Protein AF-A0A0G4HUQ1-F1 (afdb_monomer_lite)

Organism: NCBI:txid1169474

Secondary structure (DSSP, 8-state):
--GGGSSSS--------------------------------------PPP--S----HHHHHHHHHHHGGG--TT--HHHHHHHHHHHHHHHHHHHHHHHHHHHHHHHHHHHHHTT----TTGGG---TTTTTS--PPPP-HHHHHHHHHHS-TTSHHHHHHHHHHHHHTT---STTSS-GGG-------HHHHHHHHT--GGGS----HHHHHHHHHHHHHHHHHHHHHHIIIII-HHHHHHHHHHHHHHHHHHHHHHHH-HHHHHHHHHHHHHHH-HHHHHHHHHHHHHHHHHHHHTTPPEEEEEEETTEEEEEE-SS--EE-TTS-EE----S-B-HHHHHHHHHHHHHHHHHHHHHHSS----HHHHHHHHHHHHHSBSSPPPHHHHHHHHHHHHHHHHHHHTT-HHHHHHHHHHHHTT--HHHHHHHHHTHHHHHHHHHHHH-

pLDDT: mean 70.14, std 20.18, range [24.44, 93.88]

InterPro domains:
  IPR037219 Peptidase M41-like [G3DSA:1.20.58.760] (274-446)
  IPR037219 Peptidase M41-like [SSF140990] (280-425)

Sequence (448 aa):
MTFFRVLAVTGLAVPVSAFVLHPSGSHSLRPLLSPRHRSQSLRPSPFFDVETAEDFDDSLFTRLLSERTKEVEPEKTAAELLEEVRKLREEVGEYDAQKAKEIAEKEAEKALQEQIISPPKYASDVLTPQQMKDSDEPAAGPQEMKELLQRTNFKNQTDCVLALVELKRRRAAKLWGSIGSKNIGWELTTQQAFEQKLNVNLKDIQFGNDEEVYKWAVFWSLMFATVAAPSALNFVGGNTGAFLGYLICFVPLTTLFLGAADANLLNRLWINLQDKLDKDFSERRVYHEAAHFVVGYLFGFIPASASASEETSQIEFWPKRPKISQDGSVQTKIRMIFDEEEAEAFALLSMAGVAGEVLKFKRSTGGANDLLSLSYVLSNSVEPKLMDTKKVNLPVWASLEAWKIASRFPKELDAVADVLRKKGGVKEAILALEFAELYSEEKQRKEA

Structure (mmCIF, N/CA/C/O backbone):
data_AF-A0A0G4HUQ1-F1
#
_entry.id   AF-A0A0G4HUQ1-F1
#
loop_
_atom_site.group_PDB
_atom_site.id
_atom_site.type_symbol
_atom_site.label_atom_id
_atom_site.label_alt_id
_atom_site.label_comp_id
_atom_site.label_asym_id
_atom_site.label_entity_id
_atom_site.label_seq_id
_atom_site.pdbx_PDB_ins_code
_atom_site.Cartn_x
_atom_site.Cartn_y
_atom_site.Cartn_z
_atom_site.occupancy
_atom_site.B_iso_or_equiv
_atom_site.auth_seq_id
_atom_site.auth_comp_id
_atom_site.auth_asym_id
_atom_site.auth_atom_id
_atom_site.pdbx_PDB_model_num
ATOM 1 N N . MET A 1 1 ? 14.372 -18.351 -10.177 1.00 38.28 1 MET A N 1
ATOM 2 C CA . MET A 1 1 ? 15.713 -18.962 -10.406 1.00 38.28 1 MET A CA 1
ATOM 3 C C . MET A 1 1 ? 15.858 -19.702 -11.751 1.00 38.28 1 MET A C 1
ATOM 5 O O . MET A 1 1 ? 16.888 -20.319 -11.994 1.00 38.28 1 MET A O 1
ATOM 9 N N . THR A 1 2 ? 14.894 -19.594 -12.672 1.00 31.47 2 THR A N 1
ATOM 10 C CA . THR A 1 2 ? 14.874 -20.368 -13.933 1.00 31.47 2 THR A CA 1
ATOM 11 C C . THR A 1 2 ? 15.428 -19.594 -15.143 1.00 31.47 2 THR A C 1
ATOM 13 O O . THR A 1 2 ? 15.703 -20.189 -16.177 1.00 31.47 2 THR A O 1
ATOM 16 N N . PHE A 1 3 ? 15.693 -18.289 -14.999 1.00 25.53 3 PHE A N 1
ATOM 17 C CA . PHE A 1 3 ? 16.280 -17.440 -16.049 1.00 25.53 3 PHE A CA 1
ATOM 18 C C . PHE A 1 3 ? 17.817 -17.533 -16.164 1.00 25.53 3 PHE A C 1
ATOM 20 O O . PHE A 1 3 ? 18.393 -17.088 -17.150 1.00 25.53 3 PHE A O 1
ATOM 27 N N . PHE A 1 4 ? 18.498 -18.163 -15.200 1.00 34.84 4 PHE A N 1
ATOM 28 C CA . PHE A 1 4 ? 19.968 -18.212 -15.144 1.00 34.84 4 PHE A CA 1
ATOM 29 C C . PHE A 1 4 ? 20.624 -19.296 -16.018 1.00 34.84 4 PHE A C 1
ATOM 31 O O . PHE A 1 4 ? 21.847 -19.348 -16.101 1.00 34.84 4 PHE A O 1
ATOM 38 N N . ARG A 1 5 ? 19.855 -20.165 -16.689 1.00 28.09 5 ARG A N 1
ATOM 39 C CA . ARG A 1 5 ? 20.420 -21.295 -17.458 1.00 28.09 5 ARG A CA 1
ATOM 40 C C . ARG A 1 5 ? 20.608 -21.056 -18.958 1.00 28.09 5 ARG A C 1
ATOM 42 O O . ARG A 1 5 ? 21.194 -21.911 -19.611 1.00 28.09 5 ARG A O 1
ATOM 49 N N . VAL A 1 6 ? 20.179 -19.920 -19.510 1.00 30.97 6 VAL A N 1
ATOM 50 C CA . VAL A 1 6 ? 20.201 -19.705 -20.975 1.00 30.97 6 VAL A CA 1
ATOM 51 C C . VAL A 1 6 ? 21.457 -18.964 -21.474 1.00 30.97 6 VAL A C 1
ATOM 53 O O . VAL A 1 6 ? 21.752 -18.998 -22.661 1.00 30.97 6 VAL A O 1
ATOM 56 N N . LEU A 1 7 ? 22.279 -18.383 -20.593 1.00 29.45 7 LEU A N 1
ATOM 57 C CA . LEU A 1 7 ? 23.449 -17.571 -20.985 1.00 29.45 7 LEU A CA 1
ATOM 58 C C . LEU A 1 7 ? 24.817 -18.278 -20.877 1.00 29.45 7 LEU A C 1
ATOM 60 O O . LEU A 1 7 ? 25.853 -17.629 -20.963 1.00 29.45 7 LEU A O 1
ATOM 64 N N . ALA A 1 8 ? 24.849 -19.605 -20.729 1.00 28.98 8 ALA A N 1
ATOM 65 C CA . ALA A 1 8 ? 26.093 -20.362 -20.530 1.00 28.98 8 ALA A CA 1
ATOM 66 C C . ALA A 1 8 ? 26.735 -20.942 -21.815 1.00 28.98 8 ALA A C 1
ATOM 68 O O . ALA A 1 8 ? 27.579 -21.827 -21.705 1.00 28.98 8 ALA A O 1
ATOM 69 N N . VAL A 1 9 ? 26.362 -20.495 -23.026 1.00 34.22 9 VAL A N 1
ATOM 70 C CA . VAL A 1 9 ? 26.846 -21.124 -24.285 1.00 34.22 9 VAL A CA 1
ATOM 71 C C . VAL A 1 9 ? 27.727 -20.230 -25.171 1.00 34.22 9 VAL A C 1
ATOM 73 O O . VAL A 1 9 ? 28.349 -20.728 -26.102 1.00 34.22 9 VAL A O 1
ATOM 76 N N . THR A 1 10 ? 27.924 -18.947 -24.874 1.00 33.00 10 THR A N 1
ATOM 77 C CA . THR A 1 10 ? 28.857 -18.121 -25.666 1.00 33.00 10 THR A CA 1
ATOM 78 C C . THR A 1 10 ? 30.140 -17.862 -24.890 1.00 33.00 10 THR A C 1
ATOM 80 O O . THR A 1 10 ? 30.259 -16.887 -24.151 1.00 33.00 10 THR A O 1
ATOM 83 N N . GLY A 1 11 ? 31.096 -18.779 -25.048 1.00 33.97 11 GLY A N 1
ATOM 84 C CA . GLY A 1 11 ? 32.454 -18.650 -24.536 1.00 33.97 11 GLY A CA 1
ATOM 85 C C . GLY A 1 11 ? 33.180 -17.468 -25.171 1.00 33.97 11 GLY A C 1
ATOM 86 O O . GLY A 1 11 ? 33.622 -17.543 -26.312 1.00 33.97 11 GLY A O 1
ATOM 87 N N . LEU A 1 12 ? 33.332 -16.394 -24.403 1.00 30.08 12 LEU A N 1
ATOM 88 C CA . LEU A 1 12 ? 34.286 -15.319 -24.650 1.00 30.08 12 LEU A CA 1
ATOM 89 C C . LEU A 1 12 ? 34.926 -14.975 -23.304 1.00 30.08 12 LEU A C 1
ATOM 91 O O . LEU A 1 12 ? 34.339 -14.309 -22.456 1.00 30.08 12 LEU A O 1
ATOM 95 N N . ALA A 1 13 ? 36.118 -15.527 -23.092 1.00 27.17 13 ALA A N 1
ATOM 96 C CA . ALA A 1 13 ? 36.954 -15.246 -21.939 1.00 27.17 13 ALA A CA 1
ATOM 97 C C . ALA A 1 13 ? 37.562 -13.844 -22.083 1.00 27.17 13 ALA A C 1
ATOM 99 O O . ALA A 1 13 ? 38.249 -13.564 -23.064 1.00 27.17 13 ALA A O 1
ATOM 100 N N . VAL A 1 14 ? 37.344 -12.984 -21.089 1.00 32.31 14 VAL A N 1
ATOM 101 C CA . VAL A 1 14 ? 38.079 -11.724 -20.914 1.00 32.31 14 VAL A CA 1
ATOM 102 C C . VAL A 1 14 ? 38.797 -11.807 -19.562 1.00 32.31 14 VAL A C 1
ATOM 104 O O . VAL A 1 14 ? 38.142 -12.097 -18.559 1.00 32.31 14 VAL A O 1
ATOM 107 N N . PRO A 1 15 ? 40.127 -11.610 -19.493 1.00 30.34 15 PRO A N 1
ATOM 108 C CA . PRO A 1 15 ? 40.859 -11.702 -18.238 1.00 30.34 15 PRO A CA 1
ATOM 109 C C . PRO A 1 15 ? 40.667 -10.417 -17.424 1.00 30.34 15 PRO A C 1
ATOM 111 O O . PRO A 1 15 ? 41.048 -9.333 -17.860 1.00 30.34 15 PRO A O 1
ATOM 114 N N . VAL A 1 16 ? 40.104 -10.537 -16.221 1.00 28.73 16 VAL A N 1
ATOM 115 C CA . VAL A 1 16 ? 40.089 -9.453 -15.229 1.00 28.73 16 VAL A CA 1
ATOM 116 C C . VAL A 1 16 ? 41.314 -9.624 -14.338 1.00 28.73 16 VAL A C 1
ATOM 118 O O . VAL A 1 16 ? 41.375 -10.525 -13.502 1.00 28.73 16 VAL A O 1
ATOM 121 N N . SER A 1 17 ? 42.319 -8.777 -14.549 1.00 27.42 17 SER A N 1
ATOM 122 C CA . SER A 1 17 ? 43.460 -8.649 -13.646 1.00 27.42 17 SER A CA 1
ATOM 123 C C . SER A 1 17 ? 43.064 -7.874 -12.387 1.00 27.42 17 SER A C 1
ATOM 125 O O . SER A 1 17 ? 42.293 -6.918 -12.426 1.00 27.42 17 SER A O 1
ATOM 127 N N . ALA A 1 18 ? 43.600 -8.349 -11.268 1.00 26.02 18 ALA A N 1
ATOM 128 C CA . ALA A 1 18 ? 43.274 -7.992 -9.901 1.00 26.02 18 ALA A CA 1
ATOM 129 C C . ALA A 1 18 ? 43.560 -6.528 -9.524 1.00 26.02 18 ALA A C 1
ATOM 131 O O . ALA A 1 18 ? 44.610 -5.985 -9.860 1.00 26.02 18 ALA A O 1
ATOM 132 N N . PHE A 1 19 ? 42.689 -5.959 -8.687 1.00 24.83 19 PHE A N 1
ATOM 133 C CA . PHE A 1 19 ? 43.062 -4.920 -7.729 1.00 24.83 19 PHE A CA 1
ATOM 134 C C . PHE A 1 19 ? 42.575 -5.340 -6.340 1.00 24.83 19 PHE A C 1
ATOM 136 O O . PHE A 1 19 ? 41.380 -5.400 -6.060 1.00 24.83 19 PHE A O 1
ATOM 143 N N . VAL A 1 20 ? 43.542 -5.694 -5.498 1.00 24.44 20 VAL A N 1
ATOM 144 C CA . VAL A 1 20 ? 43.395 -5.994 -4.074 1.00 24.44 20 VAL A CA 1
ATOM 145 C C . VAL A 1 20 ? 43.739 -4.719 -3.314 1.00 24.44 20 VAL A C 1
ATOM 147 O O . VAL A 1 20 ? 44.838 -4.196 -3.480 1.00 24.44 20 VAL A O 1
ATOM 150 N N . LEU A 1 21 ? 42.846 -4.251 -2.443 1.00 25.14 21 LEU A N 1
ATOM 151 C CA . LEU A 1 21 ? 43.204 -3.336 -1.360 1.00 25.14 21 LEU A CA 1
ATOM 152 C C . LEU A 1 21 ? 42.636 -3.881 -0.047 1.00 25.14 21 LEU A C 1
ATOM 154 O O . LEU A 1 21 ? 41.428 -4.031 0.122 1.00 25.14 21 LEU A O 1
ATOM 158 N N . HIS A 1 22 ? 43.559 -4.232 0.847 1.00 27.06 22 HIS A N 1
ATOM 159 C CA . HIS A 1 22 ? 43.311 -4.678 2.216 1.00 27.06 22 HIS A CA 1
ATOM 160 C C . HIS A 1 22 ? 42.977 -3.487 3.142 1.00 27.06 22 HIS A C 1
ATOM 162 O O . HIS A 1 22 ? 43.362 -2.355 2.843 1.00 27.06 22 HIS A O 1
ATOM 168 N N . PRO A 1 23 ? 42.318 -3.735 4.292 1.00 30.45 23 PRO A N 1
ATOM 169 C CA . PRO A 1 23 ? 41.887 -2.721 5.243 1.00 30.45 23 PRO A CA 1
ATOM 170 C C . PRO A 1 23 ? 42.939 -2.474 6.336 1.00 30.45 23 PRO A C 1
ATOM 172 O O . PRO A 1 23 ? 43.650 -3.383 6.759 1.00 30.45 23 PRO A O 1
ATOM 175 N N . SER A 1 24 ? 42.992 -1.246 6.843 1.00 27.92 24 SER A N 1
ATOM 176 C CA . SER A 1 24 ? 43.716 -0.848 8.057 1.00 27.92 24 SER A CA 1
ATOM 177 C C . SER A 1 24 ? 43.043 0.435 8.559 1.00 27.92 24 SER A C 1
ATOM 179 O O . SER A 1 24 ? 42.674 1.267 7.742 1.00 27.92 24 SER A O 1
ATOM 181 N N . GLY A 1 25 ? 42.775 0.701 9.830 1.00 27.75 25 GLY A N 1
ATOM 182 C CA . GLY A 1 25 ? 43.067 0.028 11.078 1.00 27.75 25 GLY A CA 1
ATOM 183 C C . GLY A 1 25 ? 42.409 0.853 12.195 1.00 27.75 25 GLY A C 1
ATOM 184 O O . GLY A 1 25 ? 42.182 2.053 12.067 1.00 27.75 25 GLY A O 1
ATOM 185 N N . SER A 1 26 ? 42.051 0.159 13.263 1.00 29.03 26 SER A N 1
ATOM 186 C CA . SER A 1 26 ? 41.501 0.629 14.536 1.00 29.03 26 SER A CA 1
ATOM 187 C C . SER A 1 26 ? 42.310 1.728 15.233 1.00 29.03 26 SER A C 1
ATOM 189 O O . SER A 1 26 ? 43.526 1.603 15.271 1.00 29.03 26 SER A O 1
ATOM 191 N N . HIS A 1 27 ? 41.649 2.629 15.974 1.00 30.08 27 HIS A N 1
ATOM 192 C CA . HIS A 1 27 ? 42.104 3.032 17.315 1.00 30.08 27 HIS A CA 1
ATOM 193 C C . HIS A 1 27 ? 40.931 3.449 18.217 1.00 30.08 27 HIS A C 1
ATOM 195 O O . HIS A 1 27 ? 40.196 4.392 17.943 1.00 30.08 27 HIS A O 1
ATOM 201 N N . SER A 1 28 ? 40.782 2.716 19.320 1.00 30.38 28 SER A N 1
ATOM 202 C CA . SER A 1 28 ? 39.992 3.060 20.501 1.00 30.38 28 SER A CA 1
ATOM 203 C C . SER A 1 28 ? 40.865 3.786 21.521 1.00 30.38 28 SER A C 1
ATOM 205 O O . SER A 1 28 ? 41.972 3.304 21.737 1.00 30.38 28 SER A O 1
ATOM 207 N N . LEU A 1 29 ? 40.339 4.772 22.256 1.00 29.70 29 LEU A N 1
ATOM 208 C CA . LEU A 1 29 ? 40.618 4.962 23.691 1.00 29.70 29 LEU A CA 1
ATOM 209 C C . LEU A 1 29 ? 39.430 5.685 24.372 1.00 29.70 29 LEU A C 1
ATOM 211 O O . LEU A 1 29 ? 38.997 6.747 23.937 1.00 29.70 29 LEU A O 1
ATOM 215 N N . ARG A 1 30 ? 38.900 5.068 25.438 1.00 29.36 30 ARG A N 1
ATOM 216 C CA . ARG A 1 30 ? 38.052 5.658 26.504 1.00 29.36 30 ARG A CA 1
ATOM 217 C C . ARG A 1 30 ? 38.972 6.256 27.609 1.00 29.36 30 ARG A C 1
ATOM 219 O O . ARG A 1 30 ? 40.184 6.109 27.487 1.00 29.36 30 ARG A O 1
ATOM 226 N N . PRO A 1 31 ? 38.462 6.586 28.817 1.00 51.50 31 PRO A N 1
ATOM 227 C CA . PRO A 1 31 ? 37.546 7.657 29.248 1.00 51.50 31 PRO A CA 1
ATOM 228 C C . PRO A 1 31 ? 38.250 8.549 30.309 1.00 51.50 31 PRO A C 1
ATOM 230 O O . PRO A 1 31 ? 39.420 8.316 30.577 1.00 51.50 31 PRO A O 1
ATOM 233 N N . LEU A 1 32 ? 37.560 9.504 30.961 1.00 30.23 32 LEU A N 1
ATOM 234 C CA . LEU A 1 32 ? 37.641 9.747 32.424 1.00 30.23 32 LEU A CA 1
ATOM 235 C C . LEU A 1 32 ? 36.785 10.957 32.886 1.00 30.23 32 LEU A C 1
ATOM 237 O O . LEU A 1 32 ? 36.922 12.065 32.385 1.00 30.23 32 LEU A O 1
ATOM 241 N N . LEU A 1 33 ? 36.006 10.677 33.939 1.00 30.73 33 LEU A N 1
ATOM 242 C CA . LEU A 1 33 ? 35.618 11.514 35.090 1.00 30.73 33 LEU A CA 1
ATOM 243 C C . LEU A 1 33 ? 34.415 12.481 35.034 1.00 30.73 33 LEU A C 1
ATOM 245 O O . LEU A 1 33 ? 34.286 13.386 34.220 1.00 30.73 33 LEU A O 1
ATOM 249 N N . SER A 1 34 ? 33.563 12.244 36.034 1.00 29.56 34 SER A N 1
ATOM 250 C CA . SER A 1 34 ? 32.416 12.976 36.581 1.00 29.56 34 SER A CA 1
ATOM 251 C C . SER A 1 34 ? 32.868 13.907 37.741 1.00 29.56 34 SER A C 1
ATOM 253 O O . SER A 1 34 ? 34.071 14.057 37.947 1.00 29.56 34 SER A O 1
ATOM 255 N N . PRO A 1 35 ? 31.992 14.385 38.656 1.00 49.41 35 PRO A N 1
ATOM 256 C CA . PRO A 1 35 ? 30.781 15.210 38.510 1.00 49.41 35 PRO A CA 1
ATOM 257 C C . PRO A 1 35 ? 30.824 16.462 39.432 1.00 49.41 35 PRO A C 1
ATOM 259 O O . PRO A 1 35 ? 31.601 16.509 40.386 1.00 49.41 35 PRO A O 1
ATOM 262 N N . ARG A 1 36 ? 29.898 17.428 39.285 1.00 29.36 36 ARG A N 1
ATOM 263 C CA . ARG A 1 36 ? 29.432 18.223 40.446 1.00 29.36 36 ARG A CA 1
ATOM 264 C C . ARG A 1 36 ? 28.065 18.894 40.251 1.00 29.36 36 ARG A C 1
ATOM 266 O O . ARG A 1 36 ? 27.799 19.539 39.247 1.00 29.36 36 ARG A O 1
ATOM 273 N N . HIS A 1 37 ? 27.243 18.711 41.284 1.00 31.98 37 HIS A N 1
ATOM 274 C CA . HIS A 1 37 ? 25.963 19.340 41.619 1.00 31.98 37 HIS A CA 1
ATOM 275 C C . HIS A 1 37 ? 25.898 20.864 41.406 1.00 31.98 37 HIS A C 1
ATOM 277 O O . HIS A 1 37 ? 26.852 21.542 41.775 1.00 31.98 37 HIS A O 1
ATOM 283 N N . ARG A 1 38 ? 24.713 21.411 41.074 1.00 29.23 38 ARG A N 1
ATOM 284 C CA . ARG A 1 38 ? 23.846 22.127 42.042 1.00 29.23 38 ARG A CA 1
ATOM 285 C C . ARG A 1 38 ? 22.449 22.450 41.482 1.00 29.23 38 ARG A C 1
ATOM 287 O O . ARG A 1 38 ? 22.241 22.596 40.291 1.00 29.23 38 ARG A O 1
ATOM 294 N N . SER A 1 39 ? 21.533 22.493 42.436 1.00 30.30 39 SER A N 1
ATOM 295 C CA . SER A 1 39 ? 20.075 22.635 42.482 1.00 30.30 39 SER A CA 1
ATOM 296 C C . SER A 1 39 ? 19.490 24.029 42.204 1.00 30.30 39 SER A C 1
ATOM 298 O O . SER A 1 39 ? 20.171 25.002 42.509 1.00 30.30 39 SER A O 1
ATOM 300 N N . GLN A 1 40 ? 18.186 24.064 41.857 1.00 31.41 40 GLN A N 1
ATOM 301 C CA . GLN A 1 40 ? 17.059 24.906 42.376 1.00 31.41 40 GLN A CA 1
ATOM 302 C C . GLN A 1 40 ? 16.126 25.367 41.229 1.00 31.41 40 GLN A C 1
ATOM 304 O O . GLN A 1 40 ? 16.583 25.988 40.282 1.00 31.41 40 GLN A O 1
ATOM 309 N N . SER A 1 41 ? 14.892 24.844 41.116 1.00 29.62 41 SER A N 1
ATOM 310 C CA . SER A 1 41 ? 13.605 25.370 41.654 1.00 29.62 41 SER A CA 1
ATOM 311 C C . SER A 1 41 ? 13.316 26.823 41.224 1.00 29.62 41 SER A C 1
ATOM 313 O O . SER A 1 41 ? 14.069 27.705 41.607 1.00 29.62 41 SER A O 1
ATOM 315 N N . LEU A 1 42 ? 12.272 27.152 40.451 1.00 31.14 42 LEU A N 1
ATOM 316 C CA . LEU A 1 42 ? 10.860 27.270 40.864 1.00 31.14 42 LEU A CA 1
ATOM 317 C C . LEU A 1 42 ? 9.958 27.573 39.634 1.00 31.14 42 LEU A C 1
ATOM 319 O O . LEU A 1 42 ? 10.399 28.180 38.665 1.00 31.14 42 LEU A O 1
ATOM 323 N N . ARG A 1 43 ? 8.690 27.144 39.711 1.00 27.30 43 ARG A N 1
ATOM 324 C CA . ARG A 1 43 ? 7.512 27.487 38.864 1.00 27.30 43 ARG A CA 1
ATOM 325 C C . ARG A 1 43 ? 6.939 28.892 39.240 1.00 27.30 43 ARG A C 1
ATOM 327 O O . ARG A 1 43 ? 7.453 29.436 40.214 1.00 27.30 43 ARG A O 1
ATOM 334 N N . PRO A 1 44 ? 5.759 29.375 38.755 1.00 40.97 44 PRO A N 1
ATOM 335 C CA . PRO A 1 44 ? 5.073 29.328 37.433 1.00 40.97 44 PRO A CA 1
ATOM 336 C C . PRO A 1 44 ? 4.445 30.687 36.954 1.00 40.97 44 PRO A C 1
ATOM 338 O O . PRO A 1 44 ? 4.086 31.512 37.783 1.00 40.97 44 PRO A O 1
ATOM 341 N N . SER A 1 45 ? 4.095 30.779 35.648 1.00 29.11 45 SER A N 1
ATOM 342 C CA . SER A 1 45 ? 2.928 31.501 35.025 1.00 29.11 45 SER A CA 1
ATOM 343 C C . SER A 1 45 ? 2.801 33.046 35.177 1.00 29.11 45 SER A C 1
ATOM 345 O O . SER A 1 45 ? 3.559 33.600 35.962 1.00 29.11 45 SER A O 1
ATOM 347 N N . PRO A 1 46 ? 1.826 33.769 34.556 1.00 45.22 46 PRO A N 1
ATOM 348 C CA . PRO A 1 46 ? 0.899 33.487 33.434 1.00 45.22 46 PRO A CA 1
ATOM 349 C C . PRO A 1 46 ? 0.779 34.625 32.362 1.00 45.22 46 PRO A C 1
ATOM 351 O O . PRO A 1 46 ? 1.303 35.713 32.540 1.00 45.22 46 PRO A O 1
ATOM 354 N N . PHE A 1 47 ? 0.011 34.327 31.299 1.00 28.83 47 PHE A N 1
ATOM 355 C CA . PHE A 1 47 ? -0.904 35.180 30.501 1.00 28.83 47 PHE A CA 1
ATOM 356 C C . PHE A 1 47 ? -0.445 36.517 29.874 1.00 28.83 47 PHE A C 1
ATOM 358 O O . PHE A 1 47 ? -0.147 37.496 30.546 1.00 28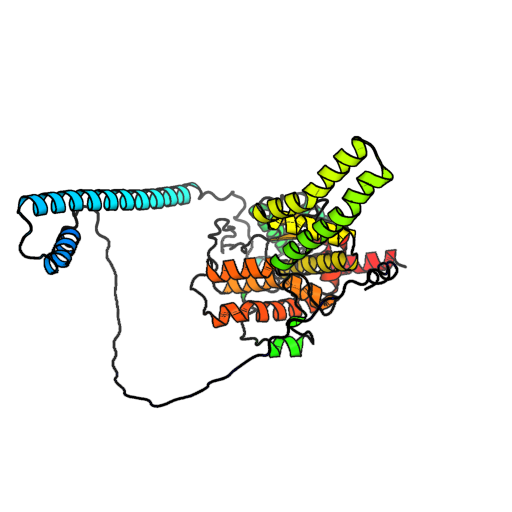.83 47 PHE A O 1
ATOM 365 N N . PHE A 1 48 ? -0.533 36.536 28.539 1.00 29.08 48 PHE A N 1
ATOM 366 C CA . PHE A 1 48 ? -0.584 37.708 27.666 1.00 29.08 48 PHE A CA 1
ATOM 367 C C . PHE A 1 48 ? -2.016 38.257 27.604 1.00 29.08 48 PHE A C 1
ATOM 369 O O . PHE A 1 48 ? -2.939 37.487 27.330 1.00 29.08 48 PHE A O 1
ATOM 376 N N . ASP A 1 49 ? -2.159 39.572 27.767 1.00 30.31 49 ASP A N 1
ATOM 377 C CA . ASP A 1 49 ? -3.281 40.345 27.234 1.00 30.31 49 ASP A CA 1
ATOM 378 C C . ASP A 1 49 ? -2.875 40.978 25.896 1.00 30.31 49 ASP A C 1
ATOM 380 O O . ASP 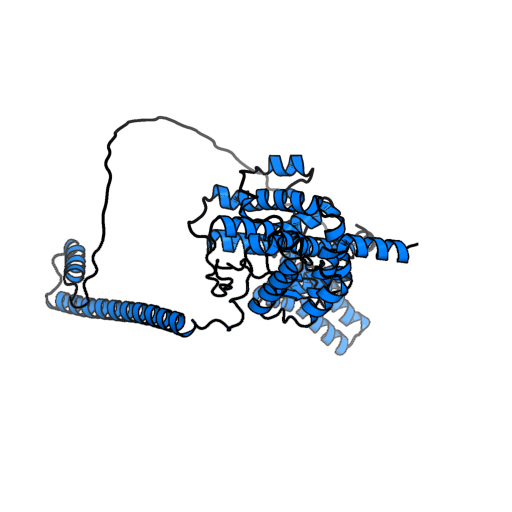A 1 49 ? -1.714 41.323 25.662 1.00 30.31 49 ASP A O 1
ATOM 384 N N . VAL A 1 50 ? -3.854 41.053 25.000 1.00 36.62 50 VAL A N 1
ATOM 385 C CA . VAL A 1 50 ? -3.772 41.591 23.642 1.00 36.62 50 VAL A CA 1
ATOM 386 C C . VAL A 1 50 ? -4.089 43.082 23.695 1.00 36.62 50 VAL A C 1
ATOM 388 O O . VAL A 1 50 ? -5.195 43.442 24.085 1.00 36.62 50 VAL A O 1
ATOM 391 N N . GLU A 1 51 ? -3.173 43.927 23.224 1.00 32.25 51 GLU A N 1
ATOM 392 C CA . GLU A 1 51 ? -3.482 45.302 22.826 1.00 32.25 51 GLU A CA 1
ATOM 393 C C . GLU A 1 51 ? -2.973 45.594 21.412 1.00 32.25 51 GLU A C 1
ATOM 395 O O . GLU A 1 51 ? -2.052 44.968 20.885 1.00 32.25 51 GLU A O 1
ATOM 400 N N . THR A 1 52 ? -3.724 46.480 20.779 1.00 36.28 52 THR A N 1
ATOM 401 C CA . THR A 1 52 ? -3.854 46.774 19.357 1.00 36.28 52 THR A CA 1
ATOM 402 C C . THR A 1 52 ? -2.670 47.522 18.752 1.00 36.28 52 THR A C 1
ATOM 404 O O . THR A 1 52 ? -1.939 48.227 19.436 1.00 36.28 52 THR A O 1
ATOM 407 N N . ALA A 1 53 ? -2.533 47.383 17.433 1.00 44.09 53 ALA A N 1
ATOM 408 C CA . ALA A 1 53 ? -1.560 48.067 16.594 1.00 44.09 53 ALA A CA 1
ATOM 409 C C . ALA A 1 53 ? -1.656 49.598 16.693 1.00 44.09 53 ALA A C 1
ATOM 411 O O . ALA A 1 53 ? -2.709 50.151 16.396 1.00 44.09 53 ALA A O 1
ATOM 412 N N . GLU A 1 54 ? -0.546 50.233 17.069 1.00 46.47 54 GLU A N 1
ATOM 413 C CA . GLU A 1 54 ? 0.009 51.494 16.546 1.00 46.47 54 GLU A CA 1
ATOM 414 C C . GLU A 1 54 ? 1.168 51.903 17.468 1.00 46.47 54 GLU A C 1
ATOM 416 O O . GLU A 1 54 ? 1.030 52.779 18.306 1.00 46.47 54 GLU A O 1
ATOM 421 N N . ASP A 1 55 ? 2.316 51.239 17.336 1.00 38.97 55 ASP A N 1
ATOM 422 C CA . ASP A 1 55 ? 3.569 51.729 17.910 1.00 38.97 55 ASP A CA 1
ATOM 423 C C . ASP A 1 55 ? 4.702 51.357 16.955 1.00 38.97 55 ASP A C 1
ATOM 425 O O . ASP A 1 55 ? 4.953 50.187 16.657 1.00 38.97 55 ASP A O 1
ATOM 429 N N . PHE A 1 56 ? 5.353 52.380 16.413 1.00 45.72 56 PHE A N 1
ATOM 430 C CA . PHE A 1 56 ? 6.608 52.237 15.693 1.00 45.72 56 PHE A CA 1
ATOM 431 C C . PHE A 1 56 ? 7.634 51.717 16.711 1.00 45.72 56 PHE A C 1
ATOM 433 O O . PHE A 1 56 ? 7.932 52.412 17.681 1.00 45.72 56 PHE A O 1
ATOM 440 N N . ASP A 1 57 ? 8.115 50.479 16.556 1.00 53.75 57 ASP A N 1
ATOM 441 C CA . ASP A 1 57 ? 9.002 49.839 17.536 1.00 53.75 57 ASP A CA 1
ATOM 442 C C . ASP A 1 57 ? 10.421 50.433 17.461 1.00 53.75 57 ASP A C 1
ATOM 444 O O . ASP A 1 57 ? 11.364 49.843 16.923 1.00 53.75 57 ASP A O 1
ATOM 448 N N . ASP A 1 58 ? 10.578 51.627 18.038 1.00 56.25 58 ASP A N 1
ATOM 449 C CA . ASP A 1 58 ? 11.857 52.316 18.231 1.00 56.25 58 ASP A CA 1
ATOM 450 C C . ASP A 1 58 ? 12.870 51.429 18.979 1.00 56.25 58 ASP A C 1
ATOM 452 O O . ASP A 1 58 ? 14.081 51.651 18.885 1.00 56.25 58 ASP A O 1
ATOM 456 N N . SER A 1 59 ? 12.423 50.386 19.692 1.00 61.66 59 SER A N 1
ATOM 457 C CA . SER A 1 59 ? 13.305 49.491 20.444 1.00 61.66 59 SER A CA 1
ATOM 458 C C . SER A 1 59 ? 14.167 48.611 19.536 1.00 61.66 59 SER A C 1
ATOM 460 O O . SER A 1 59 ? 15.321 48.338 19.879 1.00 61.66 59 SER A O 1
ATOM 462 N N . LEU A 1 60 ? 13.661 48.223 18.360 1.00 63.47 60 LEU A N 1
ATOM 463 C CA . LEU A 1 60 ? 14.382 47.391 17.393 1.00 63.47 60 LEU A CA 1
ATOM 464 C C . LEU A 1 60 ? 15.453 48.205 16.660 1.00 63.47 60 LEU A C 1
ATOM 466 O O . LEU A 1 60 ? 16.608 47.781 16.584 1.00 63.47 60 LEU A O 1
ATOM 470 N N . PHE A 1 61 ? 15.101 49.421 16.229 1.00 64.00 61 PHE A N 1
ATOM 471 C CA . PHE A 1 61 ? 16.045 50.375 15.640 1.00 64.00 61 PHE A CA 1
ATOM 472 C C . PHE A 1 61 ? 17.147 50.756 16.641 1.00 64.00 61 PHE A C 1
ATOM 474 O O . PHE A 1 61 ? 18.334 50.727 16.310 1.00 64.00 61 PHE A O 1
ATOM 481 N N . THR A 1 62 ? 16.775 51.018 17.899 1.00 67.50 62 THR A N 1
ATOM 482 C CA . THR A 1 62 ? 17.727 51.359 18.967 1.00 67.50 62 THR A CA 1
ATOM 483 C C . THR A 1 62 ? 18.621 50.172 19.338 1.00 67.50 62 THR A C 1
ATOM 485 O O . THR A 1 62 ? 19.815 50.360 19.582 1.00 67.50 62 THR A O 1
ATOM 488 N N . ARG A 1 63 ? 18.101 48.934 19.328 1.00 68.06 63 ARG A N 1
ATOM 489 C CA . ARG A 1 63 ? 18.907 47.723 19.563 1.00 68.06 63 ARG A CA 1
ATOM 490 C C . ARG A 1 63 ? 19.926 47.485 18.459 1.00 68.06 63 ARG A C 1
ATOM 492 O O . ARG A 1 63 ? 21.097 47.299 18.786 1.00 68.06 63 ARG A O 1
ATOM 499 N N . LEU A 1 64 ? 19.507 47.555 17.195 1.00 65.81 64 LEU A N 1
ATOM 500 C CA . LEU A 1 64 ? 20.388 47.364 16.038 1.00 65.81 64 LEU A CA 1
ATOM 501 C C . LEU A 1 64 ? 21.481 48.439 15.977 1.00 65.81 64 LEU A C 1
ATOM 503 O O . LEU A 1 64 ? 22.648 48.122 15.742 1.00 65.81 64 LEU A O 1
ATOM 507 N N . LEU A 1 65 ? 21.139 49.694 16.292 1.00 62.78 65 LEU A N 1
ATOM 508 C CA . LEU A 1 65 ? 22.127 50.760 16.462 1.00 62.78 65 LEU A CA 1
ATOM 509 C C . LEU A 1 65 ? 23.089 50.479 17.626 1.00 62.78 65 LEU A C 1
ATOM 511 O O . LEU A 1 65 ? 24.293 50.693 17.485 1.00 62.78 65 LEU A O 1
ATOM 515 N N . SER A 1 66 ? 22.600 49.978 18.764 1.00 66.75 66 SER A N 1
ATOM 516 C CA . SER A 1 66 ? 23.437 49.694 19.943 1.00 66.75 66 SER A CA 1
ATOM 517 C C . SER A 1 66 ? 24.383 48.500 19.759 1.00 66.75 66 SER A C 1
ATOM 519 O O . SER A 1 66 ? 25.460 48.471 20.355 1.00 66.75 66 SER A O 1
ATOM 521 N N . GLU A 1 67 ? 24.000 47.512 18.946 1.00 68.69 67 GLU A N 1
ATOM 522 C CA . GLU A 1 67 ? 24.841 46.346 18.669 1.00 68.69 67 GLU A CA 1
ATOM 523 C C . GLU A 1 67 ? 25.943 46.679 17.661 1.00 68.69 67 GLU A C 1
ATOM 525 O O . GLU A 1 67 ? 27.085 46.283 17.879 1.00 68.69 67 GLU A O 1
ATOM 530 N N . ARG A 1 68 ? 25.661 47.494 16.633 1.00 57.31 68 ARG A N 1
ATOM 531 C CA . ARG A 1 68 ? 26.685 47.914 15.659 1.00 57.31 68 ARG A CA 1
ATOM 532 C C . ARG A 1 68 ? 27.605 49.029 16.140 1.00 57.31 68 ARG A C 1
ATOM 534 O O . ARG A 1 68 ? 28.756 49.076 15.719 1.00 57.31 68 ARG A O 1
ATOM 541 N N . THR A 1 69 ? 27.151 49.908 17.034 1.00 56.38 69 THR A N 1
ATOM 542 C CA . THR A 1 69 ? 28.013 50.968 17.603 1.00 56.38 69 THR A CA 1
ATOM 543 C C . THR A 1 69 ? 29.138 50.423 18.485 1.00 56.38 69 THR A C 1
ATOM 545 O O . THR A 1 69 ? 30.104 51.139 18.740 1.00 56.38 69 THR A O 1
ATOM 548 N N . LYS A 1 70 ? 29.077 49.149 18.898 1.00 57.12 70 LYS A N 1
ATOM 549 C CA . LYS A 1 70 ? 30.177 48.471 19.603 1.00 57.12 70 LYS A CA 1
ATOM 550 C C . LYS A 1 70 ? 31.353 48.076 18.697 1.00 57.12 70 LYS A C 1
ATOM 552 O O . LYS A 1 70 ? 32.406 47.747 19.231 1.00 57.12 70 LYS A O 1
ATOM 557 N N . GLU A 1 71 ? 31.209 48.160 17.373 1.00 55.47 71 GLU A N 1
ATOM 558 C CA . GLU A 1 71 ? 32.247 47.799 16.388 1.00 55.47 71 GLU A CA 1
ATOM 559 C C . GLU A 1 71 ? 32.633 48.959 15.446 1.00 55.47 71 GLU A C 1
ATOM 561 O O . GLU A 1 71 ? 33.099 48.739 14.330 1.00 55.47 71 GLU A O 1
ATOM 566 N N . VAL A 1 72 ? 32.451 50.217 15.860 1.00 50.34 72 VAL A N 1
ATOM 567 C CA . VAL A 1 72 ? 32.828 51.366 15.018 1.00 50.34 72 VAL A CA 1
ATOM 568 C C . VAL A 1 72 ? 34.265 51.797 15.316 1.00 50.34 72 VAL A C 1
ATOM 570 O O . VAL A 1 72 ? 34.548 52.397 16.352 1.00 50.34 72 VAL A O 1
ATOM 573 N N . GLU A 1 73 ? 35.172 51.498 14.382 1.00 59.38 73 GLU A N 1
ATOM 574 C CA . GLU A 1 73 ? 36.501 52.115 14.311 1.00 59.38 73 GLU A CA 1
ATOM 575 C C . GLU A 1 73 ? 36.397 53.651 14.166 1.00 59.38 73 GLU A C 1
ATOM 577 O O . GLU A 1 73 ? 35.483 54.146 13.499 1.00 59.38 73 GLU A O 1
ATOM 582 N N . PRO A 1 74 ? 37.316 54.434 14.765 1.00 54.38 74 PRO A N 1
ATOM 583 C CA . PRO A 1 74 ? 37.133 55.870 15.012 1.00 54.38 74 PRO A CA 1
ATOM 584 C C . PRO A 1 74 ? 37.291 56.807 13.792 1.00 54.38 74 PRO A C 1
ATOM 586 O O . PRO A 1 74 ? 37.540 57.994 13.982 1.00 54.38 74 PRO A O 1
ATOM 589 N N . GLU A 1 75 ? 37.116 56.337 12.554 1.00 57.34 75 GLU A N 1
ATOM 590 C CA . GLU A 1 75 ? 37.328 57.154 11.340 1.00 57.34 75 GLU A CA 1
ATOM 591 C C . GLU A 1 75 ? 36.169 57.165 10.328 1.00 57.34 75 GLU A C 1
ATOM 593 O O . GLU A 1 75 ? 36.353 57.586 9.189 1.00 57.34 75 GLU A O 1
ATOM 598 N N . LYS A 1 76 ? 34.942 56.788 10.708 1.00 59.25 76 LYS A N 1
ATOM 599 C CA . LYS A 1 76 ? 33.789 57.018 9.816 1.00 59.25 76 LYS A CA 1
ATOM 600 C C . LYS A 1 76 ? 33.351 58.482 9.854 1.00 59.25 76 LYS A C 1
ATOM 602 O O . LYS A 1 76 ? 33.004 59.022 10.906 1.00 59.25 76 LYS A O 1
ATOM 607 N N . THR A 1 77 ? 33.351 59.133 8.695 1.00 70.62 77 THR A N 1
ATOM 608 C CA . THR A 1 77 ? 32.908 60.527 8.564 1.00 70.62 77 THR A CA 1
ATOM 609 C C . THR A 1 77 ? 31.394 60.642 8.772 1.00 70.62 77 THR A C 1
ATOM 611 O O . THR A 1 77 ? 30.634 59.720 8.483 1.00 70.62 77 THR A O 1
ATOM 614 N N . ALA A 1 78 ? 30.915 61.794 9.258 1.00 70.31 78 ALA A N 1
ATOM 615 C CA . ALA A 1 78 ? 29.487 62.013 9.539 1.00 70.31 78 ALA A CA 1
ATOM 616 C C . ALA A 1 78 ? 28.566 61.745 8.326 1.00 70.31 78 ALA A C 1
ATOM 618 O O . ALA A 1 78 ? 27.405 61.381 8.500 1.00 70.31 78 ALA A O 1
ATOM 619 N N . ALA A 1 79 ? 29.088 61.885 7.103 1.00 70.56 79 ALA A N 1
ATOM 620 C CA . ALA A 1 79 ? 28.376 61.568 5.868 1.00 70.56 79 ALA A CA 1
ATOM 621 C C . ALA A 1 79 ? 28.161 60.055 5.670 1.00 70.56 79 ALA A C 1
ATOM 623 O O . ALA A 1 79 ? 27.092 59.644 5.228 1.00 70.56 79 ALA A O 1
ATOM 624 N N . GLU A 1 80 ? 29.135 59.221 6.041 1.00 74.69 80 GLU A N 1
ATOM 625 C CA . GLU A 1 80 ? 29.035 57.759 5.932 1.00 74.69 80 GLU A CA 1
ATOM 626 C C . GLU A 1 80 ? 28.055 57.189 6.960 1.00 74.69 80 GLU A C 1
ATOM 628 O O . GLU A 1 80 ? 27.283 56.288 6.644 1.00 74.69 80 GLU A O 1
ATOM 633 N N . LEU A 1 81 ? 28.018 57.768 8.165 1.00 74.31 81 LEU A N 1
ATOM 634 C CA . LEU A 1 81 ? 27.027 57.412 9.182 1.00 74.31 81 LEU A CA 1
ATOM 635 C C . LEU A 1 81 ? 25.599 57.765 8.743 1.00 74.31 81 LEU A C 1
ATOM 637 O O . LEU A 1 81 ? 24.678 56.991 8.991 1.00 74.31 81 LEU A O 1
ATOM 641 N N . LEU A 1 82 ? 25.402 58.901 8.067 1.00 74.81 82 LEU A N 1
ATOM 642 C CA . LEU A 1 82 ? 24.088 59.282 7.537 1.00 74.81 82 LEU A CA 1
ATOM 643 C C . LEU A 1 82 ? 23.616 58.345 6.419 1.00 74.81 82 LEU A C 1
ATOM 645 O O . LEU A 1 82 ? 22.437 57.992 6.386 1.00 74.81 82 LEU A O 1
ATOM 649 N N . GLU A 1 83 ? 24.520 57.903 5.544 1.00 82.12 83 GLU A N 1
ATOM 650 C CA . GLU A 1 83 ? 24.183 56.942 4.490 1.00 82.12 83 GLU A CA 1
ATOM 651 C C . GLU A 1 83 ? 23.897 55.544 5.062 1.00 82.12 83 GLU A C 1
ATOM 653 O O . GLU A 1 83 ? 22.965 54.869 4.625 1.00 82.12 83 GLU A O 1
ATOM 658 N N . GLU A 1 84 ? 24.621 55.130 6.105 1.00 76.38 84 GLU A N 1
ATOM 659 C CA . GLU A 1 84 ? 24.365 53.869 6.809 1.00 76.38 84 GLU A CA 1
ATOM 660 C C . GLU A 1 84 ? 23.003 53.896 7.532 1.00 76.38 84 GLU A C 1
ATOM 662 O O . GLU A 1 84 ? 22.235 52.937 7.443 1.00 76.38 84 GLU A O 1
ATOM 667 N N . VAL A 1 85 ? 22.634 55.024 8.152 1.00 77.62 85 VAL A N 1
ATOM 668 C CA . VAL A 1 85 ? 21.295 55.229 8.736 1.00 77.62 85 VAL A CA 1
ATOM 669 C C . VAL A 1 85 ? 20.200 55.220 7.663 1.00 77.62 85 VAL A C 1
ATOM 671 O O . VAL A 1 85 ? 19.120 54.673 7.902 1.00 77.62 85 VAL A O 1
ATOM 674 N N . ARG A 1 86 ? 20.458 55.788 6.476 1.00 80.25 86 ARG A N 1
ATOM 675 C CA . ARG A 1 86 ? 19.514 55.765 5.346 1.00 80.25 86 ARG A CA 1
ATOM 676 C C . ARG A 1 86 ? 19.257 54.336 4.872 1.00 80.25 86 ARG A C 1
ATOM 678 O O . ARG A 1 86 ? 18.102 53.943 4.739 1.00 80.25 86 ARG A O 1
ATOM 685 N N . LYS A 1 87 ? 20.319 53.547 4.709 1.00 82.69 87 LYS A N 1
ATOM 686 C CA . LYS A 1 87 ? 20.233 52.146 4.285 1.00 82.69 87 LYS A CA 1
ATOM 687 C C . LYS A 1 87 ? 19.512 51.264 5.310 1.00 82.69 87 LYS A C 1
ATOM 689 O O . LYS A 1 87 ? 18.677 50.450 4.937 1.00 82.69 87 LYS A O 1
ATOM 694 N N . LEU A 1 88 ? 19.763 51.474 6.603 1.00 76.94 88 LEU A N 1
ATOM 695 C CA . LEU A 1 88 ? 19.062 50.747 7.668 1.00 76.94 88 LEU A CA 1
ATOM 696 C C . LEU A 1 88 ? 17.561 51.059 7.700 1.00 76.94 88 LEU A C 1
ATOM 698 O O . LEU A 1 88 ? 16.758 50.170 7.967 1.00 76.94 88 LEU A O 1
ATOM 702 N N . ARG A 1 89 ? 17.158 52.300 7.400 1.00 76.94 89 ARG A N 1
ATOM 703 C CA . ARG A 1 89 ? 15.732 52.644 7.275 1.00 76.94 89 ARG A CA 1
ATOM 704 C C . ARG A 1 89 ? 15.068 51.954 6.085 1.00 76.94 89 ARG A C 1
ATOM 706 O O . ARG A 1 89 ? 13.909 51.570 6.199 1.00 76.94 89 ARG A O 1
ATOM 713 N N . GLU A 1 90 ? 15.783 51.794 4.973 1.00 84.75 90 GLU A N 1
ATOM 714 C CA . GLU A 1 90 ? 15.288 51.045 3.812 1.00 84.75 90 GLU A CA 1
ATOM 715 C C . GLU A 1 90 ? 15.123 49.549 4.148 1.00 84.75 90 GLU A C 1
ATOM 717 O O . GLU A 1 90 ? 14.052 48.996 3.912 1.00 84.75 90 GLU A O 1
ATOM 722 N N . GLU A 1 91 ? 16.111 48.922 4.799 1.00 76.62 91 GLU A N 1
ATOM 723 C CA . GLU A 1 91 ? 16.050 47.502 5.199 1.00 76.62 91 GLU A CA 1
ATOM 724 C C . GLU A 1 91 ? 14.921 47.212 6.209 1.00 76.62 91 GLU A C 1
ATOM 726 O O . GLU A 1 91 ? 14.221 46.204 6.092 1.00 76.62 91 GLU A O 1
ATOM 731 N N . VAL A 1 92 ? 14.687 48.109 7.175 1.00 78.69 92 VAL A N 1
ATOM 732 C CA . VAL A 1 92 ? 13.560 47.982 8.120 1.00 78.69 92 VAL A CA 1
ATOM 733 C C . VAL A 1 92 ? 12.217 48.129 7.395 1.00 78.69 92 VAL A C 1
ATOM 735 O O . VAL A 1 92 ? 11.297 47.354 7.649 1.00 78.69 92 VAL A O 1
ATOM 738 N N . GLY A 1 93 ? 12.119 49.053 6.432 1.00 81.56 93 GLY A N 1
ATOM 739 C CA . GLY A 1 93 ? 10.914 49.221 5.618 1.00 81.56 93 GLY A CA 1
ATOM 740 C C . GLY A 1 93 ? 10.576 47.988 4.771 1.00 81.56 93 GLY A C 1
ATOM 741 O O . GLY A 1 93 ? 9.405 47.624 4.651 1.00 81.56 93 GLY A O 1
ATOM 742 N N . GLU A 1 94 ? 11.584 47.309 4.217 1.00 81.88 94 GLU A N 1
ATOM 743 C CA . GLU A 1 94 ? 11.388 46.049 3.488 1.00 81.88 94 GLU A CA 1
ATOM 744 C C . GLU A 1 94 ? 10.937 44.910 4.411 1.00 81.88 94 GLU A C 1
ATOM 746 O O . GLU A 1 94 ? 10.029 44.152 4.055 1.00 81.88 94 GLU A O 1
ATOM 751 N N . TYR A 1 95 ? 11.514 44.819 5.613 1.00 75.75 95 TYR A N 1
ATOM 752 C CA . TYR A 1 95 ? 11.137 43.816 6.608 1.00 75.75 95 TYR A CA 1
ATOM 753 C C . TYR A 1 95 ? 9.685 43.986 7.081 1.00 75.75 95 TYR A C 1
ATOM 755 O O . TYR A 1 95 ? 8.922 43.015 7.115 1.00 75.75 95 TYR A O 1
ATOM 763 N N . ASP A 1 96 ? 9.265 45.218 7.369 1.00 77.06 96 ASP A N 1
ATOM 764 C CA . ASP A 1 96 ? 7.891 45.510 7.785 1.00 77.06 96 ASP A CA 1
ATOM 765 C C . ASP A 1 96 ? 6.889 45.241 6.655 1.00 77.06 96 ASP A C 1
ATOM 767 O O . ASP A 1 96 ? 5.827 44.657 6.889 1.00 77.06 96 ASP A O 1
ATOM 771 N N . ALA A 1 97 ? 7.246 45.562 5.406 1.00 79.44 97 ALA A N 1
ATOM 772 C CA . ALA A 1 97 ? 6.428 45.233 4.240 1.00 79.44 97 ALA A CA 1
ATOM 773 C C . ALA A 1 97 ? 6.280 43.714 4.037 1.00 79.44 97 ALA A C 1
ATOM 775 O O . ALA A 1 97 ? 5.216 43.235 3.631 1.00 79.44 97 ALA A O 1
ATOM 776 N N . GLN A 1 98 ? 7.328 42.940 4.327 1.00 78.38 98 GLN A N 1
ATOM 777 C CA . GLN A 1 98 ? 7.300 41.483 4.230 1.00 78.38 98 GLN A CA 1
ATOM 778 C C . GLN A 1 98 ? 6.436 40.862 5.336 1.00 78.38 98 GLN A C 1
ATOM 780 O O . GLN A 1 98 ? 5.600 40.000 5.058 1.00 78.38 98 GLN A O 1
ATOM 785 N N . LYS A 1 99 ? 6.555 41.364 6.568 1.00 81.06 99 LYS A N 1
ATOM 786 C CA . LYS A 1 99 ? 5.749 40.920 7.711 1.00 81.06 99 LYS A CA 1
ATOM 787 C C . LYS A 1 99 ? 4.269 41.283 7.549 1.00 81.06 99 LYS A C 1
ATOM 789 O O . LYS A 1 99 ? 3.402 40.470 7.861 1.00 81.06 99 LYS A O 1
ATOM 794 N N . ALA A 1 100 ? 3.968 42.456 6.990 1.00 78.69 100 ALA A N 1
ATOM 795 C CA . ALA A 1 100 ? 2.603 42.864 6.661 1.00 78.69 100 ALA A CA 1
ATOM 796 C C . ALA A 1 100 ? 1.963 41.952 5.599 1.00 78.69 100 ALA A C 1
ATOM 798 O O . ALA A 1 100 ? 0.793 41.592 5.728 1.00 78.69 100 ALA A O 1
ATOM 799 N N . LYS A 1 101 ? 2.727 41.517 4.584 1.00 82.00 101 LYS A N 1
ATOM 800 C CA . LYS A 1 101 ? 2.253 40.523 3.604 1.00 82.00 101 LYS A CA 1
ATOM 801 C C . LYS A 1 101 ? 1.964 39.169 4.245 1.00 82.00 101 LYS A C 1
ATOM 803 O O . LYS A 1 101 ? 0.928 38.587 3.950 1.00 82.00 101 LYS A O 1
ATOM 808 N N . GLU A 1 102 ? 2.828 38.696 5.140 1.00 81.44 102 GLU A N 1
ATOM 809 C CA . GLU A 1 102 ? 2.626 37.420 5.840 1.00 81.44 102 GLU A CA 1
ATOM 810 C C . GLU A 1 102 ? 1.377 37.448 6.742 1.00 81.44 102 GLU A C 1
ATOM 812 O O . GLU A 1 102 ? 0.630 36.471 6.815 1.00 81.44 102 GLU A O 1
ATOM 817 N N . ILE A 1 103 ? 1.113 38.579 7.407 1.00 81.31 103 ILE A N 1
ATOM 818 C CA . ILE A 1 103 ? -0.102 38.775 8.211 1.00 81.31 103 ILE A CA 1
ATOM 819 C C . ILE A 1 103 ? -1.341 38.803 7.309 1.00 81.31 103 ILE A C 1
ATOM 821 O O . ILE A 1 103 ? -2.301 38.088 7.587 1.00 81.31 103 ILE A O 1
ATOM 825 N N . ALA A 1 104 ? -1.302 39.550 6.202 1.00 76.56 104 ALA A N 1
ATOM 826 C CA . ALA A 1 104 ? -2.409 39.617 5.250 1.00 76.56 104 ALA A CA 1
ATOM 827 C C . ALA A 1 104 ? -2.712 38.252 4.606 1.00 76.56 104 ALA A C 1
ATOM 829 O O . ALA A 1 104 ? -3.875 37.913 4.403 1.00 76.56 104 ALA A O 1
ATOM 830 N N . GLU A 1 105 ? -1.690 37.440 4.323 1.00 75.50 105 GLU A N 1
ATOM 831 C CA . GLU A 1 105 ? -1.855 36.079 3.802 1.00 75.50 105 GLU A CA 1
ATOM 832 C C . GLU A 1 105 ? -2.480 35.148 4.851 1.00 75.50 105 GLU A C 1
ATOM 834 O O . GLU A 1 105 ? -3.428 34.427 4.547 1.00 75.50 105 GLU A O 1
ATOM 839 N N . LYS A 1 106 ? -2.049 35.238 6.117 1.00 73.81 106 LYS A N 1
ATOM 840 C CA . LYS A 1 106 ? -2.659 34.498 7.237 1.00 73.81 106 LYS A CA 1
ATOM 841 C C . LYS A 1 106 ? -4.111 34.907 7.499 1.00 73.81 106 LYS A C 1
ATOM 843 O O . LYS A 1 106 ? -4.941 34.055 7.819 1.00 73.81 106 LYS A O 1
ATOM 848 N N . GLU A 1 107 ? -4.440 36.188 7.364 1.00 72.75 107 GLU A N 1
ATOM 849 C CA . GLU A 1 107 ? -5.811 36.687 7.504 1.00 72.75 107 GLU A CA 1
ATOM 850 C C . GLU A 1 107 ? -6.692 36.305 6.311 1.00 72.75 107 GLU A C 1
ATOM 852 O O . GLU A 1 107 ? -7.837 35.901 6.511 1.00 72.75 107 GLU A O 1
ATOM 857 N N . ALA A 1 108 ? -6.158 36.340 5.087 1.00 65.19 108 ALA A N 1
ATOM 858 C CA . ALA A 1 108 ? -6.847 35.851 3.895 1.00 65.19 108 ALA A CA 1
ATOM 859 C C . ALA A 1 108 ? -7.097 34.337 3.973 1.00 65.19 108 ALA A C 1
ATOM 861 O O . ALA A 1 108 ? -8.200 33.881 3.666 1.00 65.19 108 ALA A O 1
ATOM 862 N N . GLU A 1 109 ? -6.124 33.559 4.462 1.00 56.97 109 GLU A N 1
ATOM 863 C CA . GLU A 1 109 ? -6.322 32.146 4.772 1.00 56.97 109 GLU A CA 1
ATOM 864 C C . GLU A 1 109 ? -7.442 31.974 5.796 1.00 56.97 109 GLU A C 1
ATOM 866 O O . GLU A 1 109 ? -8.336 31.166 5.554 1.00 56.97 109 GLU A O 1
ATOM 871 N N . LYS A 1 110 ? -7.436 32.742 6.899 1.00 65.31 110 LYS A N 1
ATOM 872 C CA . LYS A 1 110 ? -8.463 32.712 7.957 1.00 65.31 110 LYS A CA 1
ATOM 873 C C . LYS A 1 110 ? -9.864 33.041 7.425 1.00 65.31 110 LYS A C 1
ATOM 875 O O . LYS A 1 110 ? -10.800 32.298 7.707 1.00 65.31 110 LYS A O 1
ATOM 880 N N . ALA A 1 111 ? -10.000 34.073 6.596 1.00 54.97 111 ALA A N 1
ATOM 881 C CA . ALA A 1 111 ? -11.264 34.456 5.966 1.00 54.97 111 ALA A CA 1
ATOM 882 C C . ALA A 1 111 ? -11.773 33.385 4.980 1.00 54.97 111 ALA A C 1
ATOM 884 O O . ALA A 1 111 ? -12.968 33.079 4.948 1.00 54.97 111 ALA A O 1
ATOM 885 N N . LEU A 1 112 ? -10.866 32.738 4.238 1.00 50.66 112 LEU A N 1
ATOM 886 C CA . LEU A 1 112 ? -11.189 31.573 3.410 1.00 50.66 112 LEU A CA 1
ATOM 887 C C . LEU A 1 112 ? -11.602 30.361 4.272 1.00 50.66 112 LEU A C 1
ATOM 889 O O . LEU A 1 112 ? -12.428 29.555 3.847 1.00 50.66 112 LEU A O 1
ATOM 893 N N . GLN A 1 113 ? -11.081 30.228 5.502 1.00 44.00 113 GLN A N 1
ATOM 894 C CA . GLN A 1 113 ? -11.524 29.189 6.443 1.00 44.00 113 GLN A CA 1
ATOM 895 C C . GLN A 1 113 ? -12.961 29.407 6.926 1.00 44.00 113 GLN A C 1
ATOM 897 O O . GLN A 1 113 ? -13.671 28.423 7.129 1.00 44.00 113 GLN A O 1
ATOM 902 N N . GLU A 1 114 ? -13.376 30.659 7.117 1.00 49.38 114 GLU A N 1
ATOM 903 C CA . GLU A 1 114 ? -14.695 31.011 7.652 1.00 49.38 114 GLU A CA 1
ATOM 904 C C . GLU A 1 114 ? -15.802 30.951 6.583 1.00 49.38 114 GLU A C 1
ATOM 906 O O . GLU A 1 114 ? -16.912 30.514 6.883 1.00 49.38 114 GLU A O 1
ATOM 911 N N . GLN A 1 115 ? -15.508 31.269 5.314 1.00 42.28 115 GLN A N 1
ATOM 912 C CA . GLN A 1 115 ? -16.496 31.193 4.219 1.00 42.28 115 GLN A CA 1
ATOM 913 C C . GLN A 1 115 ? -16.892 29.764 3.789 1.00 42.28 115 GLN A C 1
ATOM 915 O O . GLN A 1 115 ? -17.870 29.599 3.062 1.00 42.28 115 GLN A O 1
ATOM 920 N N . ILE A 1 116 ? -16.185 28.721 4.243 1.00 40.28 116 ILE A N 1
ATOM 921 C CA . ILE A 1 116 ? -16.423 27.313 3.848 1.00 40.28 116 ILE A CA 1
ATOM 922 C C . ILE A 1 116 ? -17.201 26.532 4.938 1.00 40.28 116 ILE A C 1
ATOM 924 O O . ILE A 1 116 ? -17.409 25.324 4.841 1.00 40.28 116 ILE A O 1
ATOM 928 N N . ILE A 1 117 ? -17.703 27.206 5.979 1.00 38.53 117 ILE A N 1
ATOM 929 C CA . ILE A 1 117 ? -18.531 26.590 7.030 1.00 38.53 117 ILE A CA 1
ATOM 930 C C . ILE A 1 117 ? -20.008 26.639 6.617 1.00 38.53 117 ILE A C 1
ATOM 932 O O . ILE A 1 117 ? -20.809 27.435 7.099 1.00 38.53 117 ILE A O 1
ATOM 936 N N . SER A 1 118 ? -20.398 25.768 5.696 1.00 36.31 118 SER A N 1
ATOM 937 C CA . SER A 1 118 ? -21.794 25.341 5.569 1.00 36.31 118 SER A CA 1
ATOM 938 C C . SER A 1 118 ? -21.815 23.871 5.161 1.00 36.31 118 SER A C 1
ATOM 940 O O . SER A 1 118 ? -21.686 23.562 3.976 1.00 36.31 118 SER A O 1
ATOM 942 N N . PRO A 1 119 ? -21.912 22.939 6.128 1.00 36.69 119 PRO A N 1
ATOM 943 C CA . PRO A 1 119 ? -21.993 21.518 5.821 1.00 36.69 119 PRO A CA 1
ATOM 944 C C . PRO A 1 119 ? -23.305 21.186 5.084 1.00 36.69 119 PRO A C 1
ATOM 946 O O . PRO A 1 119 ? -24.328 21.843 5.309 1.00 36.69 119 PRO A O 1
ATOM 949 N N . PRO A 1 120 ? -23.320 20.157 4.214 1.00 36.12 120 PRO A N 1
ATOM 950 C CA . PRO A 1 120 ? -24.555 19.676 3.613 1.00 36.12 120 PRO A CA 1
ATOM 951 C C . PRO A 1 120 ? -25.519 19.183 4.700 1.00 36.12 120 PRO A C 1
ATOM 953 O O . PRO A 1 120 ? -25.134 18.509 5.654 1.00 36.12 120 PRO A O 1
ATOM 956 N N . LYS A 1 121 ? -26.802 19.499 4.514 1.00 34.47 121 LYS A N 1
ATOM 957 C CA . LYS A 1 121 ? -27.934 19.302 5.439 1.00 34.47 121 LYS A CA 1
ATOM 958 C C . LYS A 1 121 ? -28.282 17.837 5.792 1.00 34.47 121 LYS A C 1
ATOM 960 O O . LYS A 1 121 ? -29.361 17.597 6.315 1.00 34.47 121 LYS A O 1
ATOM 965 N N . TYR A 1 122 ? -27.405 16.875 5.503 1.00 38.94 122 TYR A N 1
ATOM 966 C CA . TYR A 1 122 ? -27.624 15.433 5.706 1.00 38.94 122 TYR A CA 1
ATOM 967 C C . TYR A 1 122 ? -26.893 14.854 6.935 1.00 38.94 122 TYR A C 1
ATOM 969 O O . TYR A 1 122 ? -27.012 13.666 7.207 1.00 38.94 122 TYR A O 1
ATOM 977 N N . ALA A 1 123 ? -26.134 15.666 7.681 1.00 35.31 123 ALA A N 1
ATOM 978 C CA . ALA A 1 123 ? -25.299 15.201 8.796 1.00 35.31 123 ALA A CA 1
ATOM 979 C C . ALA A 1 123 ? -26.029 15.039 10.149 1.00 35.31 123 ALA A C 1
ATOM 981 O O . ALA A 1 123 ? -25.436 14.513 11.083 1.00 35.31 123 ALA A O 1
ATOM 982 N N . SER A 1 124 ? -27.295 15.456 10.278 1.00 36.28 124 SER A N 1
ATOM 983 C CA . SER A 1 124 ? -28.01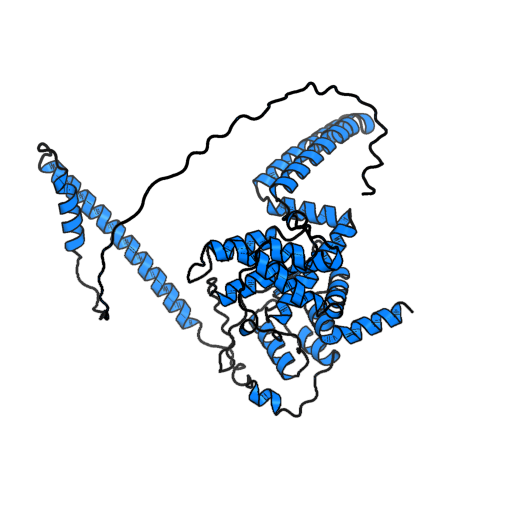4 15.442 11.567 1.00 36.28 124 SER A CA 1
ATOM 984 C C . SER A 1 124 ? -28.477 14.058 12.043 1.00 36.28 124 SER A C 1
ATOM 986 O O . SER A 1 124 ? -28.959 13.950 13.167 1.00 36.28 124 SER A O 1
ATOM 988 N N . ASP A 1 125 ? -28.314 13.012 11.228 1.00 42.81 125 ASP A N 1
ATOM 989 C CA . ASP A 1 125 ? -28.864 11.673 11.499 1.00 42.81 125 ASP A CA 1
ATOM 990 C C . ASP A 1 125 ? -27.788 10.622 11.838 1.00 42.81 125 ASP A C 1
ATOM 992 O O . ASP A 1 125 ? -28.037 9.414 11.780 1.00 42.81 125 ASP A O 1
ATOM 996 N N . VAL A 1 126 ? -26.569 11.039 12.204 1.00 41.50 126 VAL A N 1
ATOM 997 C CA . VAL A 1 126 ? -25.532 10.091 12.643 1.00 41.50 126 VAL A CA 1
ATOM 998 C C . VAL A 1 126 ? -25.852 9.607 14.057 1.00 41.50 126 VAL A C 1
ATOM 1000 O O . VAL A 1 126 ? -25.548 10.253 15.057 1.00 41.50 126 VAL A O 1
ATOM 1003 N N . LEU A 1 127 ? -26.484 8.438 14.127 1.00 44.53 127 LEU A N 1
ATOM 1004 C CA . LEU A 1 127 ? -26.799 7.752 15.374 1.00 44.53 127 LEU A CA 1
ATOM 1005 C C . LEU A 1 127 ? -25.520 7.411 16.153 1.00 44.53 127 LEU A C 1
ATOM 1007 O O . LEU A 1 127 ? -24.548 6.881 15.613 1.00 44.53 127 LEU A O 1
ATOM 1011 N N . THR A 1 128 ? -25.545 7.675 17.454 1.00 49.72 128 THR A N 1
ATOM 1012 C CA . THR A 1 128 ? -24.487 7.288 18.392 1.00 49.72 128 THR A CA 1
ATOM 1013 C C . THR A 1 128 ? -24.325 5.758 18.461 1.00 49.72 128 THR A C 1
ATOM 1015 O O . THR A 1 128 ? -25.272 5.016 18.186 1.00 49.72 128 THR A O 1
ATOM 1018 N N . PRO A 1 129 ? -23.162 5.239 18.906 1.00 43.38 129 PRO A N 1
ATOM 1019 C CA . PRO A 1 129 ? -22.953 3.801 19.117 1.00 43.38 129 PRO A CA 1
ATOM 1020 C C . PRO A 1 129 ? -24.004 3.133 20.021 1.00 43.38 129 PRO A C 1
ATOM 1022 O O . PRO A 1 129 ? -24.262 1.939 19.886 1.00 43.38 129 PRO A O 1
ATOM 1025 N N . GLN A 1 130 ? -24.623 3.904 20.923 1.00 40.19 130 GLN A N 1
ATOM 1026 C CA . GLN A 1 130 ? -25.732 3.460 21.768 1.00 40.19 130 GLN A CA 1
ATOM 1027 C C . GLN A 1 130 ? -27.014 3.259 20.941 1.00 40.19 130 GLN A C 1
ATOM 1029 O O . GLN A 1 130 ? -27.635 2.208 21.015 1.00 40.19 130 GLN A O 1
ATOM 1034 N N . GLN A 1 131 ? -27.345 4.216 20.071 1.00 48.56 131 GLN A N 1
ATOM 1035 C CA . GLN A 1 131 ? -28.511 4.152 19.185 1.00 48.56 131 GLN A CA 1
ATOM 1036 C C . GLN A 1 131 ? -28.387 3.074 18.085 1.00 48.56 131 GLN A C 1
ATOM 1038 O O . GLN A 1 131 ? -29.399 2.594 17.588 1.00 48.56 131 GLN A O 1
ATOM 1043 N N . MET A 1 132 ? -27.168 2.641 17.729 1.00 49.75 132 MET A N 1
ATOM 1044 C CA . MET A 1 132 ? -26.927 1.501 16.819 1.00 49.75 132 MET A CA 1
ATOM 1045 C C . MET A 1 132 ? -27.211 0.124 17.455 1.00 49.75 132 MET A C 1
ATOM 1047 O O . MET A 1 132 ? -27.402 -0.870 16.743 1.00 49.75 132 MET A O 1
ATOM 1051 N N . LYS A 1 133 ? -27.203 0.036 18.792 1.00 48.22 133 LYS A N 1
ATOM 1052 C CA . LYS A 1 133 ? -27.510 -1.199 19.531 1.00 48.22 133 LYS A CA 1
ATOM 1053 C C . LYS A 1 133 ? -29.014 -1.461 19.638 1.00 48.22 133 LYS A C 1
ATOM 1055 O O . LYS A 1 133 ? -29.395 -2.626 19.691 1.00 48.22 133 LYS A O 1
ATOM 1060 N N . ASP A 1 134 ? -29.821 -0.405 19.586 1.00 46.34 134 ASP A N 1
ATOM 1061 C CA . ASP A 1 134 ? -31.270 -0.448 19.816 1.00 46.34 134 ASP A CA 1
ATOM 1062 C C . ASP A 1 134 ? -32.103 -0.512 18.517 1.00 46.34 134 ASP A C 1
ATOM 1064 O O . ASP A 1 134 ? -33.329 -0.461 18.572 1.00 46.34 134 ASP A O 1
ATOM 1068 N N . SER A 1 135 ? -31.474 -0.618 17.336 1.00 52.50 135 SER A N 1
ATOM 1069 C CA . SER A 1 135 ? -32.196 -0.760 16.063 1.00 52.50 135 SER A CA 1
ATOM 1070 C C . SER A 1 135 ? -32.546 -2.224 15.742 1.00 52.50 135 SER A C 1
ATOM 1072 O O . SER A 1 135 ? -31.670 -3.096 15.686 1.00 52.50 135 SER A O 1
ATOM 1074 N N . ASP A 1 136 ? -33.835 -2.462 15.476 1.00 51.91 136 ASP A N 1
ATOM 1075 C CA . ASP A 1 136 ? -34.428 -3.746 15.052 1.00 51.91 136 ASP A CA 1
ATOM 1076 C C . ASP A 1 136 ? -34.246 -4.047 13.546 1.00 51.91 136 ASP A C 1
ATOM 1078 O O . ASP A 1 136 ? -34.778 -5.031 13.030 1.00 51.91 136 ASP A O 1
ATOM 1082 N N . GLU A 1 137 ? -33.507 -3.213 12.804 1.00 58.75 137 GLU A N 1
ATOM 1083 C CA . GLU A 1 137 ? -33.293 -3.432 11.370 1.00 58.75 137 GLU A CA 1
ATOM 1084 C C . GLU A 1 137 ? -32.391 -4.661 11.114 1.00 58.75 137 GLU A C 1
ATOM 1086 O O . GLU A 1 137 ? -31.326 -4.800 11.735 1.00 58.75 137 GLU A O 1
ATOM 1091 N N . PRO A 1 138 ? -32.788 -5.568 10.196 1.00 60.19 138 PRO A N 1
ATOM 1092 C CA . PRO A 1 138 ? -31.979 -6.723 9.830 1.00 60.19 138 PRO A CA 1
ATOM 1093 C C . PRO A 1 138 ? -30.654 -6.281 9.198 1.00 60.19 138 PRO A C 1
ATOM 1095 O O . PRO A 1 138 ? -30.577 -5.264 8.511 1.00 60.19 138 PRO A O 1
ATOM 1098 N N . ALA A 1 139 ? -29.594 -7.059 9.434 1.00 65.31 139 ALA A N 1
ATOM 1099 C CA . ALA A 1 139 ? -28.282 -6.773 8.861 1.00 65.31 139 ALA A CA 1
ATOM 1100 C C . ALA A 1 139 ? -28.348 -6.818 7.327 1.00 65.31 139 ALA A C 1
ATOM 1102 O O . ALA A 1 139 ? -28.805 -7.813 6.759 1.00 65.31 139 ALA A O 1
ATOM 1103 N N . ALA A 1 140 ? -27.868 -5.761 6.673 1.00 74.38 140 ALA A N 1
ATOM 1104 C CA . ALA A 1 140 ? -27.892 -5.661 5.220 1.00 74.38 140 ALA A CA 1
ATOM 1105 C C . ALA A 1 140 ? -27.040 -6.767 4.571 1.00 74.38 140 ALA A C 1
ATOM 1107 O O . ALA A 1 140 ? -25.893 -7.014 4.957 1.00 74.38 140 ALA A O 1
ATOM 1108 N N . GLY A 1 141 ? -27.623 -7.450 3.584 1.00 80.94 141 GLY A N 1
ATOM 1109 C CA . GLY A 1 141 ? -26.974 -8.541 2.858 1.00 80.94 141 GLY A CA 1
ATOM 1110 C C . GLY A 1 141 ? -25.978 -8.064 1.785 1.00 80.94 141 GLY A C 1
ATOM 1111 O O . GLY A 1 141 ? -25.896 -6.868 1.486 1.00 80.94 141 GLY A O 1
ATOM 1112 N N . PRO A 1 142 ? -25.255 -8.994 1.125 1.00 82.88 142 PRO A N 1
ATOM 1113 C CA . PRO A 1 142 ? -24.262 -8.664 0.094 1.00 82.88 142 PRO A CA 1
ATOM 1114 C C . PRO A 1 142 ? -24.808 -7.825 -1.071 1.00 82.88 142 PRO A C 1
ATOM 1116 O O . PRO A 1 142 ? -24.105 -6.972 -1.611 1.00 82.88 142 PRO A O 1
ATOM 1119 N N . GLN A 1 143 ? -26.063 -8.056 -1.470 1.00 84.12 143 GLN A N 1
ATOM 1120 C CA . GLN A 1 143 ? -26.711 -7.329 -2.567 1.00 84.12 143 GLN A CA 1
ATOM 1121 C C . GLN A 1 143 ? -26.992 -5.869 -2.205 1.00 84.12 143 GLN A C 1
ATOM 1123 O O . GLN A 1 143 ? -26.658 -4.978 -2.980 1.00 84.12 143 GLN A O 1
ATOM 1128 N N . GLU A 1 144 ? -27.516 -5.610 -1.009 1.00 83.25 144 GLU A N 1
ATOM 1129 C CA . GLU A 1 144 ? -27.784 -4.248 -0.537 1.00 83.25 144 GLU A CA 1
ATOM 1130 C C . GLU A 1 144 ? -26.491 -3.447 -0.371 1.00 83.25 144 GLU A C 1
ATOM 1132 O O . GLU A 1 144 ? -26.408 -2.289 -0.788 1.00 83.25 144 GLU A O 1
ATOM 1137 N N . MET A 1 145 ? -25.445 -4.080 0.172 1.00 87.12 145 MET A N 1
ATOM 1138 C CA . MET A 1 145 ? -24.127 -3.460 0.264 1.00 87.12 145 MET A CA 1
ATOM 1139 C C . MET A 1 145 ? -23.568 -3.123 -1.122 1.00 87.12 145 MET A C 1
ATOM 1141 O O . MET A 1 145 ? -23.040 -2.030 -1.330 1.00 87.12 145 MET A O 1
ATOM 1145 N N . LYS A 1 146 ? -23.726 -4.029 -2.093 1.00 87.81 146 LYS A N 1
ATOM 1146 C CA . LYS A 1 146 ? -23.299 -3.801 -3.476 1.00 87.81 146 LYS A CA 1
ATOM 1147 C C . LYS A 1 146 ? -24.031 -2.620 -4.110 1.00 87.81 146 LYS A C 1
ATOM 1149 O O . LYS A 1 146 ? -23.381 -1.786 -4.736 1.00 87.81 146 LYS A O 1
ATOM 1154 N N . GLU A 1 147 ? -25.346 -2.518 -3.936 1.00 87.56 147 GLU A N 1
ATOM 1155 C CA . GLU A 1 147 ? -26.133 -1.394 -4.457 1.00 87.56 147 GLU A CA 1
ATOM 1156 C C . GLU A 1 147 ? -25.697 -0.053 -3.859 1.00 87.56 147 GLU A C 1
ATOM 1158 O O . GLU A 1 147 ? -25.550 0.934 -4.585 1.00 87.56 147 GLU A O 1
ATOM 1163 N N . LEU A 1 148 ? -25.448 -0.018 -2.548 1.00 85.19 148 LEU A N 1
ATOM 1164 C CA . LEU A 1 148 ? -25.004 1.190 -1.860 1.00 85.19 148 LEU A CA 1
ATOM 1165 C C . LEU A 1 148 ? -23.619 1.620 -2.358 1.00 85.19 148 LEU A C 1
ATOM 1167 O O . LEU A 1 148 ? -23.452 2.755 -2.800 1.00 85.19 148 LEU A O 1
ATOM 1171 N N . LEU A 1 149 ? -22.659 0.691 -2.407 1.00 86.31 149 LEU A N 1
ATOM 1172 C CA . LEU A 1 149 ? -21.316 0.954 -2.929 1.00 86.31 149 LEU A CA 1
ATOM 1173 C C . LEU A 1 149 ? -21.339 1.410 -4.393 1.00 86.31 149 LEU A C 1
ATOM 1175 O O . LEU A 1 149 ? -20.548 2.271 -4.783 1.00 86.31 149 LEU A O 1
ATOM 1179 N N . GLN A 1 150 ? -22.232 0.867 -5.224 1.00 87.44 150 GLN A N 1
ATOM 1180 C CA . GLN A 1 150 ? -22.367 1.277 -6.623 1.00 87.44 150 GLN A CA 1
ATOM 1181 C C . GLN A 1 150 ? -22.780 2.744 -6.760 1.00 87.44 150 GLN A C 1
ATOM 1183 O O . GLN A 1 150 ? -22.206 3.438 -7.600 1.00 87.44 150 GLN A O 1
ATOM 1188 N N . ARG A 1 151 ? -23.689 3.226 -5.906 1.00 85.25 151 ARG A N 1
ATOM 1189 C CA . ARG A 1 151 ? -24.149 4.625 -5.895 1.00 85.25 151 ARG A CA 1
ATOM 1190 C C . ARG A 1 151 ? -23.115 5.595 -5.318 1.00 85.25 151 ARG A C 1
ATOM 1192 O O . ARG A 1 151 ? -23.148 6.776 -5.647 1.00 85.25 151 ARG A O 1
ATOM 1199 N N . THR A 1 152 ? -22.178 5.110 -4.505 1.00 83.25 152 THR A N 1
ATOM 1200 C CA . THR A 1 152 ? -21.133 5.943 -3.898 1.00 83.25 152 THR A CA 1
ATOM 1201 C C . THR A 1 152 ? -20.076 6.389 -4.907 1.00 83.25 152 THR A C 1
ATOM 1203 O O . THR A 1 152 ? -19.506 5.582 -5.658 1.00 83.25 152 THR A O 1
ATOM 1206 N N . ASN A 1 153 ? -19.749 7.681 -4.867 1.00 80.94 153 ASN A N 1
ATOM 1207 C CA . ASN A 1 153 ? -18.620 8.255 -5.584 1.00 80.94 153 ASN A CA 1
ATOM 1208 C C . ASN A 1 153 ? -17.342 8.195 -4.731 1.00 80.94 153 ASN A C 1
ATOM 1210 O O . ASN A 1 153 ? -17.081 9.074 -3.917 1.00 80.94 153 ASN A O 1
ATOM 1214 N N . PHE A 1 154 ? -16.506 7.183 -4.962 1.00 75.19 154 PHE A N 1
ATOM 1215 C CA . PHE A 1 154 ? -15.252 6.994 -4.219 1.00 75.19 154 PHE A CA 1
ATOM 1216 C C . PHE A 1 154 ? -14.181 8.059 -4.501 1.00 75.19 154 PHE A C 1
ATOM 1218 O O . PHE A 1 154 ? -13.223 8.163 -3.744 1.00 75.19 154 PHE A O 1
ATOM 1225 N N . LYS A 1 155 ? -14.356 8.897 -5.534 1.00 73.19 155 LYS A N 1
ATOM 1226 C CA . LYS A 1 155 ? -13.457 10.036 -5.784 1.00 73.19 155 LYS A CA 1
ATOM 1227 C C . LYS A 1 155 ? -13.636 11.160 -4.761 1.00 73.19 155 LYS A C 1
ATOM 1229 O O . LYS A 1 155 ? -12.744 11.986 -4.606 1.00 73.19 155 LYS A O 1
ATOM 1234 N N . ASN A 1 156 ? -14.783 11.211 -4.085 1.00 75.94 156 ASN A N 1
ATOM 1235 C CA . ASN A 1 156 ? -15.060 12.177 -3.034 1.00 75.94 156 ASN A CA 1
ATOM 1236 C C . ASN A 1 156 ? -14.912 11.493 -1.671 1.00 75.94 156 ASN A C 1
ATOM 1238 O O . ASN A 1 156 ? -15.658 10.570 -1.340 1.00 75.94 156 ASN A O 1
ATOM 1242 N N . GLN A 1 157 ? -13.962 11.973 -0.867 1.00 72.56 157 GLN A N 1
ATOM 1243 C CA . GLN A 1 157 ? -13.707 11.442 0.471 1.00 72.56 157 GLN A CA 1
ATOM 1244 C C . GLN A 1 157 ? -14.970 11.455 1.341 1.00 72.56 157 GLN A C 1
ATOM 1246 O O . GLN A 1 157 ? -15.251 10.478 2.030 1.00 72.56 157 GLN A O 1
ATOM 1251 N N . THR A 1 158 ? -15.754 12.534 1.275 1.00 73.94 158 THR A N 1
ATOM 1252 C CA . THR A 1 158 ? -16.964 12.715 2.090 1.00 73.94 158 THR A CA 1
ATOM 1253 C C . THR A 1 158 ? -18.009 11.657 1.761 1.00 73.94 158 THR A C 1
ATOM 1255 O O . THR A 1 158 ? -18.524 11.000 2.662 1.00 73.94 158 THR A O 1
ATOM 1258 N N . ASP A 1 159 ? -18.268 11.437 0.472 1.00 77.56 159 ASP A N 1
ATOM 1259 C CA . ASP A 1 159 ? -19.253 10.456 0.007 1.00 77.56 159 ASP A CA 1
ATOM 1260 C C . ASP A 1 159 ? -18.845 9.035 0.420 1.00 77.56 159 ASP A C 1
ATOM 1262 O O . ASP A 1 159 ? -19.690 8.231 0.814 1.00 77.56 159 ASP A O 1
ATOM 1266 N N . CYS A 1 160 ? -17.542 8.734 0.388 1.00 78.31 160 CYS A N 1
ATOM 1267 C CA . CYS A 1 160 ? -17.007 7.448 0.828 1.00 78.31 160 CYS A CA 1
ATOM 1268 C C . CYS A 1 160 ? -17.200 7.227 2.337 1.00 78.31 160 CYS A C 1
ATOM 1270 O O . CYS A 1 160 ? -17.688 6.174 2.749 1.00 78.31 160 CYS A O 1
ATOM 1272 N N . VAL A 1 161 ? -16.887 8.232 3.165 1.00 80.25 161 VAL A N 1
ATOM 1273 C CA . VAL A 1 161 ? -17.112 8.160 4.620 1.00 80.25 161 VAL A CA 1
ATOM 1274 C C . VAL A 1 161 ? -18.584 7.957 4.930 1.00 80.25 161 VAL A C 1
ATOM 1276 O O . VAL A 1 161 ? -18.920 7.064 5.702 1.00 80.25 161 VAL A O 1
ATOM 1279 N N . LEU A 1 162 ? -19.462 8.749 4.313 1.00 80.94 162 LEU A N 1
ATOM 1280 C CA . LEU A 1 162 ? -20.903 8.649 4.531 1.00 80.94 162 LEU A CA 1
ATOM 1281 C C . LEU A 1 162 ? -21.434 7.268 4.136 1.00 80.94 162 LEU A C 1
ATOM 1283 O O . LEU A 1 162 ? -22.221 6.680 4.875 1.00 80.94 162 LEU A O 1
ATOM 1287 N N . ALA A 1 163 ? -20.954 6.709 3.024 1.00 83.75 163 ALA A N 1
ATOM 1288 C CA . ALA A 1 163 ? -21.320 5.362 2.607 1.00 83.75 163 ALA A CA 1
ATOM 1289 C C . ALA A 1 163 ? -20.867 4.291 3.610 1.00 83.75 163 ALA A C 1
ATOM 1291 O O . ALA A 1 163 ? -21.649 3.406 3.951 1.00 83.75 163 ALA A O 1
ATOM 1292 N N . LEU A 1 164 ? -19.632 4.369 4.111 1.00 84.00 164 LEU A N 1
ATOM 1293 C CA . LEU A 1 164 ? -19.109 3.414 5.094 1.00 84.00 164 LEU A CA 1
ATOM 1294 C C . LEU A 1 164 ? -19.808 3.538 6.454 1.00 84.00 164 LEU A C 1
ATOM 1296 O O . LEU A 1 164 ? -20.098 2.524 7.087 1.00 84.00 164 LEU A O 1
ATOM 1300 N N . VAL A 1 165 ? -20.139 4.758 6.882 1.00 83.88 165 VAL A N 1
ATOM 1301 C CA . VAL A 1 165 ? -20.943 5.007 8.087 1.00 83.88 165 VAL A CA 1
ATOM 1302 C C . VAL A 1 165 ? -22.340 4.409 7.936 1.00 83.88 165 VAL A C 1
ATOM 1304 O O . VAL A 1 165 ? -22.793 3.706 8.839 1.00 83.88 165 VAL A O 1
ATOM 1307 N N . GLU A 1 166 ? -23.000 4.608 6.793 1.00 84.12 166 GLU A N 1
ATOM 1308 C CA . GLU A 1 166 ? -24.320 4.024 6.532 1.00 84.12 166 GLU A CA 1
ATOM 1309 C C . GLU A 1 166 ? -24.263 2.490 6.480 1.00 84.12 166 GLU A C 1
ATOM 1311 O O . GLU A 1 166 ? -25.101 1.813 7.075 1.00 84.12 166 GLU A O 1
ATOM 1316 N N . LEU A 1 167 ? -23.240 1.911 5.847 1.00 85.25 167 LEU A N 1
ATOM 1317 C CA . LEU A 1 167 ? -23.035 0.459 5.842 1.00 85.25 167 LEU A CA 1
ATOM 1318 C C . LEU A 1 167 ? -22.777 -0.094 7.244 1.00 85.25 167 LEU A C 1
ATOM 1320 O O . LEU A 1 167 ? -23.240 -1.188 7.574 1.00 85.25 167 LEU A O 1
ATOM 1324 N N . LYS A 1 168 ? -22.060 0.653 8.084 1.00 85.00 168 LYS A N 1
ATOM 1325 C CA . LYS A 1 168 ? -21.823 0.285 9.480 1.00 85.00 168 LYS A CA 1
ATOM 1326 C C . LYS A 1 168 ? -23.112 0.365 10.300 1.00 85.00 168 LYS A C 1
ATOM 1328 O O . LYS A 1 168 ? -23.385 -0.557 11.067 1.00 85.00 168 LYS A O 1
ATOM 1333 N N . ARG A 1 169 ? -23.948 1.388 10.072 1.00 80.62 169 ARG A N 1
ATOM 1334 C CA . ARG A 1 169 ? -25.292 1.525 10.667 1.00 80.62 169 ARG A CA 1
ATOM 1335 C C . ARG A 1 169 ? -26.179 0.328 10.319 1.00 80.62 169 ARG A C 1
ATOM 1337 O O . ARG A 1 169 ? -26.819 -0.234 11.200 1.00 80.62 169 ARG A O 1
ATOM 1344 N N . ARG A 1 170 ? -26.126 -0.126 9.064 1.00 81.81 170 ARG A N 1
ATOM 1345 C CA . ARG A 1 170 ? -26.838 -1.319 8.568 1.00 81.81 170 ARG A CA 1
ATOM 1346 C C . ARG A 1 170 ? -26.174 -2.654 8.922 1.00 81.81 170 ARG A C 1
ATOM 1348 O O . ARG A 1 170 ? -26.601 -3.699 8.434 1.00 81.81 170 ARG A O 1
ATOM 1355 N N . ARG A 1 171 ? -25.113 -2.647 9.740 1.00 81.50 171 ARG A N 1
ATOM 1356 C CA . ARG A 1 171 ? -24.344 -3.838 10.155 1.00 81.50 171 ARG A CA 1
ATOM 1357 C C . ARG A 1 171 ? -23.750 -4.650 8.987 1.00 81.50 171 ARG A C 1
ATOM 1359 O O . ARG A 1 171 ? -23.445 -5.829 9.170 1.00 81.50 171 ARG A O 1
ATOM 1366 N N . ALA A 1 172 ? -23.561 -4.025 7.823 1.00 83.00 172 ALA A N 1
ATOM 1367 C CA . ALA A 1 172 ? -22.914 -4.619 6.652 1.00 83.00 172 ALA A CA 1
ATOM 1368 C C . ALA A 1 172 ? -21.396 -4.379 6.629 1.00 83.00 172 ALA A C 1
ATOM 1370 O O . ALA A 1 172 ? -20.657 -5.270 6.232 1.00 83.00 172 ALA A O 1
ATOM 1371 N N . ALA A 1 173 ? -20.923 -3.218 7.102 1.00 84.69 173 ALA A N 1
ATOM 1372 C CA . ALA A 1 173 ? -19.492 -2.924 7.235 1.00 84.69 173 ALA A CA 1
ATOM 1373 C C . ALA A 1 173 ? -18.988 -3.231 8.659 1.00 84.69 173 ALA A C 1
ATOM 1375 O O . ALA A 1 173 ? -18.780 -2.322 9.470 1.00 84.69 173 ALA A O 1
ATOM 1376 N N . LYS A 1 174 ? -18.879 -4.519 9.005 1.00 88.50 174 LYS A N 1
ATOM 1377 C CA . LYS A 1 174 ? -18.528 -4.968 10.366 1.00 88.50 174 LYS A CA 1
ATOM 1378 C C . LYS A 1 174 ? -17.042 -4.801 10.651 1.00 88.50 174 LYS A C 1
ATOM 1380 O O . LYS A 1 174 ? -16.665 -4.479 11.778 1.00 88.50 174 LYS A O 1
ATOM 1385 N N . LEU A 1 175 ? -16.210 -5.034 9.641 1.00 89.44 175 LEU A N 1
ATOM 1386 C CA . LEU A 1 175 ? -14.760 -5.011 9.769 1.00 89.44 175 LEU A CA 1
ATOM 1387 C C . LEU A 1 175 ? -14.207 -3.581 9.747 1.00 89.44 175 LEU A C 1
ATOM 1389 O O . LEU A 1 175 ? -13.164 -3.327 10.357 1.00 89.44 175 LEU A O 1
ATOM 1393 N N . TRP A 1 176 ? -14.916 -2.627 9.138 1.00 89.38 176 TRP A N 1
ATOM 1394 C CA . TRP A 1 176 ? -14.435 -1.250 9.018 1.00 89.38 176 TRP A CA 1
ATOM 1395 C C . TRP A 1 176 ? -14.232 -0.558 10.373 1.00 89.38 176 TRP A C 1
ATOM 1397 O O . TRP A 1 176 ? -15.174 -0.346 11.151 1.00 89.38 176 TRP A O 1
ATOM 1407 N N . GLY A 1 177 ? -12.988 -0.161 10.657 1.00 85.44 177 GLY A N 1
ATOM 1408 C CA . GLY A 1 177 ? -12.621 0.493 11.916 1.00 85.44 177 GLY A CA 1
ATOM 1409 C C . GLY A 1 177 ? -12.891 -0.365 13.161 1.00 85.44 177 GLY A C 1
ATOM 1410 O O . GLY A 1 177 ? -13.145 0.188 14.230 1.00 85.44 177 GLY A O 1
ATOM 1411 N N . SER A 1 178 ? -12.913 -1.693 13.019 1.00 86.12 178 SER A N 1
ATOM 1412 C CA . SER A 1 178 ? -13.183 -2.650 14.104 1.00 86.12 178 SER A CA 1
ATOM 1413 C C . SER A 1 178 ? -12.047 -2.747 15.125 1.00 86.12 178 SER A C 1
ATOM 1415 O O . SER A 1 178 ? -12.303 -3.014 16.298 1.00 86.12 178 SER A O 1
ATOM 1417 N N . ILE A 1 179 ? -10.801 -2.503 14.706 1.00 81.12 179 ILE A N 1
ATOM 1418 C CA . ILE A 1 179 ? -9.630 -2.581 15.586 1.00 81.12 179 ILE A CA 1
ATOM 1419 C C . ILE A 1 179 ? -9.431 -1.264 16.343 1.00 81.12 179 ILE A C 1
ATOM 1421 O O . ILE A 1 179 ? -9.218 -1.297 17.551 1.00 81.12 179 ILE A O 1
ATOM 1425 N N . GLY A 1 180 ? -9.596 -0.118 15.672 1.00 66.94 180 GLY A N 1
ATOM 1426 C CA . GLY A 1 180 ? -9.478 1.224 16.260 1.00 66.94 180 GLY A CA 1
ATOM 1427 C C . GLY A 1 180 ? -8.062 1.581 16.751 1.00 66.94 180 GLY A C 1
ATOM 1428 O O . GLY A 1 180 ? -7.344 0.753 17.298 1.00 66.94 180 GLY A O 1
ATOM 1429 N N . SER A 1 181 ? -7.648 2.848 16.611 1.00 62.16 181 SER A N 1
ATOM 1430 C CA . SER A 1 181 ? -6.287 3.274 17.010 1.00 62.16 181 SER A CA 1
ATOM 1431 C C . SER A 1 181 ? -6.025 3.180 18.512 1.00 62.16 181 SER A C 1
ATOM 1433 O O . SER A 1 181 ? -4.912 2.892 18.919 1.00 62.16 181 SER A O 1
ATOM 1435 N N . LYS A 1 182 ? -7.053 3.365 19.348 1.00 60.44 182 LYS A N 1
ATOM 1436 C CA . LYS A 1 182 ? -6.901 3.378 20.813 1.00 60.44 182 LYS A CA 1
ATOM 1437 C C . LYS A 1 182 ? -6.516 2.025 21.418 1.00 60.44 182 LYS A C 1
ATOM 1439 O O . LYS A 1 182 ? -6.138 1.974 22.582 1.00 60.44 182 LYS A O 1
ATOM 1444 N N . ASN A 1 183 ? -6.644 0.941 20.654 1.00 60.44 183 ASN A N 1
ATOM 1445 C CA . ASN A 1 183 ? -6.366 -0.412 21.130 1.00 60.44 183 ASN A CA 1
ATOM 1446 C C . ASN A 1 183 ? -4.933 -0.871 20.836 1.00 60.44 183 ASN A C 1
ATOM 1448 O O . ASN A 1 183 ? -4.541 -1.944 21.290 1.00 60.44 183 ASN A O 1
ATOM 1452 N N . ILE A 1 184 ? -4.164 -0.091 20.073 1.00 65.50 184 ILE A N 1
ATOM 1453 C CA . ILE A 1 184 ? -2.814 -0.442 19.643 1.00 65.50 184 ILE A CA 1
ATOM 1454 C C . ILE A 1 184 ? -1.914 0.741 19.981 1.00 65.50 184 ILE A C 1
ATOM 1456 O O . ILE A 1 184 ? -1.929 1.754 19.294 1.00 65.50 184 ILE A O 1
ATOM 1460 N N . GLY A 1 185 ? -1.183 0.618 21.087 1.00 69.31 185 GLY A N 1
ATOM 1461 C CA . GLY A 1 185 ? -0.189 1.601 21.502 1.00 69.31 185 GLY A CA 1
ATOM 1462 C C . GLY A 1 185 ? 1.203 1.183 21.055 1.00 69.31 185 GLY A C 1
ATOM 1463 O O . GLY A 1 185 ? 1.536 -0.008 21.080 1.00 69.31 185 GLY A O 1
ATOM 1464 N N . TRP A 1 186 ? 2.023 2.158 20.668 1.00 77.94 186 TRP A N 1
ATOM 1465 C CA . TRP A 1 186 ? 3.432 1.912 20.392 1.00 77.94 186 TRP A CA 1
ATOM 1466 C C . TRP A 1 186 ? 4.132 1.210 21.560 1.00 77.94 186 TRP A C 1
ATOM 1468 O O . TRP A 1 186 ? 4.099 1.657 22.707 1.00 77.94 186 TRP A O 1
ATOM 1478 N N . GLU A 1 187 ? 4.835 0.130 21.230 1.00 79.31 187 GLU A N 1
ATOM 1479 C CA . GLU A 1 187 ? 5.727 -0.577 22.137 1.00 79.31 187 GLU A CA 1
ATOM 1480 C C . GLU A 1 187 ? 7.117 -0.608 21.507 1.00 79.31 187 GLU A C 1
ATOM 1482 O O . GLU A 1 187 ? 7.268 -0.942 20.325 1.00 79.31 187 GLU A O 1
ATOM 1487 N N . LEU A 1 188 ? 8.145 -0.281 22.296 1.00 76.62 188 LEU A N 1
ATOM 1488 C CA . LEU A 1 188 ? 9.526 -0.340 21.833 1.00 76.62 188 LEU A CA 1
ATOM 1489 C C . LEU A 1 188 ? 9.864 -1.774 21.407 1.00 76.62 188 LEU A C 1
ATOM 1491 O O . LEU A 1 188 ? 10.175 -2.638 22.222 1.00 76.62 188 LEU A O 1
ATOM 1495 N N . THR A 1 189 ? 9.825 -2.004 20.101 1.00 73.88 189 THR A N 1
ATOM 1496 C CA . THR A 1 189 ? 10.111 -3.298 19.494 1.00 73.88 189 THR A CA 1
ATOM 1497 C C . THR A 1 189 ? 11.476 -3.220 18.848 1.00 73.88 189 THR A C 1
ATOM 1499 O O . THR A 1 189 ? 11.684 -2.467 17.899 1.00 73.88 189 THR A O 1
ATOM 1502 N N . THR A 1 190 ? 12.423 -3.992 19.373 1.00 70.31 190 THR A N 1
ATOM 1503 C CA . THR A 1 190 ? 13.742 -4.101 18.757 1.00 70.31 190 THR A CA 1
ATOM 1504 C C . THR A 1 190 ? 13.671 -4.986 17.517 1.00 70.31 190 THR A C 1
ATOM 1506 O O . THR A 1 190 ? 12.867 -5.917 17.435 1.00 70.31 190 THR A O 1
ATOM 1509 N N . GLN A 1 191 ? 14.577 -4.748 16.572 1.00 67.50 191 GLN A N 1
ATOM 1510 C CA . GLN A 1 191 ? 14.760 -5.606 15.400 1.00 67.50 191 GLN A CA 1
ATOM 1511 C C . GLN A 1 191 ? 14.936 -7.087 15.778 1.00 67.50 191 GLN A C 1
ATOM 1513 O O . GLN A 1 191 ? 14.371 -7.959 15.130 1.00 67.50 191 GLN A O 1
ATOM 1518 N N . GLN A 1 192 ? 15.652 -7.388 16.863 1.00 68.06 192 GLN A N 1
ATOM 1519 C CA . GLN A 1 192 ? 15.831 -8.769 17.324 1.00 68.06 192 GLN A CA 1
ATOM 1520 C C . GLN A 1 192 ? 14.508 -9.416 17.755 1.00 68.06 192 GLN A C 1
ATOM 1522 O O . GLN A 1 192 ? 14.265 -10.578 17.441 1.00 68.06 192 GLN A O 1
ATOM 1527 N N . ALA A 1 193 ? 13.630 -8.667 18.431 1.00 67.69 193 ALA A N 1
ATOM 1528 C CA . ALA A 1 193 ? 12.310 -9.159 18.819 1.00 67.69 193 ALA A CA 1
ATOM 1529 C C . ALA A 1 193 ? 11.400 -9.395 17.599 1.00 67.69 193 ALA A C 1
ATOM 1531 O O . ALA A 1 193 ? 10.592 -10.324 17.606 1.00 67.69 193 ALA A O 1
ATOM 1532 N N . PHE A 1 194 ? 11.548 -8.580 16.551 1.00 70.00 194 PHE A N 1
ATOM 1533 C CA . PHE A 1 194 ? 10.869 -8.765 15.269 1.00 70.00 194 PHE A CA 1
ATOM 1534 C C . PHE A 1 194 ? 11.338 -10.046 14.563 1.00 70.00 194 PHE A C 1
ATOM 1536 O O . PHE A 1 194 ? 10.521 -10.911 14.244 1.00 70.00 194 PHE A O 1
ATOM 1543 N N . GLU A 1 195 ? 12.653 -10.204 14.385 1.00 71.38 195 GLU A N 1
ATOM 1544 C CA . GLU A 1 195 ? 13.253 -11.345 13.680 1.00 71.38 195 GLU A CA 1
ATOM 1545 C C . GLU A 1 195 ? 12.944 -12.677 14.377 1.00 71.38 195 GLU A C 1
ATOM 1547 O O . GLU A 1 195 ? 12.584 -13.657 13.723 1.00 71.38 195 GLU A O 1
ATOM 1552 N N . GLN A 1 196 ? 13.001 -12.703 15.714 1.00 73.00 196 GLN A N 1
ATOM 1553 C CA . GLN A 1 196 ? 12.658 -13.886 16.507 1.00 73.00 196 GLN A CA 1
ATOM 1554 C C . GLN A 1 196 ? 11.188 -14.291 16.367 1.00 73.00 196 GLN A C 1
ATOM 1556 O O . GLN A 1 196 ? 10.886 -15.480 16.301 1.00 73.00 196 GLN A O 1
ATOM 1561 N N . LYS A 1 197 ? 10.264 -13.321 16.337 1.00 70.69 197 LYS A N 1
ATOM 1562 C CA . LYS A 1 197 ? 8.821 -13.604 16.289 1.00 70.69 197 LYS A CA 1
ATOM 1563 C C . LYS A 1 197 ? 8.342 -14.012 14.903 1.00 70.69 197 LYS A C 1
ATOM 1565 O O . LYS A 1 197 ? 7.430 -14.825 14.798 1.00 70.69 197 LYS A O 1
ATOM 1570 N N . LEU A 1 198 ? 8.936 -13.447 13.857 1.00 66.69 198 LEU A N 1
ATOM 1571 C CA . LEU A 1 198 ? 8.508 -13.685 12.479 1.00 66.69 198 LEU A CA 1
ATOM 1572 C C . LEU A 1 198 ? 9.307 -14.786 11.786 1.00 66.69 198 LEU A C 1
ATOM 1574 O O . LEU A 1 198 ? 8.897 -15.244 10.722 1.00 66.69 198 LEU A O 1
ATOM 1578 N N . ASN A 1 199 ? 10.417 -15.230 12.389 1.00 68.56 199 ASN A N 1
ATOM 1579 C CA . ASN A 1 199 ? 11.377 -16.144 11.772 1.00 68.56 199 ASN A CA 1
ATOM 1580 C C . ASN A 1 199 ? 11.813 -15.658 10.373 1.00 68.56 199 ASN A C 1
ATOM 1582 O O . ASN A 1 199 ? 11.999 -16.447 9.449 1.00 68.56 199 ASN A O 1
ATOM 1586 N N . VAL A 1 200 ? 11.918 -14.336 10.223 1.00 64.19 200 VAL A N 1
ATOM 1587 C CA . VAL A 1 200 ? 12.320 -13.633 9.000 1.00 64.19 200 VAL A CA 1
ATOM 1588 C C . VAL A 1 200 ? 13.459 -12.705 9.385 1.00 64.19 200 VAL A C 1
ATOM 1590 O O . VAL A 1 200 ? 13.338 -11.967 10.363 1.00 64.19 200 VAL A O 1
ATOM 1593 N N . ASN A 1 201 ? 14.571 -12.739 8.650 1.00 62.88 201 ASN A N 1
ATOM 1594 C CA . ASN A 1 201 ? 15.660 -11.802 8.895 1.00 62.88 201 ASN A CA 1
ATOM 1595 C C . ASN A 1 201 ? 15.246 -10.413 8.391 1.00 62.88 201 ASN A C 1
ATOM 1597 O O . ASN A 1 201 ? 14.691 -10.310 7.299 1.00 62.88 201 ASN A O 1
ATOM 1601 N N . LEU A 1 202 ? 15.541 -9.323 9.107 1.00 58.31 202 LEU A N 1
ATOM 1602 C CA . LEU A 1 202 ? 15.184 -7.991 8.600 1.00 58.31 202 LEU A CA 1
ATOM 1603 C C . LEU A 1 202 ? 15.928 -7.674 7.292 1.00 58.31 202 LEU A C 1
ATOM 1605 O O . LEU A 1 202 ? 15.428 -6.921 6.470 1.00 58.31 202 LEU A O 1
ATOM 1609 N N . LYS A 1 203 ? 17.091 -8.300 7.059 1.00 57.31 203 LYS A N 1
ATOM 1610 C CA . LYS A 1 203 ? 17.826 -8.223 5.782 1.00 57.31 203 LYS A CA 1
ATOM 1611 C C . LYS A 1 203 ? 17.078 -8.873 4.618 1.00 57.31 203 LYS A C 1
ATOM 1613 O O . LYS A 1 203 ? 17.366 -8.574 3.460 1.00 57.31 203 LYS A O 1
ATOM 1618 N N . ASP A 1 204 ? 16.152 -9.778 4.919 1.00 53.12 204 ASP A N 1
ATOM 1619 C CA . ASP A 1 204 ? 15.289 -10.378 3.914 1.00 53.12 204 ASP A CA 1
ATOM 1620 C C . ASP A 1 204 ? 14.188 -9.408 3.487 1.00 53.12 204 ASP A C 1
ATOM 1622 O O . ASP A 1 204 ? 13.738 -9.535 2.353 1.00 53.12 204 ASP A O 1
ATOM 1626 N N . ILE A 1 205 ? 13.823 -8.423 4.323 1.00 56.38 205 ILE A N 1
ATOM 1627 C CA . ILE A 1 205 ? 12.994 -7.272 3.942 1.00 56.38 205 ILE A CA 1
ATOM 1628 C C . ILE A 1 205 ? 13.871 -6.334 3.112 1.00 56.38 205 ILE A C 1
ATOM 1630 O O . ILE A 1 205 ? 14.576 -5.466 3.627 1.00 56.38 205 ILE A O 1
ATOM 1634 N N . GLN A 1 206 ? 13.876 -6.557 1.801 1.00 53.72 206 GLN A N 1
ATOM 1635 C CA . GLN A 1 206 ? 14.549 -5.661 0.876 1.00 53.72 206 GLN A CA 1
ATOM 1636 C C . GLN A 1 206 ? 13.659 -4.441 0.679 1.00 53.72 206 GLN A C 1
ATOM 1638 O O . GLN A 1 206 ? 12.667 -4.498 -0.039 1.00 53.72 206 GLN A O 1
ATOM 1643 N N . PHE A 1 207 ? 14.024 -3.325 1.301 1.00 53.66 207 PHE A N 1
ATOM 1644 C CA . PHE A 1 207 ? 13.554 -2.027 0.843 1.00 53.66 207 PHE A CA 1
ATOM 1645 C C . PHE A 1 207 ? 14.270 -1.776 -0.482 1.00 53.66 207 PHE A C 1
ATOM 1647 O O . PHE A 1 207 ? 15.451 -1.431 -0.482 1.00 53.66 207 PHE A O 1
ATOM 1654 N N . GLY A 1 208 ? 13.596 -2.083 -1.595 1.00 49.12 208 GLY A N 1
ATOM 1655 C CA . GLY A 1 208 ? 14.104 -1.831 -2.941 1.00 49.12 208 GLY A CA 1
ATOM 1656 C C . GLY A 1 208 ? 14.768 -0.459 -3.009 1.00 49.12 208 GLY A C 1
ATOM 1657 O O . GLY A 1 208 ? 14.145 0.559 -2.732 1.00 49.12 208 GLY A O 1
ATOM 1658 N N . ASN A 1 209 ? 16.062 -0.435 -3.300 1.00 54.62 209 ASN A N 1
ATOM 1659 C CA . ASN A 1 209 ? 16.773 0.819 -3.436 1.00 54.62 209 ASN A CA 1
ATOM 1660 C C . ASN A 1 209 ? 16.494 1.324 -4.856 1.00 54.62 209 ASN A C 1
ATOM 1662 O O . ASN A 1 209 ? 16.905 0.677 -5.820 1.00 54.62 209 ASN A O 1
ATOM 1666 N N . ASP A 1 210 ? 15.794 2.449 -5.010 1.00 57.25 210 ASP A N 1
ATOM 1667 C CA . ASP A 1 210 ? 15.520 3.044 -6.330 1.00 57.25 210 ASP A CA 1
ATOM 1668 C C . ASP A 1 210 ? 16.822 3.288 -7.119 1.00 57.25 210 ASP A C 1
ATOM 1670 O O . ASP A 1 210 ? 16.863 3.204 -8.350 1.00 57.25 210 ASP A O 1
ATOM 1674 N N . GLU A 1 211 ? 17.929 3.486 -6.398 1.00 62.78 211 GLU A N 1
ATOM 1675 C CA . GLU A 1 211 ? 19.274 3.565 -6.958 1.00 62.78 211 GLU A CA 1
ATOM 1676 C C . GLU A 1 211 ? 19.714 2.253 -7.639 1.00 62.78 211 GLU A C 1
ATOM 1678 O O . GLU A 1 211 ? 20.383 2.287 -8.672 1.00 62.78 211 GLU A O 1
ATOM 1683 N N . GLU A 1 212 ? 19.337 1.086 -7.107 1.00 68.56 212 GLU A N 1
ATOM 1684 C CA . GLU A 1 212 ? 19.599 -0.206 -7.752 1.00 68.56 212 GLU A CA 1
ATOM 1685 C C . GLU A 1 212 ? 18.764 -0.383 -9.019 1.00 68.56 212 GLU A C 1
ATOM 1687 O O . GLU A 1 212 ? 19.298 -0.855 -10.022 1.00 68.56 212 GLU A O 1
ATOM 1692 N N . VAL A 1 213 ? 17.494 0.033 -9.016 1.00 68.44 213 VAL A N 1
ATOM 1693 C CA . VAL A 1 213 ? 16.634 -0.030 -10.211 1.00 68.44 213 VAL A CA 1
ATOM 1694 C C . VAL A 1 213 ? 17.233 0.807 -11.339 1.00 68.44 213 VAL A C 1
ATOM 1696 O O . VAL A 1 213 ? 17.368 0.318 -12.461 1.00 68.44 213 VAL A O 1
ATOM 1699 N N . TYR A 1 214 ? 17.675 2.031 -11.040 1.00 73.19 214 TYR A N 1
ATOM 1700 C CA . TYR A 1 214 ? 18.349 2.884 -12.018 1.00 73.19 214 TYR A CA 1
ATOM 1701 C C . TYR A 1 214 ? 19.667 2.273 -12.514 1.00 73.19 214 TYR A C 1
ATOM 1703 O O . TYR A 1 214 ? 19.889 2.190 -13.725 1.00 73.19 214 TYR A O 1
ATOM 1711 N N . LYS A 1 215 ? 20.518 1.772 -11.605 1.00 80.69 215 LYS A N 1
ATOM 1712 C CA . LYS A 1 215 ? 21.777 1.090 -11.963 1.00 80.69 215 LYS A CA 1
ATOM 1713 C C . LYS A 1 215 ? 21.533 -0.090 -12.902 1.00 80.69 215 LYS A C 1
ATOM 1715 O O . LYS A 1 215 ? 22.203 -0.204 -13.929 1.00 80.69 215 LYS A O 1
ATOM 1720 N N . TRP A 1 216 ? 20.564 -0.946 -12.583 1.00 79.94 216 TRP A N 1
ATOM 1721 C CA . TRP A 1 216 ? 20.237 -2.114 -13.397 1.00 79.94 216 TRP A CA 1
ATOM 1722 C C . TRP A 1 216 ? 19.576 -1.740 -14.722 1.00 79.94 216 TRP A C 1
ATOM 1724 O O . TRP A 1 216 ? 19.912 -2.338 -15.741 1.00 79.94 216 TRP A O 1
ATOM 1734 N N . ALA A 1 217 ? 18.699 -0.736 -14.758 1.00 82.62 217 ALA A N 1
ATOM 1735 C CA . ALA A 1 217 ? 18.094 -0.256 -15.999 1.00 82.62 217 ALA A CA 1
ATOM 1736 C C . ALA A 1 217 ? 19.151 0.296 -16.972 1.00 82.62 217 ALA A C 1
ATOM 1738 O O . ALA A 1 217 ? 19.140 -0.029 -18.163 1.00 82.62 217 ALA A O 1
ATOM 1739 N N . VAL A 1 218 ? 20.113 1.079 -16.472 1.00 85.44 218 VAL A N 1
ATOM 1740 C CA . VAL A 1 218 ? 21.245 1.574 -17.273 1.00 85.44 218 VAL A CA 1
ATOM 1741 C C . VAL A 1 218 ? 22.134 0.415 -17.731 1.00 85.44 218 VAL A C 1
ATOM 1743 O O . VAL A 1 218 ? 22.493 0.341 -18.904 1.00 85.44 218 VAL A O 1
ATOM 1746 N N . PHE A 1 219 ? 22.442 -0.536 -16.847 1.00 86.88 219 PHE A N 1
ATOM 1747 C CA . PHE A 1 219 ? 23.236 -1.712 -17.202 1.00 86.88 219 PHE A CA 1
ATOM 1748 C C . PHE A 1 219 ? 22.576 -2.548 -18.312 1.00 86.88 219 PHE A C 1
ATOM 1750 O O . PHE A 1 219 ? 23.208 -2.858 -19.323 1.00 86.88 219 PHE A O 1
ATOM 1757 N N . TRP A 1 220 ? 21.291 -2.883 -18.166 1.00 86.88 220 TRP A N 1
ATOM 1758 C CA . TRP A 1 220 ? 20.571 -3.713 -19.133 1.00 86.88 220 TRP A CA 1
ATOM 1759 C C . TRP A 1 220 ? 20.311 -3.000 -20.456 1.00 86.88 220 TRP A C 1
ATOM 1761 O O . TRP A 1 220 ? 20.441 -3.629 -21.506 1.00 86.88 220 TRP A O 1
ATOM 1771 N N . SER A 1 221 ? 19.999 -1.700 -20.436 1.00 89.19 221 SER A N 1
ATOM 1772 C CA . SER A 1 221 ? 19.871 -0.913 -21.669 1.00 89.19 221 SER A CA 1
ATOM 1773 C C . SER A 1 221 ? 21.188 -0.873 -22.446 1.00 89.19 221 SER A C 1
ATOM 1775 O O . SER A 1 221 ? 21.179 -1.040 -23.667 1.00 89.19 221 SER A O 1
ATOM 1777 N N . LEU A 1 222 ? 22.327 -0.746 -21.755 1.00 91.44 222 LEU A N 1
ATOM 1778 C CA . LEU A 1 222 ? 23.652 -0.770 -22.376 1.00 91.44 222 LEU A CA 1
ATOM 1779 C C . LEU A 1 222 ? 23.979 -2.138 -22.990 1.00 91.44 222 LEU A C 1
ATOM 1781 O O . LEU A 1 222 ? 24.425 -2.213 -24.139 1.00 91.44 222 LEU A O 1
ATOM 1785 N N . MET A 1 223 ? 23.719 -3.219 -22.250 1.00 91.12 223 MET A N 1
ATOM 1786 C CA . MET A 1 223 ? 23.896 -4.591 -22.738 1.00 91.12 223 MET A CA 1
ATOM 1787 C C . MET A 1 223 ? 23.017 -4.869 -23.960 1.00 91.12 223 MET A C 1
ATOM 1789 O O . MET A 1 223 ? 23.501 -5.407 -24.957 1.00 91.12 223 MET A O 1
ATOM 1793 N N . PHE A 1 224 ? 21.748 -4.453 -23.915 1.00 91.56 224 PHE A N 1
ATOM 1794 C CA . PHE A 1 224 ? 20.838 -4.552 -25.050 1.00 91.56 224 PHE A CA 1
ATOM 1795 C C . PHE A 1 224 ? 21.387 -3.796 -26.259 1.00 91.56 224 PHE A C 1
ATOM 1797 O O . PHE A 1 224 ? 21.498 -4.382 -27.333 1.00 91.56 224 PHE A O 1
ATOM 1804 N N . ALA A 1 225 ? 21.799 -2.536 -26.092 1.00 92.38 225 ALA A N 1
ATOM 1805 C CA . ALA A 1 225 ? 22.312 -1.732 -27.196 1.00 92.38 225 ALA A CA 1
ATOM 1806 C C . ALA A 1 225 ? 23.590 -2.322 -27.813 1.00 92.38 225 ALA A C 1
ATOM 1808 O O . ALA A 1 225 ? 23.728 -2.352 -29.035 1.00 92.38 225 ALA A O 1
ATOM 1809 N N . THR A 1 226 ? 24.479 -2.872 -26.983 1.00 91.88 226 THR A N 1
ATOM 1810 C CA . THR A 1 226 ? 25.744 -3.479 -27.427 1.00 91.88 226 THR A CA 1
ATOM 1811 C C . THR A 1 226 ? 25.520 -4.718 -28.290 1.00 91.88 226 THR A C 1
ATOM 1813 O O . THR A 1 226 ? 26.290 -4.965 -29.212 1.00 91.88 226 THR A O 1
ATOM 1816 N N . VAL A 1 227 ? 24.458 -5.486 -28.041 1.00 91.94 227 VAL A N 1
ATOM 1817 C CA . VAL A 1 227 ? 24.127 -6.668 -28.853 1.00 91.94 227 VAL A CA 1
ATOM 1818 C C . VAL A 1 227 ? 23.229 -6.300 -30.038 1.00 91.94 227 VAL A C 1
ATOM 1820 O O . VAL A 1 227 ? 23.460 -6.739 -31.168 1.00 91.94 227 VAL A O 1
ATOM 1823 N N . ALA A 1 228 ? 22.203 -5.486 -29.805 1.00 90.31 228 ALA A N 1
ATOM 1824 C CA . ALA A 1 228 ? 21.154 -5.217 -30.779 1.00 90.31 228 ALA A CA 1
ATOM 1825 C C . ALA A 1 228 ? 21.581 -4.218 -31.865 1.00 90.31 228 ALA A C 1
ATOM 1827 O O . ALA A 1 228 ? 21.193 -4.403 -33.018 1.00 90.31 228 ALA A O 1
ATOM 1828 N N . ALA A 1 229 ? 22.414 -3.214 -31.561 1.00 90.81 229 ALA A N 1
ATOM 1829 C CA . ALA A 1 229 ? 22.850 -2.249 -32.574 1.00 90.81 229 ALA A CA 1
ATOM 1830 C C . ALA A 1 229 ? 23.762 -2.884 -33.646 1.00 90.81 229 ALA A C 1
ATOM 1832 O O . ALA A 1 229 ? 23.475 -2.712 -34.835 1.00 90.81 229 ALA A O 1
ATOM 1833 N N . PRO A 1 230 ? 24.783 -3.700 -33.299 1.00 90.19 230 PRO A N 1
ATOM 1834 C CA . PRO A 1 230 ? 25.537 -4.449 -34.304 1.00 90.19 230 PRO A CA 1
ATOM 1835 C C . PRO A 1 230 ? 24.670 -5.467 -35.046 1.00 90.19 230 PRO A C 1
ATOM 1837 O O . PRO A 1 230 ? 24.857 -5.676 -36.241 1.00 90.19 230 PRO A O 1
ATOM 1840 N N . SER A 1 231 ? 23.698 -6.088 -34.370 1.00 88.94 231 SER A N 1
ATOM 1841 C CA . SER A 1 231 ? 22.769 -7.024 -35.014 1.00 88.94 231 SER A CA 1
ATOM 1842 C C . SER A 1 231 ? 21.894 -6.326 -36.061 1.00 88.94 231 SER A C 1
ATOM 1844 O O . SER A 1 231 ? 21.737 -6.843 -37.164 1.00 88.94 231 SER A O 1
ATOM 1846 N N . ALA A 1 232 ? 21.384 -5.125 -35.774 1.00 88.94 232 ALA A N 1
ATOM 1847 C CA . ALA A 1 232 ? 20.628 -4.329 -36.740 1.00 88.94 232 ALA A CA 1
ATOM 1848 C C . ALA A 1 232 ? 21.471 -3.997 -37.981 1.00 88.94 232 ALA A C 1
ATOM 1850 O O . ALA A 1 232 ? 20.995 -4.132 -39.108 1.00 88.94 232 ALA A O 1
ATOM 1851 N N . LEU A 1 233 ? 22.746 -3.649 -37.785 1.00 85.44 233 LEU A N 1
ATOM 1852 C CA . LEU A 1 233 ? 23.663 -3.361 -38.885 1.00 85.44 233 LEU A CA 1
ATOM 1853 C C . LEU A 1 233 ? 23.953 -4.603 -39.747 1.00 85.44 233 LEU A C 1
ATOM 1855 O O . LEU A 1 233 ? 23.968 -4.505 -40.971 1.00 85.44 233 LEU A O 1
ATOM 1859 N N . ASN A 1 234 ? 24.150 -5.765 -39.116 1.00 86.94 234 ASN A N 1
ATOM 1860 C CA . ASN A 1 234 ? 24.552 -6.997 -39.801 1.00 86.94 234 ASN A CA 1
ATOM 1861 C C . ASN A 1 234 ? 23.388 -7.759 -40.455 1.00 86.94 234 ASN A C 1
ATOM 1863 O O . ASN A 1 234 ? 23.573 -8.330 -41.525 1.00 86.94 234 ASN A O 1
ATOM 1867 N N . PHE A 1 235 ? 22.205 -7.791 -39.834 1.00 88.94 235 PHE A N 1
ATOM 1868 C CA . PHE A 1 235 ? 21.076 -8.591 -40.327 1.00 88.94 235 PHE A CA 1
ATOM 1869 C C . PHE A 1 235 ? 20.095 -7.805 -41.198 1.00 88.94 235 PHE A C 1
ATOM 1871 O O . PHE A 1 235 ? 19.548 -8.369 -42.141 1.00 88.94 235 PHE A O 1
ATOM 1878 N N . VAL A 1 236 ? 19.855 -6.521 -40.903 1.00 90.50 236 VAL A N 1
ATOM 1879 C CA . VAL A 1 236 ? 18.981 -5.678 -41.742 1.00 90.50 236 VAL A CA 1
ATOM 1880 C C . VAL A 1 236 ? 19.775 -5.102 -42.914 1.00 90.50 236 VAL A C 1
ATOM 1882 O O . VAL A 1 236 ? 19.277 -5.064 -44.037 1.00 90.50 236 VAL A O 1
ATOM 1885 N N . GLY A 1 237 ? 21.026 -4.702 -42.662 1.00 85.88 237 GLY A N 1
ATOM 1886 C CA . GLY A 1 237 ? 21.932 -4.181 -43.680 1.00 85.88 237 GLY A CA 1
ATOM 1887 C C . GLY A 1 237 ? 21.525 -2.818 -44.251 1.00 85.88 237 GLY A C 1
ATOM 1888 O O . GLY A 1 237 ? 20.437 -2.284 -44.011 1.00 85.88 237 GLY A O 1
ATOM 1889 N N . GLY A 1 238 ? 22.445 -2.229 -45.017 1.00 90.69 238 GLY A N 1
ATOM 1890 C CA . GLY A 1 238 ? 22.237 -0.956 -45.709 1.00 90.69 238 GLY A CA 1
ATOM 1891 C C . GLY A 1 238 ? 21.915 0.226 -44.786 1.00 90.69 238 GLY A C 1
ATOM 1892 O O . GLY A 1 238 ? 22.151 0.203 -43.576 1.00 90.69 238 GLY A O 1
ATOM 1893 N N . ASN A 1 239 ? 21.348 1.282 -45.374 1.00 91.50 239 ASN A N 1
ATOM 1894 C CA . ASN A 1 239 ? 21.017 2.514 -44.649 1.00 91.50 239 ASN A CA 1
ATOM 1895 C C . ASN A 1 239 ? 19.941 2.294 -43.573 1.00 91.50 239 ASN A C 1
ATOM 1897 O O . ASN A 1 239 ? 19.956 2.966 -42.545 1.00 91.50 239 ASN A O 1
ATOM 1901 N N . THR A 1 240 ? 19.037 1.333 -43.778 1.00 90.12 240 THR A N 1
ATOM 1902 C CA . THR A 1 240 ? 17.984 0.998 -42.810 1.00 90.12 240 THR A CA 1
ATOM 1903 C C . THR A 1 240 ? 18.557 0.325 -41.564 1.00 90.12 240 THR A C 1
ATOM 1905 O O . THR A 1 240 ? 18.206 0.715 -40.451 1.00 90.12 240 THR A O 1
ATOM 1908 N N . GLY A 1 241 ? 19.479 -0.633 -41.721 1.00 89.69 241 GLY A N 1
ATOM 1909 C CA . GLY A 1 241 ? 20.181 -1.251 -40.593 1.00 89.69 241 GLY A CA 1
ATOM 1910 C C . GLY A 1 241 ? 21.032 -0.249 -39.813 1.00 89.69 241 GLY A C 1
ATOM 1911 O O . GLY A 1 241 ? 21.018 -0.263 -38.584 1.00 89.69 241 GLY A O 1
ATOM 1912 N N . ALA A 1 242 ? 21.698 0.679 -40.512 1.00 89.50 242 ALA A N 1
ATOM 1913 C CA . ALA A 1 242 ? 22.448 1.764 -39.878 1.00 89.50 242 ALA A CA 1
ATOM 1914 C C . ALA A 1 242 ? 21.538 2.702 -39.068 1.00 89.50 242 ALA A C 1
ATOM 1916 O O . ALA A 1 242 ? 21.821 2.979 -37.904 1.00 89.50 242 ALA A O 1
ATOM 1917 N N . PHE A 1 243 ? 20.410 3.133 -39.642 1.00 92.88 243 PHE A N 1
ATOM 1918 C CA . PHE A 1 243 ? 19.425 3.968 -38.951 1.00 92.88 243 PHE A CA 1
ATOM 1919 C C . PHE A 1 243 ? 18.870 3.294 -37.685 1.00 92.88 243 PHE A C 1
ATOM 1921 O O . PHE A 1 243 ? 18.857 3.907 -36.618 1.00 92.88 243 PHE A O 1
ATOM 1928 N N . LEU A 1 244 ? 18.477 2.017 -37.771 1.00 91.44 244 LEU A N 1
ATOM 1929 C CA . LEU A 1 244 ? 18.007 1.246 -36.613 1.00 91.44 244 LEU A CA 1
ATOM 1930 C C . LEU A 1 244 ? 19.102 1.064 -35.556 1.00 91.44 244 LEU A C 1
ATOM 1932 O O . LEU A 1 244 ? 18.829 1.203 -34.366 1.00 91.44 244 LEU A O 1
ATOM 1936 N N . GLY A 1 245 ? 20.339 0.800 -35.983 1.00 90.62 245 GLY A N 1
ATOM 1937 C CA . GLY A 1 245 ? 21.493 0.716 -35.091 1.00 90.62 245 GLY A CA 1
ATOM 1938 C C . GLY A 1 245 ? 21.691 2.004 -34.291 1.00 90.62 245 GLY A C 1
ATOM 1939 O O . GLY A 1 245 ? 21.845 1.945 -33.072 1.00 90.62 245 GLY A O 1
ATOM 1940 N N . TYR A 1 246 ? 21.595 3.170 -34.941 1.00 92.06 246 TYR A N 1
ATOM 1941 C CA . TYR A 1 246 ? 21.669 4.458 -34.247 1.00 92.06 246 TYR A CA 1
ATOM 1942 C C . TYR A 1 246 ? 20.527 4.651 -33.247 1.00 92.06 246 TYR A C 1
ATOM 1944 O O . TYR A 1 246 ? 20.795 5.043 -32.115 1.00 92.06 246 TYR A O 1
ATOM 1952 N N . LEU A 1 247 ? 19.281 4.327 -33.611 1.00 92.94 247 LEU A N 1
ATOM 1953 C CA . LEU A 1 247 ? 18.145 4.409 -32.682 1.00 92.94 247 LEU A CA 1
ATOM 1954 C C . LEU A 1 247 ? 18.338 3.523 -31.444 1.00 92.94 247 LEU A C 1
ATOM 1956 O O . LEU A 1 247 ? 18.063 3.954 -30.327 1.00 92.94 247 LEU A O 1
ATOM 1960 N N . ILE A 1 248 ? 18.859 2.308 -31.621 1.00 92.75 248 ILE A N 1
ATOM 1961 C CA . ILE A 1 248 ? 19.143 1.388 -30.514 1.00 92.75 248 ILE A CA 1
ATOM 1962 C C . ILE A 1 248 ? 20.249 1.945 -29.602 1.00 92.75 248 ILE A C 1
ATOM 1964 O O . ILE A 1 248 ? 20.140 1.850 -28.380 1.00 92.75 248 ILE A O 1
ATOM 1968 N N . CYS A 1 249 ? 21.278 2.588 -30.163 1.00 91.56 249 CYS A N 1
ATOM 1969 C CA . CYS A 1 249 ? 22.325 3.258 -29.384 1.00 91.56 249 CYS A CA 1
ATOM 1970 C C . CYS A 1 249 ? 21.808 4.437 -28.542 1.00 91.56 249 CYS A C 1
ATOM 1972 O O . CYS A 1 249 ? 22.459 4.808 -27.566 1.00 91.56 249 CYS A O 1
ATOM 1974 N N . PHE A 1 250 ? 20.646 5.014 -28.871 1.00 93.12 250 PHE A N 1
ATOM 1975 C CA . PHE A 1 250 ? 20.015 6.039 -28.039 1.00 93.12 250 PHE A CA 1
ATOM 1976 C C . PHE A 1 250 ? 19.279 5.470 -26.824 1.00 93.12 250 PHE A C 1
ATOM 1978 O O . PHE A 1 250 ? 19.036 6.220 -25.883 1.00 93.12 250 PHE A O 1
ATOM 1985 N N . VAL A 1 251 ? 18.970 4.169 -26.778 1.00 90.81 251 VAL A N 1
ATOM 1986 C CA . VAL A 1 251 ? 18.226 3.570 -25.656 1.00 90.81 251 VAL A CA 1
ATOM 1987 C C . VAL A 1 251 ? 18.915 3.826 -24.302 1.00 90.81 251 VAL A C 1
ATOM 1989 O O . VAL A 1 251 ? 18.260 4.400 -23.431 1.00 90.81 251 VAL A O 1
ATOM 1992 N N . PRO A 1 252 ? 20.225 3.557 -24.109 1.00 90.50 252 PRO A N 1
ATOM 1993 C CA . PRO A 1 252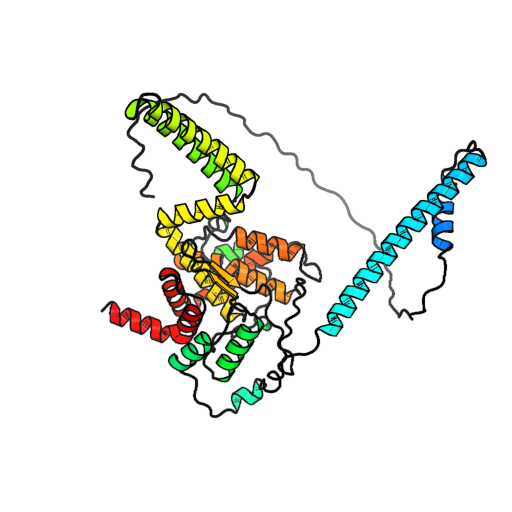 ? 20.899 3.849 -22.839 1.00 90.50 252 PRO A CA 1
ATOM 1994 C C . PRO A 1 252 ? 20.895 5.341 -22.481 1.00 90.50 252 PRO A C 1
ATOM 1996 O O . PRO A 1 252 ? 20.707 5.704 -21.322 1.00 90.50 252 PRO A O 1
ATOM 1999 N N . LEU A 1 253 ? 21.054 6.218 -23.480 1.00 89.62 253 LEU A N 1
ATOM 2000 C CA . LEU A 1 253 ? 20.987 7.670 -23.292 1.00 89.62 253 LEU A CA 1
ATOM 2001 C C . LEU A 1 253 ? 19.597 8.090 -22.812 1.00 89.62 253 LEU A C 1
ATOM 2003 O O . LEU A 1 253 ? 19.484 8.830 -21.840 1.00 89.62 253 LEU A O 1
ATOM 2007 N N . THR A 1 254 ? 18.533 7.584 -23.438 1.00 86.25 254 THR A N 1
ATOM 2008 C CA . THR A 1 254 ? 17.161 7.879 -23.009 1.00 86.25 254 THR A CA 1
ATOM 2009 C C . THR A 1 254 ? 16.873 7.357 -21.604 1.00 86.25 254 THR A C 1
ATOM 2011 O O . THR A 1 254 ? 16.234 8.060 -20.832 1.00 86.25 254 THR A O 1
ATOM 2014 N N . THR A 1 255 ? 17.394 6.187 -21.223 1.00 85.94 255 THR A N 1
ATOM 2015 C CA . THR A 1 255 ? 17.290 5.661 -19.852 1.00 85.94 255 THR A CA 1
ATOM 2016 C C . THR A 1 255 ? 17.971 6.585 -18.838 1.00 85.94 255 THR A C 1
ATOM 2018 O O . THR A 1 255 ? 17.377 6.885 -17.803 1.00 85.94 255 THR A O 1
ATOM 2021 N N . LEU A 1 256 ? 19.173 7.090 -19.147 1.00 86.12 256 LEU A N 1
ATOM 2022 C CA . LEU A 1 256 ? 19.872 8.078 -18.315 1.00 86.12 256 LEU A CA 1
ATOM 2023 C C . LEU A 1 256 ? 19.065 9.380 -18.187 1.00 86.12 256 LEU A C 1
ATOM 2025 O O . LEU A 1 256 ? 18.852 9.862 -17.078 1.00 86.12 256 LEU A O 1
ATOM 2029 N N . PHE A 1 257 ? 18.574 9.929 -19.304 1.00 86.81 257 PHE A N 1
ATOM 2030 C CA . PHE A 1 257 ? 17.781 11.163 -19.296 1.00 86.81 257 PHE A CA 1
ATOM 2031 C C . PHE A 1 257 ? 16.459 11.007 -18.540 1.00 86.81 257 PHE A C 1
ATOM 2033 O O . PHE A 1 257 ? 16.096 11.894 -17.772 1.00 86.81 257 PHE A O 1
ATOM 2040 N N . LEU A 1 258 ? 15.753 9.887 -18.714 1.00 82.00 258 LEU A N 1
ATOM 2041 C CA . LEU A 1 258 ? 14.507 9.614 -17.997 1.00 82.00 258 LEU A CA 1
ATOM 2042 C C . LEU A 1 258 ? 14.743 9.463 -16.495 1.00 82.00 258 LEU A C 1
ATOM 2044 O O . LEU A 1 258 ? 13.995 10.043 -15.718 1.00 82.00 258 LEU A O 1
ATOM 2048 N N . GLY A 1 259 ? 15.791 8.747 -16.080 1.00 78.00 259 GLY A N 1
ATOM 2049 C CA . GLY A 1 259 ? 16.122 8.632 -14.659 1.00 78.00 259 GLY A CA 1
ATOM 2050 C C . GLY A 1 259 ? 16.564 9.958 -14.032 1.00 78.00 259 GLY A C 1
ATOM 2051 O O . GLY A 1 259 ? 16.244 10.211 -12.875 1.00 78.00 259 GLY A O 1
ATOM 2052 N N . ALA A 1 260 ? 17.238 10.827 -14.794 1.00 80.06 260 ALA A N 1
ATOM 2053 C CA . ALA A 1 260 ? 17.600 12.170 -14.342 1.00 80.06 260 ALA A CA 1
ATOM 2054 C C . ALA A 1 260 ? 16.396 13.129 -14.258 1.00 80.06 260 ALA A C 1
ATOM 2056 O O . ALA A 1 260 ? 16.396 14.025 -13.419 1.00 80.06 260 ALA A O 1
ATOM 2057 N N . ALA A 1 261 ? 15.390 12.961 -15.124 1.00 81.50 261 ALA A N 1
ATOM 2058 C CA . ALA A 1 261 ? 14.202 13.812 -15.164 1.00 81.50 261 ALA A CA 1
ATOM 2059 C C . ALA A 1 261 ? 13.117 13.380 -14.161 1.00 81.50 261 ALA A C 1
ATOM 2061 O O . ALA A 1 261 ? 12.581 14.218 -13.441 1.00 81.50 261 ALA A O 1
ATOM 2062 N N . ASP A 1 262 ? 12.783 12.087 -14.120 1.00 75.50 262 ASP A N 1
ATOM 2063 C CA . ASP A 1 262 ? 11.802 11.506 -13.200 1.00 75.50 262 ASP A CA 1
ATOM 2064 C C . ASP A 1 262 ? 12.175 10.049 -12.879 1.00 75.50 262 ASP A C 1
ATOM 2066 O O . ASP A 1 262 ? 11.792 9.104 -13.578 1.00 75.50 262 ASP A O 1
ATOM 2070 N N . ALA A 1 263 ? 12.894 9.857 -11.771 1.00 70.19 263 ALA A N 1
ATOM 2071 C CA . ALA A 1 263 ? 13.235 8.530 -11.263 1.00 70.19 263 ALA A CA 1
ATOM 2072 C C . ALA A 1 263 ? 11.987 7.655 -11.013 1.00 70.19 263 ALA A C 1
ATOM 2074 O O . ALA A 1 263 ? 12.043 6.436 -11.197 1.00 70.19 263 ALA A O 1
ATOM 2075 N N . ASN A 1 264 ? 10.836 8.258 -10.683 1.00 66.25 264 ASN A N 1
ATOM 2076 C CA . ASN A 1 264 ? 9.601 7.513 -10.443 1.00 66.25 264 ASN A CA 1
ATOM 2077 C C . ASN A 1 264 ? 9.026 6.933 -11.736 1.00 66.25 264 ASN A C 1
ATOM 2079 O O . ASN A 1 264 ? 8.459 5.842 -11.715 1.00 66.25 264 ASN A O 1
ATOM 2083 N N . LEU A 1 265 ? 9.170 7.623 -12.872 1.00 72.44 265 LEU A N 1
ATOM 2084 C CA . LEU A 1 265 ? 8.743 7.093 -14.168 1.00 72.44 265 LEU A CA 1
ATOM 2085 C C . LEU A 1 265 ? 9.531 5.838 -14.537 1.00 72.44 265 LEU A C 1
ATOM 2087 O O . LEU A 1 265 ? 8.942 4.845 -14.963 1.00 72.44 265 LEU A O 1
ATOM 2091 N N . LEU A 1 266 ? 10.847 5.867 -14.331 1.00 72.00 266 LEU A N 1
ATOM 2092 C CA . LEU A 1 266 ? 11.701 4.714 -14.583 1.00 72.00 266 LEU A CA 1
ATOM 2093 C C . LEU A 1 266 ? 11.326 3.531 -13.679 1.00 72.00 266 LEU A C 1
ATOM 2095 O O . LEU A 1 266 ? 11.224 2.402 -14.158 1.00 72.00 266 LEU A O 1
ATOM 2099 N N . ASN A 1 267 ? 11.060 3.804 -12.399 1.00 69.88 267 ASN A N 1
ATOM 2100 C CA . ASN A 1 267 ? 10.626 2.793 -11.439 1.00 69.88 267 ASN A CA 1
ATOM 2101 C C . ASN A 1 267 ? 9.276 2.174 -11.843 1.00 69.88 267 ASN A C 1
ATOM 2103 O O . ASN A 1 267 ? 9.146 0.953 -11.893 1.00 69.88 267 ASN A O 1
ATOM 2107 N N . ARG A 1 268 ? 8.290 2.992 -12.250 1.00 71.38 268 ARG A N 1
ATOM 2108 C CA . ARG A 1 268 ? 6.997 2.506 -12.772 1.00 71.38 268 ARG A CA 1
ATOM 2109 C C . ARG A 1 268 ? 7.177 1.596 -13.989 1.00 71.38 268 ARG A C 1
ATOM 2111 O O . ARG A 1 268 ? 6.613 0.506 -14.025 1.00 71.38 268 ARG A O 1
ATOM 2118 N N . LEU A 1 269 ? 7.982 2.014 -14.968 1.00 73.38 269 LEU A N 1
ATOM 2119 C CA . LEU A 1 269 ? 8.260 1.211 -16.165 1.00 73.38 269 LEU A CA 1
ATOM 2120 C C . LEU A 1 269 ? 8.938 -0.118 -15.815 1.00 73.38 269 LEU A C 1
ATOM 2122 O O . LEU A 1 269 ? 8.588 -1.157 -16.377 1.00 73.38 269 LEU A O 1
ATOM 2126 N N . TRP A 1 270 ? 9.880 -0.091 -14.874 1.00 72.19 270 TRP A N 1
ATOM 2127 C CA . TRP A 1 270 ? 10.581 -1.279 -14.405 1.00 72.19 270 TRP A CA 1
ATOM 2128 C C . TRP A 1 270 ? 9.651 -2.259 -13.686 1.00 72.19 270 TRP A C 1
ATOM 2130 O O . TRP A 1 270 ? 9.617 -3.435 -14.043 1.00 72.19 270 TRP A O 1
ATOM 2140 N N . ILE A 1 271 ? 8.841 -1.776 -12.741 1.00 69.06 271 ILE A N 1
ATOM 2141 C CA . ILE A 1 271 ? 7.840 -2.578 -12.023 1.00 69.06 271 ILE A CA 1
ATOM 2142 C C . ILE A 1 271 ? 6.854 -3.209 -13.014 1.00 69.06 271 ILE A C 1
ATOM 2144 O O . ILE A 1 271 ? 6.565 -4.399 -12.915 1.00 69.06 271 ILE A O 1
ATOM 2148 N N . ASN A 1 272 ? 6.387 -2.453 -14.012 1.00 71.50 272 ASN A N 1
ATOM 2149 C CA . ASN A 1 272 ? 5.478 -2.963 -15.043 1.00 71.50 272 ASN A CA 1
ATOM 2150 C C . ASN A 1 272 ? 6.131 -4.046 -15.915 1.00 71.50 272 ASN A C 1
ATOM 2152 O O . ASN A 1 272 ? 5.467 -4.991 -16.344 1.00 71.50 272 ASN A O 1
ATOM 2156 N N . LEU A 1 273 ? 7.429 -3.917 -16.198 1.00 70.06 273 LEU A N 1
ATOM 2157 C CA . LEU A 1 273 ? 8.185 -4.928 -16.928 1.00 70.06 273 LEU A CA 1
ATOM 2158 C C . LEU A 1 273 ? 8.372 -6.195 -16.084 1.00 70.06 273 LEU A C 1
ATOM 2160 O O . LEU A 1 273 ? 8.146 -7.296 -16.587 1.00 70.06 273 LEU A O 1
ATOM 2164 N N . GLN A 1 274 ? 8.736 -6.049 -14.809 1.00 68.94 274 GLN A N 1
ATOM 2165 C CA . GLN A 1 274 ? 8.873 -7.171 -13.880 1.00 68.94 274 GLN A CA 1
ATOM 2166 C C . GLN A 1 274 ? 7.551 -7.911 -13.692 1.00 68.94 274 GLN A C 1
ATOM 2168 O O . GLN A 1 274 ? 7.533 -9.131 -13.783 1.00 68.94 274 GLN A O 1
ATOM 2173 N N . ASP A 1 275 ? 6.439 -7.196 -13.539 1.00 67.88 275 ASP A N 1
ATOM 2174 C CA . ASP A 1 275 ? 5.105 -7.788 -13.405 1.00 67.88 275 ASP A CA 1
ATOM 2175 C C . ASP A 1 275 ? 4.702 -8.641 -14.620 1.00 67.88 275 ASP A C 1
ATOM 2177 O O . ASP A 1 275 ? 4.054 -9.676 -14.476 1.00 67.88 275 ASP A O 1
ATOM 2181 N N . LYS A 1 276 ? 5.139 -8.254 -15.826 1.00 73.38 276 LYS A N 1
ATOM 2182 C CA . LYS A 1 276 ? 4.900 -9.025 -17.057 1.00 73.38 276 LYS A CA 1
ATOM 2183 C C . LYS A 1 276 ? 5.826 -10.233 -17.206 1.00 73.38 276 LYS A C 1
ATOM 2185 O O . LYS A 1 276 ? 5.432 -11.222 -17.825 1.00 73.38 276 LYS A O 1
ATOM 2190 N N . LEU A 1 277 ? 7.058 -10.143 -16.707 1.00 72.62 277 LEU A N 1
ATOM 2191 C CA . LEU A 1 277 ? 8.092 -11.165 -16.898 1.00 72.62 277 LEU A CA 1
ATOM 2192 C C . LEU A 1 277 ? 8.169 -12.176 -15.747 1.00 72.62 277 LEU A C 1
ATOM 2194 O O . LEU A 1 277 ? 8.601 -13.309 -15.968 1.00 72.62 277 LEU A O 1
ATOM 2198 N N . ASP A 1 278 ? 7.745 -11.790 -14.545 1.00 74.25 278 ASP A N 1
ATOM 2199 C CA . ASP A 1 278 ? 7.855 -12.576 -13.322 1.00 74.25 278 ASP A CA 1
ATOM 2200 C C . ASP A 1 278 ? 6.499 -12.687 -12.605 1.00 74.25 278 ASP A C 1
ATOM 2202 O O . ASP A 1 278 ? 6.008 -11.761 -11.955 1.00 74.25 278 ASP A O 1
ATOM 2206 N N . LYS A 1 279 ? 5.895 -13.875 -12.706 1.00 75.62 279 LYS A N 1
ATOM 2207 C CA . LYS A 1 279 ? 4.624 -14.186 -12.040 1.00 75.62 279 LYS A CA 1
ATOM 2208 C C . LYS A 1 279 ? 4.743 -14.162 -10.517 1.00 75.62 279 LYS A C 1
ATOM 2210 O O . LYS A 1 279 ? 3.767 -13.813 -9.858 1.00 75.62 279 LYS A O 1
ATOM 2215 N N . ASP A 1 280 ? 5.909 -14.500 -9.965 1.00 78.38 280 ASP A N 1
ATOM 2216 C CA . ASP A 1 280 ? 6.120 -14.476 -8.517 1.00 78.38 280 ASP A CA 1
ATOM 2217 C C . ASP A 1 280 ? 6.157 -13.026 -8.014 1.00 78.38 280 ASP A C 1
ATOM 2219 O O . ASP A 1 280 ? 5.649 -12.739 -6.932 1.00 78.38 280 ASP A O 1
ATOM 2223 N N . PHE A 1 281 ? 6.705 -12.099 -8.808 1.00 74.44 281 PHE A N 1
ATOM 2224 C CA . PHE A 1 281 ? 6.691 -10.664 -8.505 1.00 74.44 281 PHE A CA 1
ATOM 2225 C C . PHE A 1 281 ? 5.270 -10.087 -8.535 1.00 74.44 281 PHE A C 1
ATOM 2227 O O . PHE A 1 281 ? 4.873 -9.366 -7.618 1.00 74.44 281 PHE A O 1
ATOM 2234 N N . SER A 1 282 ? 4.481 -10.454 -9.547 1.00 80.50 282 SER A N 1
ATOM 2235 C CA . SER A 1 282 ? 3.083 -10.026 -9.654 1.00 80.50 282 SER A CA 1
ATOM 2236 C C . SER A 1 282 ? 2.243 -10.502 -8.467 1.00 80.50 282 SER A C 1
ATOM 2238 O O . SER A 1 282 ? 1.540 -9.716 -7.831 1.00 80.50 282 SER A O 1
ATOM 2240 N N . GLU A 1 283 ? 2.380 -11.778 -8.100 1.00 86.81 283 GLU A N 1
ATOM 2241 C CA . GLU A 1 283 ? 1.656 -12.355 -6.968 1.00 86.81 283 GLU A CA 1
ATOM 2242 C C . GLU A 1 283 ? 2.094 -11.728 -5.631 1.00 86.81 283 GLU A C 1
ATOM 2244 O O . GLU A 1 283 ? 1.257 -11.480 -4.763 1.00 86.81 283 GLU A O 1
ATOM 2249 N N . ARG A 1 284 ? 3.386 -11.406 -5.465 1.00 87.81 284 ARG A N 1
ATOM 2250 C CA . ARG A 1 284 ? 3.884 -10.651 -4.299 1.00 87.81 284 ARG A CA 1
ATOM 2251 C C . ARG A 1 284 ? 3.210 -9.299 -4.171 1.00 87.81 284 ARG A C 1
ATOM 2253 O O . ARG A 1 284 ? 2.660 -9.006 -3.113 1.00 87.81 284 ARG A O 1
ATOM 2260 N N . ARG A 1 285 ? 3.174 -8.533 -5.261 1.00 85.12 285 ARG A N 1
ATOM 2261 C CA . ARG A 1 285 ? 2.521 -7.224 -5.298 1.00 85.12 285 ARG A CA 1
ATOM 2262 C C . ARG A 1 285 ? 1.033 -7.320 -4.962 1.00 85.12 285 ARG A C 1
ATOM 2264 O O . ARG A 1 285 ? 0.536 -6.511 -4.191 1.00 85.12 285 ARG A O 1
ATOM 2271 N N . VAL A 1 286 ? 0.327 -8.337 -5.460 1.00 90.19 286 VAL A N 1
ATOM 2272 C CA . VAL A 1 286 ? -1.086 -8.566 -5.108 1.00 90.19 286 VAL A CA 1
ATOM 2273 C C . VAL A 1 286 ? -1.271 -8.735 -3.596 1.00 90.19 286 VAL A C 1
ATOM 2275 O O . VAL A 1 286 ? -2.172 -8.124 -3.024 1.00 90.19 286 VAL A O 1
ATOM 2278 N N . TYR A 1 287 ? -0.421 -9.524 -2.934 1.00 91.62 287 TYR A N 1
ATOM 2279 C CA . TYR A 1 287 ? -0.491 -9.704 -1.479 1.00 91.62 287 TYR A CA 1
ATOM 2280 C C . TYR A 1 287 ? 0.001 -8.483 -0.686 1.00 91.62 287 TYR A C 1
ATOM 2282 O O . TYR A 1 287 ? -0.509 -8.246 0.411 1.00 91.62 287 TYR A O 1
ATOM 2290 N N . HIS A 1 288 ? 0.937 -7.699 -1.233 1.00 91.69 288 HIS A N 1
ATOM 2291 C CA . HIS A 1 288 ? 1.362 -6.407 -0.677 1.00 91.69 288 HIS A CA 1
ATOM 2292 C C . HIS A 1 288 ? 0.173 -5.441 -0.608 1.00 91.69 288 HIS A C 1
ATOM 2294 O O . HIS A 1 288 ? -0.200 -4.961 0.460 1.00 91.69 288 HIS A O 1
ATOM 2300 N N . GLU A 1 289 ? -0.515 -5.244 -1.729 1.00 90.94 289 GLU A N 1
ATOM 2301 C CA . GLU A 1 289 ? -1.680 -4.359 -1.797 1.00 90.94 289 GLU A CA 1
ATOM 2302 C C . GLU A 1 289 ? -2.879 -4.904 -1.010 1.00 90.94 289 GLU A C 1
ATOM 2304 O O . GLU A 1 289 ? -3.562 -4.155 -0.312 1.00 90.94 289 GLU A O 1
ATOM 2309 N N . ALA A 1 290 ? -3.130 -6.217 -1.048 1.00 93.06 290 ALA A N 1
ATOM 2310 C CA . ALA A 1 290 ? -4.212 -6.816 -0.269 1.00 93.06 290 ALA A CA 1
ATOM 2311 C C . ALA A 1 290 ? -4.028 -6.576 1.237 1.00 93.06 290 ALA A C 1
ATOM 2313 O O . ALA A 1 290 ? -5.002 -6.300 1.940 1.00 93.06 290 ALA A O 1
ATOM 2314 N N . ALA A 1 291 ? -2.791 -6.634 1.736 1.00 93.56 291 ALA A N 1
ATOM 2315 C CA . ALA A 1 291 ? -2.510 -6.365 3.140 1.00 93.56 291 ALA A CA 1
ATOM 2316 C C . ALA A 1 291 ? -2.681 -4.884 3.494 1.00 93.56 291 ALA A C 1
ATOM 2318 O O . ALA A 1 291 ? -3.303 -4.594 4.520 1.00 93.56 291 ALA A O 1
ATOM 2319 N N . HIS A 1 292 ? -2.234 -3.963 2.628 1.00 92.44 292 HIS A N 1
ATOM 2320 C CA . HIS A 1 292 ? -2.563 -2.534 2.739 1.00 92.44 292 HIS A CA 1
ATOM 2321 C C . HIS A 1 292 ? -4.071 -2.327 2.873 1.00 92.44 292 HIS A C 1
ATOM 2323 O O . HIS A 1 292 ? -4.529 -1.656 3.801 1.00 92.44 292 HIS A O 1
ATOM 2329 N N . PHE A 1 293 ? -4.854 -2.972 2.005 1.00 92.88 293 PHE A N 1
ATOM 2330 C CA . PHE A 1 293 ? -6.308 -2.866 2.026 1.00 92.88 293 PHE A CA 1
ATOM 2331 C C . PHE A 1 293 ? -6.922 -3.369 3.331 1.00 92.88 293 PHE A C 1
ATOM 2333 O O . PHE A 1 293 ? -7.663 -2.642 3.990 1.00 92.88 293 PHE A O 1
ATOM 2340 N N . VAL A 1 294 ? -6.614 -4.614 3.706 1.00 92.94 294 VAL A N 1
ATOM 2341 C CA . VAL A 1 294 ? -7.214 -5.283 4.865 1.00 92.94 294 VAL A CA 1
ATOM 2342 C C . VAL A 1 294 ? -6.862 -4.540 6.149 1.00 92.94 294 VAL A C 1
ATOM 2344 O O . VAL A 1 294 ? -7.755 -4.167 6.908 1.00 92.94 294 VAL A O 1
ATOM 2347 N N . VAL A 1 295 ? -5.574 -4.275 6.387 1.00 92.06 295 VAL A N 1
ATOM 2348 C CA . VAL A 1 295 ? -5.122 -3.609 7.616 1.00 92.06 295 VAL A CA 1
ATOM 2349 C C . VAL A 1 295 ? -5.644 -2.173 7.673 1.00 92.06 295 VAL A C 1
ATOM 2351 O O . VAL A 1 295 ? -6.187 -1.767 8.703 1.00 92.06 295 VAL A O 1
ATOM 2354 N N . GLY A 1 296 ? -5.561 -1.425 6.568 1.00 90.00 296 GLY A N 1
ATOM 2355 C CA . GLY A 1 296 ? -6.073 -0.058 6.489 1.00 90.00 296 GLY A CA 1
ATOM 2356 C C . GLY A 1 296 ? -7.575 0.024 6.764 1.00 90.00 296 GLY A C 1
ATOM 2357 O O . GLY A 1 296 ? -8.024 0.839 7.575 1.00 90.00 296 GLY A O 1
ATOM 2358 N N . TYR A 1 297 ? -8.357 -0.870 6.161 1.00 90.75 297 TYR A N 1
ATOM 2359 C CA . TYR A 1 297 ? -9.804 -0.923 6.338 1.00 90.75 297 TYR A CA 1
ATOM 2360 C C . TYR A 1 297 ? -10.204 -1.285 7.780 1.00 90.75 297 TYR A C 1
ATOM 2362 O O . TYR A 1 297 ? -11.061 -0.621 8.374 1.00 90.75 297 TYR A O 1
ATOM 2370 N N . LEU A 1 298 ? -9.529 -2.262 8.397 1.00 89.81 298 LEU A N 1
ATOM 2371 C CA . LEU A 1 298 ? -9.733 -2.635 9.806 1.00 89.81 298 LEU A CA 1
ATOM 2372 C C . LEU A 1 298 ? -9.422 -1.483 10.778 1.00 89.81 298 LEU A C 1
ATOM 2374 O O . LEU A 1 298 ? -10.059 -1.359 11.829 1.00 89.81 298 LEU A O 1
ATOM 2378 N N . PHE A 1 299 ? -8.477 -0.613 10.417 1.00 85.75 299 PHE A N 1
ATOM 2379 C CA . PHE A 1 299 ? -8.124 0.593 11.172 1.00 85.75 299 PHE A CA 1
ATOM 2380 C C . PHE A 1 299 ? -9.040 1.796 10.922 1.00 85.75 299 PHE A C 1
ATOM 2382 O O . PHE A 1 299 ? -8.955 2.801 11.636 1.00 85.75 299 PHE A O 1
ATOM 2389 N N . GLY A 1 300 ? -9.940 1.697 9.943 1.00 83.06 300 GLY A N 1
ATOM 2390 C CA . GLY A 1 300 ? -10.873 2.762 9.593 1.00 83.06 300 GLY A CA 1
ATOM 2391 C C . GLY A 1 300 ? -10.289 3.806 8.642 1.00 83.06 300 GLY A C 1
ATOM 2392 O O . GLY A 1 300 ? -10.835 4.907 8.547 1.00 83.06 300 GLY A O 1
ATOM 2393 N N . PHE A 1 301 ? -9.191 3.498 7.943 1.00 82.88 301 PHE A N 1
ATOM 2394 C CA . PHE A 1 301 ? -8.767 4.314 6.808 1.00 82.88 301 PHE A CA 1
ATOM 2395 C C . PHE A 1 301 ? -9.794 4.214 5.678 1.00 82.88 301 PHE A C 1
ATOM 2397 O O . PHE A 1 301 ? -10.517 3.223 5.544 1.00 82.88 301 PHE A O 1
ATOM 2404 N N . ILE A 1 302 ? -9.881 5.277 4.882 1.00 76.94 302 ILE A N 1
ATOM 2405 C CA . ILE A 1 302 ? -10.816 5.365 3.764 1.00 76.94 302 ILE A CA 1
ATOM 2406 C C . ILE A 1 302 ? -10.057 4.983 2.493 1.00 76.94 302 ILE A C 1
ATOM 2408 O O . ILE A 1 302 ? -9.104 5.689 2.145 1.00 76.94 302 ILE A O 1
ATOM 2412 N N . PRO A 1 303 ? -10.467 3.927 1.778 1.00 74.00 303 PRO A N 1
ATOM 2413 C CA . PRO A 1 303 ? -9.917 3.644 0.461 1.00 74.00 303 PRO A CA 1
ATOM 2414 C C . PRO A 1 303 ? -10.288 4.789 -0.499 1.00 74.00 303 PRO A C 1
ATOM 2416 O O . PRO A 1 303 ? -11.470 5.100 -0.671 1.00 74.00 303 PRO A O 1
ATOM 2419 N N . ALA A 1 304 ? -9.290 5.448 -1.082 1.00 59.53 304 ALA A N 1
ATOM 2420 C CA . ALA A 1 304 ? -9.450 6.574 -2.004 1.00 59.53 304 ALA A CA 1
ATOM 2421 C C . ALA A 1 304 ? -9.589 6.089 -3.446 1.00 59.53 304 ALA A C 1
ATOM 2423 O O . ALA A 1 304 ? -10.491 6.492 -4.182 1.00 59.53 304 ALA A O 1
ATOM 2424 N N . SER A 1 305 ? -8.711 5.177 -3.841 1.00 55.44 305 SER A N 1
ATOM 2425 C CA . SER A 1 305 ? -8.756 4.548 -5.144 1.00 55.44 305 SER A CA 1
ATOM 2426 C C . SER A 1 305 ? -8.135 3.160 -5.044 1.00 55.44 305 SER A C 1
ATOM 2428 O O . SER A 1 305 ? -7.244 2.899 -4.246 1.00 55.44 305 SER A O 1
ATOM 2430 N N . ALA A 1 306 ? -8.654 2.237 -5.834 1.00 51.03 306 ALA A N 1
ATOM 2431 C CA . ALA A 1 306 ? -7.923 1.056 -6.230 1.00 51.03 306 ALA A CA 1
ATOM 2432 C C . ALA A 1 306 ? -7.705 1.334 -7.699 1.00 51.03 306 ALA A C 1
ATOM 2434 O O . ALA A 1 306 ? -8.636 1.202 -8.504 1.00 51.03 306 ALA A O 1
ATOM 2435 N N . SER A 1 307 ? -6.527 1.847 -8.033 1.00 42.06 307 SER A N 1
ATOM 2436 C CA . SER A 1 307 ? -6.139 1.871 -9.426 1.00 42.06 307 SER A CA 1
ATOM 2437 C C . SER A 1 307 ? -5.787 0.428 -9.765 1.00 42.06 307 SER A C 1
ATOM 2439 O O . SER A 1 307 ? -4.669 -0.042 -9.618 1.00 42.06 307 SER A O 1
ATOM 2441 N N . ALA A 1 308 ? -6.804 -0.317 -10.179 1.00 34.09 308 ALA A N 1
ATOM 2442 C CA . ALA A 1 308 ? -6.622 -1.403 -11.117 1.00 34.09 308 ALA A CA 1
ATOM 2443 C C . ALA A 1 308 ? -6.624 -0.774 -12.517 1.00 34.09 308 ALA A C 1
ATOM 2445 O O . ALA A 1 308 ? -7.501 -1.032 -13.339 1.00 34.09 308 ALA A O 1
ATOM 2446 N N . SER A 1 309 ? -5.706 0.168 -12.756 1.00 31.67 309 SER A N 1
ATOM 2447 C CA . SER A 1 309 ? -5.479 0.636 -14.122 1.00 31.67 309 SER A CA 1
ATOM 2448 C C . SER A 1 309 ? -4.760 -0.482 -14.879 1.00 31.67 309 SER A C 1
ATOM 2450 O O . SER A 1 309 ? -4.234 -1.414 -14.270 1.00 31.67 309 SER A O 1
ATOM 2452 N N . GLU A 1 310 ? -4.762 -0.452 -16.209 1.00 33.09 310 GLU A N 1
ATOM 2453 C CA . GLU A 1 310 ? -4.268 -1.556 -17.045 1.00 33.09 310 GLU A CA 1
ATOM 2454 C C . GLU A 1 310 ? -2.816 -1.997 -16.732 1.00 33.09 310 GLU A C 1
ATOM 2456 O O . GLU A 1 310 ? -2.430 -3.105 -17.120 1.00 33.09 310 GLU A O 1
ATOM 2461 N N . GLU A 1 311 ? -2.063 -1.212 -15.950 1.00 35.53 311 GLU A N 1
ATOM 2462 C CA . GLU A 1 311 ? -0.621 -1.334 -15.730 1.00 35.53 311 GLU A CA 1
ATOM 2463 C C . GLU A 1 311 ? -0.184 -1.597 -14.269 1.00 35.53 311 GLU A C 1
ATOM 2465 O O . GLU A 1 311 ? 0.856 -2.220 -14.060 1.00 35.53 311 GLU A O 1
ATOM 2470 N N . THR A 1 312 ? -0.969 -1.240 -13.245 1.00 39.50 312 THR A N 1
ATOM 2471 C CA . THR A 1 312 ? -0.626 -1.495 -11.829 1.00 39.50 312 THR A CA 1
ATOM 2472 C C . THR A 1 312 ? -1.857 -1.904 -11.018 1.00 39.50 312 THR A C 1
ATOM 2474 O O . THR A 1 312 ? -2.970 -1.485 -11.314 1.00 39.50 312 THR A O 1
ATOM 2477 N N . SER A 1 313 ? -1.672 -2.773 -10.019 1.00 50.19 313 SER A N 1
ATOM 2478 C CA . SER A 1 313 ? -2.624 -2.939 -8.913 1.00 50.19 313 SER A CA 1
ATOM 2479 C C . SER A 1 313 ? -2.051 -2.133 -7.761 1.00 50.19 313 SER A C 1
ATOM 2481 O O . SER A 1 313 ? -1.002 -2.514 -7.252 1.00 50.19 313 SER A O 1
ATOM 2483 N N . GLN A 1 314 ? -2.651 -0.989 -7.445 1.00 58.91 314 GLN A N 1
ATOM 2484 C CA . GLN A 1 314 ? -2.264 -0.151 -6.310 1.00 58.91 314 GLN A CA 1
ATOM 2485 C C . GLN A 1 314 ? -3.506 0.325 -5.572 1.00 58.91 314 GLN A C 1
ATOM 2487 O O . GLN A 1 314 ? -4.511 0.699 -6.189 1.00 58.91 314 GLN A O 1
ATOM 2492 N N . ILE A 1 315 ? -3.429 0.307 -4.247 1.00 60.28 315 ILE A N 1
ATOM 2493 C CA . ILE A 1 315 ? -4.494 0.757 -3.364 1.00 60.28 315 ILE A CA 1
ATOM 2494 C C . ILE A 1 315 ? -4.038 2.022 -2.670 1.00 60.28 315 ILE A C 1
ATOM 2496 O O . ILE A 1 315 ? -3.098 2.040 -1.882 1.00 60.28 315 ILE A O 1
ATOM 2500 N N . GLU A 1 316 ? -4.761 3.092 -2.946 1.00 68.31 316 GLU A N 1
ATOM 2501 C CA . GLU A 1 316 ? -4.535 4.383 -2.337 1.00 68.31 316 GLU A CA 1
ATOM 2502 C C . GLU A 1 316 ? -5.532 4.586 -1.207 1.00 68.31 316 GLU A C 1
ATOM 2504 O O . GLU A 1 316 ? -6.744 4.397 -1.357 1.00 68.31 316 GLU A O 1
ATOM 2509 N N . PHE A 1 317 ? -5.016 5.032 -0.071 1.00 64.69 317 PHE A N 1
ATOM 2510 C CA . PHE A 1 317 ? -5.812 5.483 1.055 1.00 64.69 317 PHE A CA 1
ATOM 2511 C C . PHE A 1 317 ? -5.725 6.993 1.186 1.00 64.69 317 PHE A C 1
ATOM 2513 O O . PHE A 1 317 ? -4.704 7.609 0.880 1.00 64.69 317 PHE A O 1
ATOM 2520 N N . TRP A 1 318 ? -6.785 7.593 1.720 1.00 65.69 318 TRP A N 1
ATOM 2521 C CA . TRP A 1 318 ? -6.678 8.958 2.211 1.00 65.69 318 TRP A CA 1
ATOM 2522 C C . TRP A 1 318 ? -5.676 8.990 3.376 1.00 65.69 318 TRP A C 1
ATOM 2524 O O . TRP A 1 318 ? -5.787 8.165 4.289 1.00 65.69 318 TRP A O 1
ATOM 2534 N N . PRO A 1 319 ? -4.718 9.938 3.383 1.00 59.44 319 PRO A N 1
ATOM 2535 C CA . PRO A 1 319 ? -3.581 9.920 4.306 1.00 59.44 319 PRO A CA 1
ATOM 2536 C C . PRO A 1 319 ? -4.001 10.051 5.773 1.00 59.44 319 PRO A C 1
ATOM 2538 O O . PRO A 1 319 ? -3.265 9.640 6.667 1.00 59.44 319 PRO A O 1
ATOM 2541 N N . LYS A 1 320 ? -5.201 10.586 6.034 1.00 65.06 320 LYS A N 1
ATOM 2542 C CA . LYS A 1 320 ? -5.794 10.638 7.367 1.00 65.06 320 LYS A CA 1
ATOM 2543 C C . LYS A 1 320 ? -7.141 9.947 7.450 1.00 65.06 320 LYS A C 1
ATOM 2545 O O . LYS A 1 320 ? -7.952 9.971 6.523 1.00 65.06 320 LYS A O 1
ATOM 2550 N N . ARG A 1 321 ? -7.398 9.435 8.653 1.00 66.81 321 ARG A N 1
ATOM 2551 C CA . ARG A 1 321 ? -8.722 8.992 9.081 1.00 66.81 321 ARG A CA 1
ATOM 2552 C C . ARG A 1 321 ? -9.656 10.199 9.237 1.00 66.81 321 ARG A C 1
ATOM 2554 O O . ARG A 1 321 ? -9.214 11.255 9.696 1.00 66.81 321 ARG A O 1
ATOM 2561 N N . PRO A 1 322 ? -10.942 10.055 8.893 1.00 65.62 322 PRO A N 1
ATOM 2562 C CA . PRO A 1 322 ? -11.914 11.114 9.101 1.00 65.62 322 PRO A CA 1
ATOM 2563 C C . PRO A 1 322 ? -12.147 11.295 10.604 1.00 65.62 322 PRO A C 1
ATOM 2565 O O . PRO A 1 322 ? -12.377 10.323 11.328 1.00 65.62 322 PRO A O 1
ATOM 2568 N N . LYS A 1 323 ? -12.122 12.542 11.082 1.00 67.62 323 LYS A N 1
ATOM 2569 C CA . LYS A 1 323 ? -12.637 12.862 12.417 1.00 67.62 323 LYS A CA 1
ATOM 2570 C C . LYS A 1 323 ? -14.141 13.063 12.280 1.00 67.62 323 LYS A C 1
ATOM 2572 O O . LYS A 1 323 ? -14.591 14.042 11.688 1.00 67.62 323 LYS A O 1
ATOM 2577 N N . ILE A 1 324 ? -14.896 12.083 12.766 1.00 63.41 324 ILE A N 1
ATOM 2578 C CA . ILE A 1 324 ? -16.349 12.173 12.881 1.00 63.41 324 ILE A CA 1
ATOM 2579 C C . ILE A 1 324 ? -16.625 12.826 14.233 1.00 63.41 324 ILE A C 1
ATOM 2581 O O . ILE A 1 324 ? -16.297 12.266 15.282 1.00 63.41 324 ILE A O 1
ATOM 2585 N N . SER A 1 325 ? -17.148 14.044 14.196 1.00 59.44 325 SER A N 1
ATOM 2586 C CA . SER A 1 325 ? -17.550 14.794 15.382 1.00 59.44 325 SER A CA 1
ATOM 2587 C C . SER A 1 325 ? -18.736 14.111 16.080 1.00 59.44 325 SER A C 1
ATOM 2589 O O . SER A 1 325 ? -19.440 13.291 15.490 1.00 59.44 325 SER A O 1
ATOM 2591 N N . GLN A 1 326 ? -18.986 14.453 17.348 1.00 55.00 326 GLN A N 1
ATOM 2592 C CA . GLN A 1 326 ? -20.102 13.880 18.121 1.00 55.00 326 GLN A CA 1
ATOM 2593 C C . GLN A 1 326 ? -21.486 14.193 17.527 1.00 55.00 326 GLN A C 1
ATOM 2595 O O . GLN A 1 326 ? -22.435 13.466 17.793 1.00 55.00 326 GLN A O 1
ATOM 2600 N N . ASP A 1 327 ? -21.587 15.249 16.721 1.00 49.84 327 ASP A N 1
ATOM 2601 C CA . ASP A 1 327 ? -22.788 15.657 15.987 1.00 49.84 327 ASP A CA 1
ATOM 2602 C C . ASP A 1 327 ? -22.937 14.957 14.623 1.00 49.84 327 ASP A C 1
ATOM 2604 O O . ASP A 1 327 ? -23.834 15.295 13.859 1.00 49.84 327 ASP A O 1
ATOM 2608 N N . GLY A 1 328 ? -22.046 14.015 14.289 1.00 55.00 328 GLY A N 1
ATOM 2609 C CA . GLY A 1 328 ? -22.064 13.322 13.005 1.00 55.00 328 GLY A CA 1
ATOM 2610 C C . GLY A 1 328 ? -21.379 14.053 11.859 1.00 55.00 328 GLY A C 1
ATOM 2611 O O . GLY A 1 328 ? -21.259 13.494 10.766 1.00 55.00 328 GLY A O 1
ATOM 2612 N N . SER A 1 329 ? -20.899 15.279 12.078 1.00 56.56 329 SER A N 1
ATOM 2613 C CA . SER A 1 329 ? -20.200 16.022 11.037 1.00 56.56 329 SER A CA 1
ATOM 2614 C C . SER A 1 329 ? -18.848 15.375 10.719 1.00 56.56 329 SER A C 1
ATOM 2616 O O . SER A 1 329 ? -18.046 15.053 11.601 1.00 56.56 329 SER A O 1
ATOM 2618 N N . VAL A 1 330 ? -18.589 15.166 9.426 1.00 61.91 330 VAL A N 1
ATOM 2619 C CA . VAL A 1 330 ? -17.293 14.696 8.928 1.00 61.91 330 VAL A CA 1
ATOM 2620 C C . VAL A 1 330 ? -16.397 15.916 8.756 1.00 61.91 330 VAL A C 1
ATOM 2622 O O . VAL A 1 330 ? -16.641 16.746 7.880 1.00 61.91 330 VAL A O 1
ATOM 2625 N N . GLN A 1 331 ? -15.350 16.038 9.573 1.00 59.50 331 GLN A N 1
ATOM 2626 C CA . GLN A 1 331 ? -14.336 17.067 9.348 1.00 59.50 331 GLN A CA 1
ATOM 2627 C C . GLN A 1 331 ? -13.484 16.677 8.137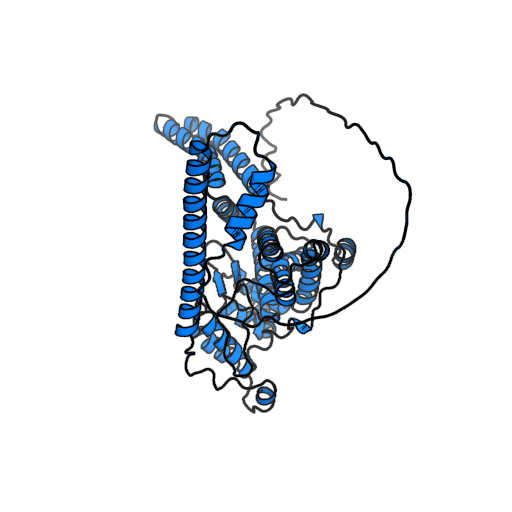 1.00 59.50 331 GLN A C 1
ATOM 2629 O O . GLN A 1 331 ? -12.647 15.779 8.206 1.00 59.50 331 GLN A O 1
ATOM 2634 N N . THR A 1 332 ? -13.707 17.362 7.017 1.00 50.88 332 THR A N 1
ATOM 2635 C CA . THR A 1 332 ? -12.990 17.153 5.747 1.00 50.88 332 THR A CA 1
ATOM 2636 C C . THR A 1 332 ? -11.725 18.002 5.629 1.00 50.88 332 THR A C 1
ATOM 2638 O O . THR A 1 332 ? -10.900 17.780 4.745 1.00 50.88 332 THR A O 1
ATOM 2641 N N . LYS A 1 333 ? -11.530 18.968 6.534 1.00 51.41 333 LYS A N 1
ATOM 2642 C CA . LYS A 1 333 ? -10.365 19.852 6.535 1.00 51.41 333 LYS A CA 1
ATOM 2643 C C . LYS A 1 333 ? -9.175 19.181 7.217 1.00 51.41 333 LYS A C 1
ATOM 2645 O O . LYS A 1 333 ? -8.886 19.409 8.389 1.00 51.41 333 LYS A O 1
ATOM 2650 N N . ILE A 1 334 ? -8.481 18.330 6.472 1.00 55.69 334 ILE A N 1
ATOM 2651 C CA . ILE A 1 334 ? -7.283 17.649 6.956 1.00 55.69 334 ILE A CA 1
ATOM 2652 C C . ILE A 1 334 ? -6.088 18.601 6.832 1.00 55.69 334 ILE A C 1
ATOM 2654 O O . ILE A 1 334 ? -5.543 18.797 5.749 1.00 55.69 334 ILE A O 1
ATOM 2658 N N . ARG A 1 335 ? -5.627 19.172 7.952 1.00 57.09 335 ARG A N 1
ATOM 2659 C CA . ARG A 1 335 ? -4.221 19.599 8.036 1.00 57.09 335 ARG A CA 1
ATOM 2660 C C . ARG A 1 335 ? -3.359 18.345 7.894 1.00 57.09 335 ARG A C 1
ATOM 2662 O O . ARG A 1 335 ? -3.579 17.384 8.633 1.00 57.09 335 ARG A O 1
ATOM 2669 N N . MET A 1 336 ? -2.362 18.369 7.010 1.00 66.06 336 MET A N 1
ATOM 2670 C CA . MET A 1 336 ? -1.336 17.318 6.867 1.00 66.06 336 MET A CA 1
ATOM 2671 C C . MET A 1 336 ? -0.329 17.344 8.037 1.00 66.06 336 MET A C 1
ATOM 2673 O O . MET A 1 336 ? 0.875 17.242 7.841 1.00 66.06 336 MET A O 1
ATOM 2677 N N . ILE A 1 337 ? -0.836 17.533 9.256 1.00 74.44 337 ILE A N 1
ATOM 2678 C CA . ILE A 1 337 ? -0.092 17.520 10.515 1.00 74.44 337 ILE A CA 1
ATOM 2679 C C . ILE A 1 337 ? -0.700 16.421 11.374 1.00 74.44 337 ILE A C 1
ATOM 2681 O O . ILE A 1 337 ? -1.840 16.560 11.805 1.00 74.44 337 ILE A O 1
ATOM 2685 N N . PHE A 1 338 ? 0.020 15.332 11.565 1.00 79.12 338 PHE A N 1
ATOM 2686 C CA . PHE A 1 338 ? -0.360 14.136 12.298 1.00 79.12 338 PHE A CA 1
ATOM 2687 C C . PHE A 1 338 ? -0.069 14.323 13.784 1.00 79.12 338 PHE A C 1
ATOM 2689 O O . PHE A 1 338 ? 1.008 14.797 14.147 1.00 79.12 338 PHE A O 1
ATOM 2696 N N . ASP A 1 339 ? -1.003 13.916 14.637 1.00 85.00 339 ASP A N 1
ATOM 2697 C CA . ASP A 1 339 ? -0.660 13.625 16.029 1.00 85.00 339 ASP A CA 1
ATOM 2698 C C . ASP A 1 339 ? 0.085 12.277 16.135 1.00 85.00 339 ASP A C 1
ATOM 2700 O O . ASP A 1 339 ? 0.257 11.551 15.151 1.00 85.00 339 ASP A O 1
ATOM 2704 N N . GLU A 1 340 ? 0.585 11.948 17.324 1.00 85.69 340 GLU A N 1
ATOM 2705 C CA . GLU A 1 340 ? 1.362 10.725 17.550 1.00 85.69 340 GLU A CA 1
ATOM 2706 C C . GLU A 1 340 ? 0.552 9.446 17.262 1.00 85.69 340 GLU A C 1
ATOM 2708 O O . GLU A 1 340 ? 1.079 8.522 16.644 1.00 85.69 340 GLU A O 1
ATOM 2713 N N . GLU A 1 341 ? -0.739 9.409 17.611 1.00 84.81 341 GLU A N 1
ATOM 2714 C CA . GLU A 1 341 ? -1.619 8.265 17.326 1.00 84.81 341 GLU A CA 1
ATOM 2715 C C . GLU A 1 341 ? -1.905 8.125 15.822 1.00 84.81 341 GLU A C 1
ATOM 2717 O O . GLU A 1 341 ? -1.957 7.020 15.275 1.00 84.81 341 GLU A O 1
ATOM 2722 N N . GLU A 1 342 ? -2.110 9.244 15.127 1.00 83.25 342 GLU A N 1
ATOM 2723 C CA . GLU A 1 342 ? -2.280 9.292 13.677 1.00 83.25 342 GLU A CA 1
ATOM 2724 C C . GLU A 1 342 ? -0.998 8.848 12.959 1.00 83.25 342 GLU A C 1
ATOM 2726 O O . GLU A 1 342 ? -1.085 8.120 11.969 1.00 83.25 342 GLU A O 1
ATOM 2731 N N . ALA A 1 343 ? 0.177 9.221 13.472 1.00 86.00 343 ALA A N 1
ATOM 2732 C CA . ALA A 1 343 ? 1.470 8.786 12.949 1.00 86.00 343 ALA A CA 1
ATOM 2733 C C . ALA A 1 343 ? 1.698 7.278 13.147 1.00 86.00 343 ALA A C 1
ATOM 2735 O O . ALA A 1 343 ? 2.183 6.606 12.238 1.00 86.00 343 ALA A O 1
ATOM 2736 N N . GLU A 1 344 ? 1.311 6.723 14.299 1.00 89.00 344 GLU A N 1
ATOM 2737 C CA . GLU A 1 344 ? 1.348 5.277 14.557 1.00 89.00 344 GLU A CA 1
ATOM 2738 C C . GLU A 1 344 ? 0.412 4.505 13.621 1.00 89.00 344 GLU A C 1
ATOM 2740 O O . GLU A 1 344 ? 0.817 3.511 13.015 1.00 89.00 344 GLU A O 1
ATOM 2745 N N . ALA A 1 345 ? -0.820 4.988 13.439 1.00 86.25 345 ALA A N 1
ATOM 2746 C CA . ALA A 1 345 ? -1.774 4.391 12.509 1.00 86.25 345 ALA A CA 1
ATOM 2747 C C . ALA A 1 345 ? -1.278 4.464 11.054 1.00 86.25 345 ALA A C 1
ATOM 2749 O O . ALA A 1 345 ? -1.440 3.507 10.296 1.00 86.25 345 ALA A O 1
ATOM 2750 N N . PHE A 1 346 ? -0.655 5.577 10.661 1.00 86.56 346 PHE A N 1
ATOM 2751 C CA . PHE A 1 346 ? -0.065 5.730 9.333 1.00 86.56 346 PHE A CA 1
ATOM 2752 C C . PHE A 1 346 ? 1.156 4.823 9.136 1.00 86.56 346 PHE A C 1
ATOM 2754 O O . PHE A 1 346 ? 1.331 4.258 8.057 1.00 86.56 346 PHE A O 1
ATOM 2761 N N . ALA A 1 347 ? 1.969 4.617 10.176 1.00 89.44 347 ALA A N 1
ATOM 2762 C CA . ALA A 1 347 ? 3.063 3.653 10.146 1.00 89.44 347 ALA A CA 1
ATOM 2763 C C . ALA A 1 347 ? 2.550 2.221 9.953 1.00 89.44 347 ALA A C 1
ATOM 2765 O O . ALA A 1 347 ? 3.093 1.489 9.131 1.00 89.44 347 ALA A O 1
ATOM 2766 N N . LEU A 1 348 ? 1.485 1.834 10.664 1.00 89.94 348 LEU A N 1
ATOM 2767 C CA . LEU A 1 348 ? 0.837 0.528 10.498 1.00 89.94 348 LEU A CA 1
ATOM 2768 C C . LEU A 1 348 ? 0.332 0.316 9.079 1.00 89.94 348 LEU A C 1
ATOM 2770 O O . LEU A 1 348 ? 0.579 -0.742 8.507 1.00 89.94 348 LEU A O 1
ATOM 2774 N N . LEU A 1 349 ? -0.333 1.327 8.516 1.00 89.75 349 LEU A N 1
ATOM 2775 C CA . LEU A 1 349 ? -0.766 1.295 7.127 1.00 89.75 349 LEU A CA 1
ATOM 2776 C C . LEU A 1 349 ? 0.439 1.137 6.193 1.00 89.75 349 LEU A C 1
ATOM 2778 O O . LEU A 1 349 ? 0.481 0.191 5.426 1.00 89.75 349 LEU A O 1
ATOM 2782 N N . SER A 1 350 ? 1.458 1.988 6.321 1.00 88.94 350 SER A N 1
ATOM 2783 C CA . SER A 1 350 ? 2.647 1.968 5.454 1.00 88.94 350 SER A CA 1
ATOM 2784 C C . SER A 1 350 ? 3.397 0.630 5.502 1.00 88.94 350 SER A C 1
ATOM 2786 O O . SER A 1 350 ? 3.939 0.178 4.500 1.00 88.94 350 SER A O 1
ATOM 2788 N N . MET A 1 351 ? 3.412 -0.042 6.654 1.00 90.75 351 MET A N 1
ATOM 2789 C CA . MET A 1 351 ? 4.103 -1.324 6.813 1.00 90.75 351 MET A CA 1
ATOM 2790 C C . MET A 1 351 ? 3.212 -2.549 6.559 1.00 90.75 351 MET A C 1
ATOM 2792 O O . MET A 1 351 ? 3.702 -3.681 6.619 1.00 90.75 351 MET A O 1
ATOM 2796 N N . ALA A 1 352 ? 1.925 -2.359 6.254 1.00 92.00 352 ALA A N 1
ATOM 2797 C CA . ALA A 1 352 ? 0.997 -3.462 6.034 1.00 92.00 352 ALA A CA 1
ATOM 2798 C C . ALA A 1 352 ? 1.360 -4.298 4.802 1.00 92.00 352 ALA A C 1
ATOM 2800 O O . ALA A 1 352 ? 1.330 -5.526 4.883 1.00 92.00 352 ALA A O 1
ATOM 2801 N N . GLY A 1 353 ? 1.785 -3.669 3.704 1.00 90.62 353 GLY A N 1
ATOM 2802 C CA . GLY A 1 353 ? 2.215 -4.396 2.510 1.00 90.62 353 GLY A CA 1
ATOM 2803 C C . GLY A 1 353 ? 3.397 -5.338 2.759 1.00 90.62 353 GLY A C 1
ATOM 2804 O O . GLY A 1 353 ? 3.320 -6.530 2.448 1.00 90.62 353 GLY A O 1
ATOM 2805 N N . VAL A 1 354 ? 4.428 -4.855 3.464 1.00 88.38 354 VAL A N 1
ATOM 2806 C CA . VAL A 1 354 ? 5.578 -5.672 3.900 1.00 88.38 354 VAL A CA 1
ATOM 2807 C C . VAL A 1 354 ? 5.114 -6.870 4.734 1.00 88.38 354 VAL A C 1
ATOM 2809 O O . VAL A 1 354 ? 5.572 -7.998 4.532 1.00 88.38 354 VAL A O 1
ATOM 2812 N N . ALA A 1 355 ? 4.175 -6.650 5.658 1.00 89.06 355 ALA A N 1
ATOM 2813 C CA . ALA A 1 355 ? 3.609 -7.718 6.474 1.00 89.06 355 ALA A CA 1
ATOM 2814 C C . ALA A 1 355 ? 2.849 -8.766 5.637 1.00 89.06 355 ALA A C 1
ATOM 2816 O O . ALA A 1 355 ? 2.975 -9.965 5.905 1.00 89.06 355 ALA A O 1
ATOM 2817 N N . GLY A 1 356 ? 2.109 -8.334 4.611 1.00 90.12 356 GLY A N 1
ATOM 2818 C CA . GLY A 1 356 ? 1.418 -9.202 3.655 1.00 90.12 356 GLY A CA 1
ATOM 2819 C C . GLY A 1 356 ? 2.365 -10.104 2.872 1.00 90.12 356 GLY A C 1
ATOM 2820 O O . GLY A 1 356 ? 2.179 -11.326 2.834 1.00 90.12 356 GLY A O 1
ATOM 2821 N N . GLU A 1 357 ? 3.431 -9.526 2.311 1.00 89.38 357 GLU A N 1
ATOM 2822 C CA . GLU A 1 357 ? 4.455 -10.290 1.596 1.00 89.38 357 GLU A CA 1
ATOM 2823 C C . GLU A 1 357 ? 5.143 -11.312 2.513 1.00 89.38 357 GLU A C 1
ATOM 2825 O O . GLU A 1 357 ? 5.284 -12.484 2.152 1.00 89.38 357 GLU A O 1
ATOM 2830 N N . VAL A 1 358 ? 5.526 -10.908 3.730 1.00 87.19 358 VAL A N 1
ATOM 2831 C CA . VAL A 1 358 ? 6.138 -11.811 4.719 1.00 87.19 358 VAL A CA 1
ATOM 2832 C C . VAL A 1 358 ? 5.200 -12.958 5.083 1.00 87.19 358 VAL A C 1
ATOM 2834 O O . VAL A 1 358 ? 5.636 -14.108 5.184 1.00 87.19 358 VAL A O 1
ATOM 2837 N N . LEU A 1 359 ? 3.908 -12.687 5.260 1.00 87.88 359 LEU A N 1
ATOM 2838 C CA . LEU A 1 359 ? 2.940 -13.710 5.634 1.00 87.88 359 LEU A CA 1
ATOM 2839 C C . LEU A 1 359 ? 2.853 -14.817 4.575 1.00 87.88 359 LEU A C 1
ATOM 2841 O O . LEU A 1 359 ? 2.948 -16.005 4.925 1.00 87.88 359 LEU A O 1
ATOM 2845 N N . LYS A 1 360 ? 2.747 -14.424 3.299 1.00 89.56 360 LYS A N 1
ATOM 2846 C CA . LYS A 1 360 ? 2.582 -15.339 2.164 1.00 89.56 360 LYS A CA 1
ATOM 2847 C C . LYS A 1 360 ? 3.891 -15.985 1.707 1.00 89.56 360 LYS A C 1
ATOM 2849 O O . LYS A 1 360 ? 3.926 -17.193 1.482 1.00 89.56 360 LYS A O 1
ATOM 2854 N N . PHE A 1 361 ? 4.965 -15.209 1.594 1.00 86.50 361 PHE A N 1
ATOM 2855 C CA . PHE A 1 361 ? 6.213 -15.622 0.942 1.00 86.50 361 PHE A CA 1
ATOM 2856 C C . PHE A 1 361 ? 7.402 -15.773 1.892 1.00 86.50 361 PHE A C 1
ATOM 2858 O O . PHE A 1 361 ? 8.507 -16.070 1.437 1.00 86.50 361 PHE A O 1
ATOM 2865 N N . LYS A 1 362 ? 7.198 -15.544 3.196 1.00 83.75 362 LYS A N 1
ATOM 2866 C CA . LYS A 1 362 ? 8.239 -15.579 4.245 1.00 83.75 362 LYS A CA 1
ATOM 2867 C C . LYS A 1 362 ? 9.375 -14.574 4.040 1.00 83.75 362 LYS A C 1
ATOM 2869 O O . LYS A 1 362 ? 10.392 -14.650 4.717 1.00 83.75 362 LYS A O 1
ATOM 2874 N N . ARG A 1 363 ? 9.194 -13.630 3.114 1.00 80.44 363 ARG A N 1
ATOM 2875 C CA . ARG A 1 363 ? 10.154 -12.592 2.749 1.00 80.44 363 ARG A CA 1
ATOM 2876 C C . ARG A 1 363 ? 9.443 -11.452 2.024 1.00 80.44 363 ARG A C 1
ATOM 2878 O O . ARG A 1 363 ? 8.581 -11.745 1.195 1.00 80.44 363 ARG A O 1
ATOM 2885 N N . SER A 1 364 ? 9.867 -10.214 2.283 1.00 79.12 364 SER A N 1
ATOM 2886 C CA . SER A 1 364 ? 9.394 -9.011 1.585 1.00 79.12 364 SER A CA 1
ATOM 2887 C C . SER A 1 364 ? 10.461 -8.450 0.651 1.00 79.12 364 SER A C 1
ATOM 2889 O O . SER A 1 364 ? 11.621 -8.322 1.030 1.00 79.12 364 SER A O 1
ATOM 2891 N N . THR A 1 365 ? 10.065 -8.093 -0.559 1.00 73.69 365 THR A N 1
ATOM 2892 C CA . THR A 1 365 ? 10.890 -7.394 -1.555 1.00 73.69 365 THR A CA 1
ATOM 2893 C C . THR A 1 365 ? 10.328 -6.016 -1.911 1.00 73.69 365 THR A C 1
ATOM 2895 O O . THR A 1 365 ? 11.032 -5.217 -2.524 1.00 73.69 365 THR A O 1
ATOM 2898 N N . GLY A 1 366 ? 9.071 -5.745 -1.542 1.00 71.62 366 GLY A N 1
ATOM 2899 C CA . GLY A 1 366 ? 8.423 -4.440 -1.659 1.00 71.62 366 GLY A CA 1
ATOM 2900 C C . GLY A 1 366 ? 8.538 -3.571 -0.399 1.00 71.62 366 GLY A C 1
ATOM 2901 O O . GLY A 1 366 ? 9.114 -3.970 0.615 1.00 71.62 366 GLY A O 1
ATOM 2902 N N . GLY A 1 367 ? 7.965 -2.362 -0.472 1.00 75.25 367 GLY A N 1
ATOM 2903 C CA . GLY A 1 367 ? 7.781 -1.458 0.676 1.00 75.25 367 GLY A CA 1
ATOM 2904 C C . GLY A 1 367 ? 8.758 -0.283 0.793 1.00 75.25 367 GLY A C 1
ATOM 2905 O O . GLY A 1 367 ? 8.662 0.487 1.743 1.00 75.25 367 GLY A O 1
ATOM 2906 N N . ALA A 1 368 ? 9.687 -0.100 -0.151 1.00 74.56 368 ALA A N 1
ATOM 2907 C CA . ALA A 1 368 ? 10.614 1.039 -0.120 1.00 74.56 368 ALA A CA 1
ATOM 2908 C C . ALA A 1 368 ? 9.898 2.391 -0.230 1.00 74.56 368 ALA A C 1
ATOM 2910 O O . ALA A 1 368 ? 10.108 3.266 0.605 1.00 74.56 368 ALA A O 1
ATOM 2911 N N . ASN A 1 369 ? 8.999 2.529 -1.208 1.00 74.12 369 ASN A N 1
ATOM 2912 C CA . ASN A 1 369 ? 8.196 3.742 -1.388 1.00 74.12 369 ASN A CA 1
ATOM 2913 C C . ASN A 1 369 ? 7.292 4.016 -0.178 1.00 74.12 369 ASN A C 1
ATOM 2915 O O . ASN A 1 369 ? 7.137 5.170 0.228 1.00 74.12 369 ASN A O 1
ATOM 2919 N N . ASP A 1 370 ? 6.750 2.960 0.435 1.00 83.38 370 ASP A N 1
ATOM 2920 C CA . ASP A 1 370 ? 5.933 3.068 1.644 1.00 83.38 370 ASP A CA 1
ATOM 2921 C C . ASP A 1 370 ? 6.774 3.578 2.827 1.00 83.38 370 ASP A C 1
ATOM 2923 O O . ASP A 1 370 ? 6.378 4.511 3.527 1.00 83.38 370 ASP A O 1
ATOM 2927 N N . LEU A 1 371 ? 7.987 3.040 3.008 1.00 81.88 371 LEU A N 1
ATOM 2928 C CA . LEU A 1 371 ? 8.911 3.474 4.056 1.00 81.88 371 LEU A CA 1
ATOM 2929 C C . LEU A 1 371 ? 9.441 4.895 3.821 1.00 81.88 371 LEU A C 1
ATOM 2931 O O . LEU A 1 371 ? 9.608 5.646 4.783 1.00 81.88 371 LEU A O 1
ATOM 2935 N N . LEU A 1 372 ? 9.708 5.281 2.571 1.00 77.62 372 LEU A N 1
ATOM 2936 C CA . LEU A 1 372 ? 10.118 6.642 2.215 1.00 77.62 372 LEU A CA 1
ATOM 2937 C C . LEU A 1 372 ? 9.010 7.645 2.545 1.00 77.62 372 LEU A C 1
ATOM 2939 O O . LEU A 1 372 ? 9.270 8.655 3.204 1.00 77.62 372 LEU A O 1
ATOM 2943 N N . SER A 1 373 ? 7.771 7.329 2.163 1.00 79.62 373 SER A N 1
ATOM 2944 C CA . SER A 1 373 ? 6.590 8.143 2.468 1.00 79.62 373 SER A CA 1
ATOM 2945 C C . SER A 1 373 ? 6.375 8.262 3.976 1.00 79.62 373 SER A C 1
ATOM 2947 O O . SER A 1 373 ? 6.181 9.362 4.498 1.00 79.62 373 SER A O 1
ATOM 2949 N N . LEU A 1 374 ? 6.504 7.148 4.702 1.00 84.94 374 LEU A N 1
ATOM 2950 C CA . LEU A 1 374 ? 6.459 7.132 6.159 1.00 84.94 374 LEU A CA 1
ATOM 2951 C C . LEU A 1 374 ? 7.560 8.004 6.767 1.00 84.94 374 LEU A C 1
ATOM 2953 O O . LEU A 1 374 ? 7.279 8.855 7.605 1.00 84.94 374 LEU A O 1
ATOM 2957 N N . SER A 1 375 ? 8.804 7.847 6.323 1.00 83.44 375 SER A N 1
ATOM 2958 C CA . SER A 1 375 ? 9.951 8.606 6.837 1.00 83.44 375 SER A CA 1
ATOM 2959 C C . SER A 1 375 ? 9.786 10.110 6.623 1.00 83.44 375 SER A C 1
ATOM 2961 O O . SER A 1 375 ? 10.119 10.902 7.511 1.00 83.44 375 SER A O 1
ATOM 2963 N N . TYR A 1 376 ? 9.225 10.506 5.476 1.00 81.62 376 TYR A N 1
ATOM 2964 C CA . TYR A 1 376 ? 8.876 11.892 5.189 1.00 81.62 376 TYR A CA 1
ATOM 2965 C C . TYR A 1 376 ? 7.824 12.418 6.172 1.00 81.62 376 TYR A C 1
ATOM 2967 O O . TYR A 1 376 ? 8.048 13.457 6.797 1.00 81.62 376 TYR A O 1
ATOM 2975 N N . VAL A 1 377 ? 6.725 11.683 6.371 1.00 82.81 377 VAL A N 1
ATOM 2976 C CA . VAL A 1 377 ? 5.654 12.068 7.305 1.00 82.81 377 VAL A CA 1
ATOM 2977 C C . VAL A 1 377 ? 6.186 12.181 8.733 1.00 82.81 377 VAL A C 1
ATOM 2979 O O . VAL A 1 377 ? 6.003 13.217 9.368 1.00 82.81 377 VAL A O 1
ATOM 2982 N N . LEU A 1 378 ? 6.920 11.177 9.225 1.00 84.94 378 LEU A N 1
ATOM 2983 C CA . LEU A 1 378 ? 7.474 11.167 10.586 1.00 84.94 378 LEU A CA 1
ATOM 2984 C C . LEU A 1 378 ? 8.462 12.312 10.851 1.00 84.94 378 LEU A C 1
ATOM 2986 O O . LEU A 1 378 ? 8.657 12.707 12.004 1.00 84.94 378 LEU A O 1
ATOM 2990 N N . SER A 1 379 ? 9.101 12.834 9.805 1.00 82.44 379 SER A N 1
ATOM 2991 C CA . SER A 1 379 ? 10.094 13.905 9.918 1.00 82.44 379 SER A CA 1
ATOM 2992 C C . SER A 1 379 ? 9.489 15.300 9.777 1.00 82.44 379 SER A C 1
ATOM 2994 O O . SER A 1 379 ? 9.929 16.213 10.477 1.00 82.44 379 SER A O 1
ATOM 2996 N N . ASN A 1 380 ? 8.494 15.459 8.900 1.00 78.38 380 ASN A N 1
ATOM 2997 C CA . ASN A 1 380 ? 8.015 16.771 8.455 1.00 78.38 380 ASN A CA 1
ATOM 2998 C C . ASN A 1 380 ? 6.574 17.081 8.857 1.00 78.38 380 ASN A C 1
ATOM 3000 O O . ASN A 1 380 ? 6.165 18.237 8.805 1.00 78.38 380 ASN A O 1
ATOM 3004 N N . SER A 1 381 ? 5.802 16.067 9.235 1.00 79.69 381 SER A N 1
ATOM 3005 C CA . SER A 1 381 ? 4.350 16.179 9.334 1.00 79.69 381 SER A CA 1
ATOM 3006 C C . SER A 1 381 ? 3.799 15.716 10.678 1.00 79.69 381 SER A C 1
ATOM 3008 O O . SER A 1 381 ? 2.589 15.654 10.794 1.00 79.69 381 SER A O 1
ATOM 3010 N N . VAL A 1 382 ? 4.617 15.396 11.690 1.00 84.31 382 VAL A N 1
ATOM 3011 C CA . VAL A 1 382 ? 4.129 14.974 13.022 1.00 84.31 382 VAL A CA 1
ATOM 3012 C C . VAL A 1 382 ? 4.344 16.060 14.076 1.00 84.31 382 VAL A C 1
ATOM 3014 O O . VAL A 1 382 ? 5.466 16.543 14.254 1.00 84.31 382 VAL A O 1
ATOM 3017 N N . GLU A 1 383 ? 3.282 16.391 14.815 1.00 83.88 383 GLU A N 1
ATOM 3018 C CA . GLU A 1 383 ? 3.295 17.325 15.943 1.00 83.88 383 GLU A CA 1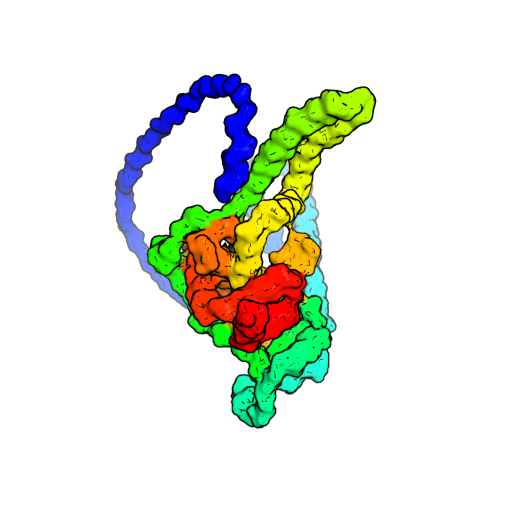
ATOM 3019 C C . GLU A 1 383 ? 2.625 16.715 17.195 1.00 83.88 383 GLU A C 1
ATOM 3021 O O . GLU A 1 383 ? 1.479 16.270 17.118 1.00 83.88 383 GLU A O 1
ATOM 3026 N N . PRO A 1 384 ? 3.291 16.725 18.371 1.00 86.62 384 PRO A N 1
ATOM 3027 C CA . PRO A 1 384 ? 4.662 17.184 18.605 1.00 86.62 384 PRO A CA 1
ATOM 3028 C C . PRO A 1 384 ? 5.704 16.290 17.912 1.00 86.62 384 PRO A C 1
ATOM 3030 O O . PRO A 1 384 ? 5.449 15.124 17.618 1.00 86.62 384 PRO A O 1
ATOM 3033 N N . LYS A 1 385 ? 6.902 16.836 17.656 1.00 86.62 385 LYS A N 1
ATOM 3034 C CA . LYS A 1 385 ? 7.988 16.079 17.015 1.00 86.62 385 LYS A CA 1
ATOM 3035 C C . LYS A 1 385 ? 8.308 14.816 17.818 1.00 86.62 385 LYS A C 1
ATOM 3037 O O . LYS A 1 385 ? 8.631 14.894 19.002 1.00 86.62 385 LYS A O 1
ATOM 3042 N N . LEU A 1 386 ? 8.285 13.668 17.145 1.00 86.50 386 LEU A N 1
ATOM 3043 C CA . LEU A 1 386 ? 8.662 12.387 17.740 1.00 86.50 386 LEU A CA 1
ATOM 3044 C C . LEU A 1 386 ? 10.153 12.356 18.092 1.00 86.50 386 LEU A C 1
ATOM 3046 O O . LEU A 1 386 ? 10.983 12.931 17.383 1.00 86.50 386 LEU A O 1
ATOM 3050 N N . MET A 1 387 ? 10.499 11.609 19.141 1.00 86.50 387 MET A N 1
ATOM 3051 C CA . MET A 1 387 ? 11.892 11.277 19.445 1.00 86.50 387 MET A CA 1
ATOM 3052 C C . MET A 1 387 ? 12.511 10.456 18.307 1.00 86.50 387 MET A C 1
ATOM 3054 O O . MET A 1 387 ? 11.853 9.581 17.739 1.00 86.50 387 MET A O 1
ATOM 3058 N N . ASP A 1 388 ? 13.798 10.663 18.026 1.00 85.62 388 ASP A N 1
ATOM 3059 C CA . ASP A 1 388 ? 14.500 9.938 16.955 1.00 85.62 388 ASP A CA 1
ATOM 3060 C C . ASP A 1 388 ? 14.494 8.421 17.180 1.00 85.62 388 ASP A C 1
ATOM 3062 O O . ASP A 1 388 ? 14.321 7.642 16.243 1.00 85.62 388 ASP A O 1
ATOM 3066 N N . THR A 1 389 ? 14.573 7.988 18.441 1.00 84.25 389 THR A N 1
ATOM 3067 C CA . THR A 1 389 ? 14.428 6.576 18.816 1.00 84.25 389 THR A CA 1
ATOM 3068 C C . THR A 1 389 ? 13.075 6.009 18.398 1.00 84.25 389 THR A C 1
ATOM 3070 O O . THR A 1 389 ? 13.016 4.882 17.907 1.00 84.25 389 THR A O 1
ATOM 3073 N N . LYS A 1 390 ? 11.990 6.775 18.544 1.00 87.31 390 LYS A N 1
ATOM 3074 C CA . LYS A 1 390 ? 10.660 6.354 18.105 1.00 87.31 390 LYS A CA 1
ATOM 3075 C C . LYS A 1 390 ? 10.577 6.328 16.584 1.00 87.31 390 LYS A C 1
ATOM 3077 O O . LYS A 1 390 ? 10.159 5.310 16.052 1.00 87.31 390 LYS A O 1
ATOM 3082 N N . LYS A 1 391 ? 11.061 7.355 15.876 1.00 84.62 391 LYS A N 1
ATOM 3083 C CA . LYS A 1 391 ? 11.054 7.391 14.398 1.00 84.62 391 LYS A CA 1
ATOM 3084 C C . LYS A 1 391 ? 11.738 6.174 13.769 1.00 84.62 391 LYS A C 1
ATOM 3086 O O . LYS A 1 391 ? 11.209 5.603 12.825 1.00 84.62 391 LYS A O 1
ATOM 3091 N N . VAL A 1 392 ? 12.878 5.757 14.321 1.00 82.50 392 VAL A N 1
ATOM 3092 C CA . VAL A 1 392 ? 13.646 4.607 13.814 1.00 82.50 392 VAL A CA 1
ATOM 3093 C C . VAL A 1 392 ? 12.955 3.271 14.107 1.00 82.50 392 VAL A C 1
ATOM 3095 O O . VAL A 1 392 ? 12.975 2.374 13.269 1.00 82.50 392 VAL A O 1
ATOM 3098 N N . ASN A 1 393 ? 12.339 3.115 15.282 1.00 83.88 393 ASN A N 1
ATOM 3099 C CA . ASN A 1 393 ? 11.741 1.836 15.692 1.00 83.88 393 ASN A CA 1
ATOM 3100 C C . ASN A 1 393 ? 10.256 1.703 15.320 1.00 83.88 393 ASN A C 1
ATOM 3102 O O . ASN A 1 393 ? 9.715 0.598 15.351 1.00 83.88 393 ASN A O 1
ATOM 3106 N N . LEU A 1 394 ? 9.586 2.801 14.967 1.00 87.81 394 LEU A N 1
ATOM 3107 C CA . LEU A 1 394 ? 8.166 2.803 14.628 1.00 87.81 394 LEU A CA 1
ATOM 3108 C C . LEU A 1 394 ? 7.846 1.926 13.402 1.00 87.81 394 LEU A C 1
ATOM 3110 O O . LEU A 1 394 ? 6.916 1.133 13.514 1.00 87.81 394 LEU A O 1
ATOM 3114 N N . PRO A 1 395 ? 8.619 1.942 12.294 1.00 88.12 395 PRO A N 1
ATOM 3115 C CA . PRO A 1 395 ? 8.397 1.020 11.176 1.00 88.12 395 PRO A CA 1
ATOM 3116 C C . PRO A 1 395 ? 8.556 -0.459 11.565 1.00 88.12 395 PRO A C 1
ATOM 3118 O O . PRO A 1 395 ? 7.808 -1.313 11.093 1.00 88.12 395 PRO A O 1
ATOM 3121 N N . VAL A 1 396 ? 9.502 -0.779 12.457 1.00 84.12 396 VAL A N 1
ATOM 3122 C CA . VAL A 1 396 ? 9.741 -2.158 12.924 1.00 84.12 396 VAL A CA 1
ATOM 3123 C C . VAL A 1 396 ? 8.561 -2.659 13.754 1.00 84.12 396 VAL A C 1
ATOM 3125 O O . VAL A 1 396 ? 8.038 -3.746 13.504 1.00 84.12 396 VAL A O 1
ATOM 3128 N N . TRP A 1 397 ? 8.109 -1.850 14.714 1.00 88.69 397 TRP A N 1
ATOM 3129 C CA . TRP A 1 397 ? 6.906 -2.141 15.492 1.00 88.69 397 TRP A CA 1
ATOM 3130 C C . TRP A 1 397 ? 5.676 -2.274 14.586 1.00 88.69 397 TRP A C 1
ATOM 3132 O O . TRP A 1 397 ? 4.957 -3.269 14.671 1.00 88.69 397 TRP A O 1
ATOM 3142 N N . ALA A 1 398 ? 5.481 -1.322 13.671 1.00 89.94 398 ALA A N 1
ATOM 3143 C CA . ALA A 1 398 ? 4.335 -1.289 12.772 1.00 89.94 398 ALA A CA 1
ATOM 3144 C C . ALA A 1 398 ? 4.282 -2.527 11.869 1.00 89.94 398 ALA A C 1
ATOM 3146 O O . ALA A 1 398 ? 3.222 -3.116 11.691 1.00 89.94 398 ALA A O 1
ATOM 3147 N N . SER A 1 399 ? 5.430 -2.981 11.367 1.00 87.38 399 SER A N 1
ATOM 3148 C CA . SER A 1 399 ? 5.526 -4.209 10.570 1.00 87.38 399 SER A CA 1
ATOM 3149 C C . SER A 1 399 ? 5.084 -5.443 11.363 1.00 87.38 399 SER A C 1
ATOM 3151 O O . SER A 1 399 ? 4.347 -6.286 10.852 1.00 87.38 399 SER A O 1
ATOM 3153 N N . LEU A 1 400 ? 5.520 -5.561 12.625 1.00 85.56 400 LEU A N 1
ATOM 3154 C CA . LEU A 1 400 ? 5.153 -6.692 13.481 1.00 85.56 400 LEU A CA 1
ATOM 3155 C C . LEU A 1 400 ? 3.657 -6.687 13.775 1.00 85.56 400 LEU A C 1
ATOM 3157 O O . LEU A 1 400 ? 3.004 -7.728 13.747 1.00 85.56 400 LEU A O 1
ATOM 3161 N N . GLU A 1 401 ? 3.127 -5.517 14.096 1.00 88.56 401 GLU A N 1
ATOM 3162 C CA . GLU A 1 401 ? 1.740 -5.371 14.494 1.00 88.56 401 GLU A CA 1
ATOM 3163 C C . GLU A 1 401 ? 0.793 -5.545 13.303 1.00 88.56 401 GLU A C 1
ATOM 3165 O O . GLU A 1 401 ? -0.170 -6.307 13.399 1.00 88.56 401 GLU A O 1
ATOM 3170 N N . ALA A 1 402 ? 1.126 -4.981 12.139 1.00 90.31 402 ALA A N 1
ATOM 3171 C CA . ALA A 1 402 ? 0.410 -5.245 10.896 1.00 90.31 402 ALA A CA 1
ATOM 3172 C C . ALA A 1 402 ? 0.408 -6.742 10.547 1.00 90.31 402 ALA A C 1
ATOM 3174 O O . ALA A 1 402 ? -0.627 -7.277 10.152 1.00 90.31 402 ALA A O 1
ATOM 3175 N N . TRP A 1 403 ? 1.515 -7.458 10.777 1.00 89.62 403 TRP A N 1
ATOM 3176 C CA . TRP A 1 403 ? 1.565 -8.911 10.589 1.00 89.62 403 TRP A CA 1
ATOM 3177 C C . TRP A 1 403 ? 0.661 -9.673 11.567 1.00 89.62 403 TRP A C 1
ATOM 3179 O O . TRP A 1 403 ? -0.058 -10.590 11.159 1.00 89.62 403 TRP A O 1
ATOM 3189 N N . LYS A 1 404 ? 0.642 -9.298 12.853 1.00 88.19 404 LYS A N 1
ATOM 3190 C CA . LYS A 1 404 ? -0.270 -9.909 13.840 1.00 88.19 404 LYS A CA 1
ATOM 3191 C C . LYS A 1 404 ? -1.729 -9.694 13.457 1.00 88.19 404 LYS A C 1
ATOM 3193 O O . LYS A 1 404 ? -2.553 -10.579 13.666 1.00 88.19 404 LYS A O 1
ATOM 3198 N N . ILE A 1 405 ? -2.053 -8.525 12.913 1.00 90.19 405 ILE A N 1
ATOM 3199 C CA . ILE A 1 405 ? -3.399 -8.221 12.438 1.00 90.19 405 ILE A CA 1
ATOM 3200 C C . ILE A 1 405 ? -3.707 -9.072 11.209 1.00 90.19 405 ILE A C 1
ATOM 3202 O O . ILE A 1 405 ? -4.634 -9.872 11.256 1.00 90.19 405 ILE A O 1
ATOM 3206 N N . ALA A 1 406 ? -2.905 -8.972 10.148 1.00 90.81 406 ALA A N 1
ATOM 3207 C CA . ALA A 1 406 ? -3.139 -9.682 8.891 1.00 90.81 406 ALA A CA 1
ATOM 3208 C C . ALA A 1 406 ? -3.221 -11.210 9.075 1.00 90.81 406 ALA A C 1
ATOM 3210 O O . ALA A 1 406 ? -4.059 -11.864 8.461 1.00 90.81 406 ALA A O 1
ATOM 3211 N N . SER A 1 407 ? -2.421 -11.786 9.979 1.00 90.00 407 SER A N 1
ATOM 3212 C CA . SER A 1 407 ? -2.454 -13.226 10.292 1.00 90.00 407 SER A CA 1
ATOM 3213 C C . SER A 1 407 ? -3.742 -13.718 10.947 1.00 90.00 407 SER A C 1
ATOM 3215 O O . SER A 1 407 ? -4.020 -14.916 10.905 1.00 90.00 407 SER A O 1
ATOM 3217 N N . ARG A 1 408 ? -4.560 -12.817 11.501 1.00 92.19 408 ARG A N 1
ATOM 3218 C CA . ARG A 1 408 ? -5.887 -13.142 12.041 1.00 92.19 408 ARG A CA 1
ATOM 3219 C C . ARG A 1 408 ? -6.991 -13.114 10.986 1.00 92.19 408 ARG A C 1
ATOM 3221 O O . ARG A 1 408 ? -8.068 -13.630 11.265 1.00 92.19 408 ARG A O 1
ATOM 3228 N N . PHE A 1 409 ? -6.718 -12.553 9.808 1.00 93.25 409 PHE A N 1
ATOM 3229 C CA . PHE A 1 409 ? -7.678 -12.387 8.714 1.00 93.25 409 PHE A CA 1
ATOM 3230 C C . PHE A 1 409 ? -7.179 -13.019 7.397 1.00 93.25 409 PHE A C 1
ATOM 3232 O O . PHE A 1 409 ? -7.083 -12.339 6.371 1.00 93.25 409 PHE A O 1
ATOM 3239 N N . PRO A 1 410 ? -6.799 -14.316 7.390 1.00 91.25 410 PRO A N 1
ATOM 3240 C CA . PRO A 1 410 ? -6.240 -14.951 6.197 1.00 91.25 410 PRO A CA 1
ATOM 3241 C C . PRO A 1 410 ? -7.268 -15.099 5.067 1.00 91.25 410 PRO A C 1
ATOM 3243 O O . PRO A 1 410 ? -6.907 -14.968 3.901 1.00 91.25 410 PRO A O 1
ATOM 3246 N N . LYS A 1 411 ? -8.548 -15.341 5.394 1.00 92.69 411 LYS A N 1
ATOM 3247 C CA . LYS A 1 411 ? -9.613 -15.501 4.391 1.00 92.69 411 LYS A CA 1
ATOM 3248 C C . LYS A 1 411 ? -9.898 -14.181 3.681 1.00 92.69 411 LYS A C 1
ATOM 3250 O O . LYS A 1 411 ? -10.058 -14.156 2.468 1.00 92.69 411 LYS A O 1
ATOM 3255 N N . GLU A 1 412 ? -9.946 -13.093 4.439 1.00 93.88 412 GLU A N 1
ATOM 3256 C CA . GLU A 1 412 ? -10.163 -11.735 3.952 1.00 93.88 412 GLU A CA 1
ATOM 3257 C C . GLU A 1 412 ? -8.990 -11.293 3.078 1.00 93.88 412 GLU A C 1
ATOM 3259 O O . GLU A 1 412 ? -9.203 -10.732 2.004 1.00 93.88 412 GLU A O 1
ATOM 3264 N N . LEU A 1 413 ? -7.758 -11.605 3.496 1.00 93.31 413 LEU A N 1
ATOM 3265 C CA . LEU A 1 413 ? -6.559 -11.333 2.709 1.00 93.31 413 LEU A CA 1
ATOM 3266 C C . LEU A 1 413 ? -6.591 -12.061 1.361 1.00 93.31 413 LEU A C 1
ATOM 3268 O O . LEU A 1 413 ? -6.361 -11.434 0.330 1.00 93.31 413 LEU A O 1
ATOM 3272 N N . ASP A 1 414 ? -6.926 -13.353 1.352 1.00 92.88 414 ASP A N 1
ATOM 3273 C CA . ASP A 1 414 ? -7.044 -14.132 0.117 1.00 92.88 414 ASP A CA 1
ATOM 3274 C C . ASP A 1 414 ? -8.211 -13.650 -0.766 1.00 92.88 414 ASP A C 1
ATOM 3276 O O . ASP A 1 414 ? -8.062 -13.566 -1.986 1.00 92.88 414 ASP A O 1
ATOM 3280 N N . ALA A 1 415 ? -9.353 -13.282 -0.177 1.00 93.06 415 ALA A N 1
ATOM 3281 C CA . ALA A 1 415 ? -10.508 -12.767 -0.913 1.00 93.06 415 ALA A CA 1
ATOM 3282 C C . ALA A 1 415 ? -10.196 -11.428 -1.601 1.00 93.06 415 ALA A C 1
ATOM 3284 O O . ALA A 1 415 ? -10.508 -11.244 -2.779 1.00 93.06 415 ALA A O 1
ATOM 3285 N N . VAL A 1 416 ? -9.528 -10.508 -0.899 1.00 92.81 416 VAL A N 1
ATOM 3286 C CA . VAL A 1 416 ? -9.081 -9.234 -1.479 1.00 92.81 416 VAL A CA 1
ATOM 3287 C C . VAL A 1 416 ? -7.997 -9.470 -2.530 1.00 92.81 416 VAL A C 1
ATOM 3289 O O . VAL A 1 416 ? -8.089 -8.916 -3.624 1.00 92.81 416 VAL A O 1
ATOM 3292 N N . ALA A 1 417 ? -7.017 -10.337 -2.261 1.00 92.12 417 ALA A N 1
ATOM 3293 C CA . ALA A 1 417 ? -5.995 -10.712 -3.238 1.00 92.12 417 ALA A CA 1
ATOM 3294 C C . ALA A 1 417 ? -6.617 -11.275 -4.530 1.00 92.12 417 ALA A C 1
ATOM 3296 O O . ALA A 1 417 ? -6.190 -10.925 -5.629 1.00 92.12 417 ALA A O 1
ATOM 3297 N N . ASP A 1 418 ? -7.671 -12.090 -4.427 1.00 91.06 418 ASP A N 1
ATOM 3298 C CA . ASP A 1 418 ? -8.405 -12.613 -5.582 1.00 91.06 418 ASP A CA 1
ATOM 3299 C C . ASP A 1 418 ? -9.091 -11.512 -6.403 1.00 91.06 418 ASP A C 1
ATOM 3301 O O . ASP A 1 418 ? -9.107 -11.590 -7.636 1.00 91.06 418 ASP A O 1
ATOM 3305 N N . VAL A 1 419 ? -9.637 -10.484 -5.747 1.00 90.12 419 VAL A N 1
ATOM 3306 C CA . VAL A 1 419 ? -10.203 -9.309 -6.426 1.00 90.12 419 VAL A CA 1
ATOM 3307 C C . VAL A 1 419 ? -9.108 -8.523 -7.143 1.00 90.12 419 VAL A C 1
ATOM 3309 O O . VAL A 1 419 ? -9.260 -8.215 -8.326 1.00 90.12 419 VAL A O 1
ATOM 3312 N N . LEU A 1 420 ? -7.986 -8.249 -6.475 1.00 89.31 420 LEU A N 1
ATOM 3313 C CA . LEU A 1 420 ? -6.875 -7.487 -7.053 1.00 89.31 420 LEU A CA 1
ATOM 3314 C C . LEU A 1 420 ? -6.214 -8.223 -8.217 1.00 89.31 420 LEU A C 1
ATOM 3316 O O . LEU A 1 420 ? -5.953 -7.621 -9.255 1.00 89.31 420 LEU A O 1
ATOM 3320 N N . ARG A 1 421 ? -6.051 -9.547 -8.117 1.00 87.25 421 ARG A N 1
ATOM 3321 C CA . ARG A 1 421 ? -5.545 -10.380 -9.219 1.00 87.25 421 ARG A CA 1
ATOM 3322 C C . ARG A 1 421 ? -6.441 -10.301 -10.457 1.00 87.25 421 ARG A C 1
ATOM 3324 O O . ARG A 1 421 ? -5.956 -10.369 -11.583 1.00 87.25 421 ARG A O 1
ATOM 3331 N N . LYS A 1 422 ? -7.752 -10.131 -10.258 1.00 87.31 422 LYS A N 1
ATOM 3332 C CA . LYS A 1 422 ? -8.747 -9.914 -11.323 1.00 87.31 422 LYS A CA 1
ATOM 3333 C C . LYS A 1 422 ? -8.875 -8.447 -11.741 1.00 87.31 422 LYS A C 1
ATOM 3335 O O . LYS A 1 422 ? -9.762 -8.138 -12.533 1.00 87.31 422 LYS A O 1
ATOM 3340 N N . LYS A 1 423 ? -8.015 -7.559 -11.230 1.00 83.69 423 LYS A N 1
ATOM 3341 C CA . LYS A 1 423 ? -8.064 -6.111 -11.468 1.00 83.69 423 LYS A CA 1
ATOM 3342 C C . LYS A 1 423 ? -9.410 -5.492 -11.058 1.00 83.69 423 LYS A C 1
ATOM 3344 O O . LYS A 1 423 ? -9.918 -4.590 -11.718 1.00 83.69 423 LYS A O 1
ATOM 3349 N N . GLY A 1 424 ? -10.017 -6.009 -9.989 1.00 81.06 424 GLY A N 1
ATOM 3350 C CA . GLY A 1 424 ? -11.226 -5.436 -9.402 1.00 81.06 424 GLY A CA 1
ATOM 3351 C C . GLY A 1 424 ? -10.942 -4.118 -8.677 1.00 81.06 424 GLY A C 1
ATOM 3352 O O . GLY A 1 424 ? -9.815 -3.856 -8.259 1.00 81.06 424 GLY A O 1
ATOM 3353 N N . GLY A 1 425 ? -11.967 -3.278 -8.541 1.00 83.56 425 GLY A N 1
ATOM 3354 C CA . GLY A 1 425 ? -11.859 -1.979 -7.888 1.00 83.56 425 GLY A CA 1
ATOM 3355 C C . GLY A 1 425 ? -12.080 -2.035 -6.374 1.00 83.56 425 GLY A C 1
ATOM 3356 O O . GLY A 1 425 ? -12.273 -3.089 -5.767 1.00 83.56 425 GLY A O 1
ATOM 3357 N N . VAL A 1 426 ? -12.101 -0.848 -5.756 1.00 85.06 426 VAL A N 1
ATOM 3358 C CA . VAL A 1 426 ? -12.325 -0.674 -4.308 1.00 85.06 426 VAL A CA 1
ATOM 3359 C C . VAL A 1 426 ? -13.633 -1.319 -3.874 1.00 85.06 426 VAL A C 1
ATOM 3361 O O . VAL A 1 426 ? -13.684 -1.992 -2.853 1.00 85.06 426 VAL A O 1
ATOM 3364 N N . LYS A 1 427 ? -14.706 -1.110 -4.641 1.00 88.94 427 LYS A N 1
ATOM 3365 C CA . LYS A 1 427 ? -16.059 -1.557 -4.285 1.00 88.94 427 LYS A CA 1
ATOM 3366 C C . LYS A 1 427 ? -16.109 -3.078 -4.171 1.00 88.94 427 LYS A C 1
ATOM 3368 O O . LYS A 1 427 ? -16.668 -3.612 -3.217 1.00 88.94 427 LYS A O 1
ATOM 3373 N N . GLU A 1 428 ? -15.491 -3.762 -5.127 1.00 88.50 428 GLU A N 1
ATOM 3374 C CA . GLU A 1 428 ? -15.356 -5.212 -5.146 1.00 88.50 428 GLU A CA 1
ATOM 3375 C C . GLU A 1 428 ? -14.483 -5.708 -3.991 1.00 88.50 428 GLU A C 1
ATOM 3377 O O . GLU A 1 428 ? -14.832 -6.705 -3.363 1.00 88.50 428 GLU A O 1
ATOM 3382 N N . ALA A 1 429 ? -13.398 -4.997 -3.669 1.00 90.62 429 ALA A N 1
ATOM 3383 C CA . ALA A 1 429 ? -12.515 -5.348 -2.559 1.00 90.62 429 ALA A CA 1
ATOM 3384 C C . ALA A 1 429 ? -13.211 -5.207 -1.193 1.00 90.62 429 ALA A C 1
ATOM 3386 O O . ALA A 1 429 ? -13.086 -6.102 -0.362 1.00 90.62 429 ALA A O 1
ATOM 3387 N N . ILE A 1 430 ? -14.005 -4.146 -0.973 1.00 90.75 430 ILE A N 1
ATOM 3388 C CA . ILE A 1 430 ? -14.800 -3.984 0.260 1.00 90.75 430 ILE A CA 1
ATOM 3389 C C . ILE A 1 430 ? -15.810 -5.137 0.385 1.00 90.75 430 ILE A C 1
ATOM 3391 O O . ILE A 1 430 ? -15.926 -5.742 1.449 1.00 90.75 430 ILE A O 1
ATOM 3395 N N . LEU A 1 431 ? -16.519 -5.475 -0.700 1.00 91.00 431 LEU A N 1
ATOM 3396 C CA . LEU A 1 431 ? -17.471 -6.593 -0.702 1.00 91.00 431 LEU A CA 1
ATOM 3397 C C . LEU A 1 431 ? -16.792 -7.931 -0.400 1.00 91.00 431 LEU A C 1
ATOM 3399 O O . LEU A 1 431 ? -17.305 -8.705 0.403 1.00 91.00 431 LEU A O 1
ATOM 3403 N N . ALA A 1 432 ? -15.654 -8.208 -1.037 1.00 91.38 432 ALA A N 1
ATOM 3404 C CA . ALA A 1 432 ? -14.913 -9.444 -0.818 1.00 91.38 432 ALA A CA 1
ATOM 3405 C C . ALA A 1 432 ? -14.367 -9.542 0.611 1.00 91.38 432 ALA A C 1
ATOM 3407 O O . ALA A 1 432 ? -14.362 -10.629 1.179 1.00 91.38 432 ALA A O 1
ATOM 3408 N N . LEU A 1 433 ? -13.961 -8.418 1.204 1.00 93.38 433 LEU A N 1
ATOM 3409 C CA . LEU A 1 433 ? -13.473 -8.358 2.577 1.00 93.38 433 LEU A CA 1
ATOM 3410 C C . LEU A 1 433 ? -14.591 -8.625 3.596 1.00 93.38 433 LEU A C 1
ATOM 3412 O O . LEU A 1 433 ? -14.440 -9.493 4.448 1.00 93.38 433 LEU A O 1
ATOM 3416 N N . GLU A 1 434 ? -15.725 -7.924 3.506 1.00 92.19 434 GLU A N 1
ATOM 3417 C CA . GLU A 1 434 ? -16.822 -8.065 4.486 1.00 92.19 434 GLU A CA 1
ATOM 3418 C C . GLU A 1 434 ? -17.572 -9.401 4.358 1.00 92.19 434 GLU A C 1
ATOM 3420 O O . GLU A 1 434 ? -18.179 -9.875 5.320 1.00 92.19 434 GLU A O 1
ATOM 3425 N N . PHE A 1 435 ? -17.506 -10.039 3.185 1.00 90.50 435 PHE A N 1
ATOM 3426 C CA . PHE A 1 435 ? -18.144 -11.326 2.898 1.00 90.50 435 PHE A CA 1
ATOM 3427 C C . PHE A 1 435 ? -17.135 -12.419 2.514 1.00 90.50 435 PHE A C 1
ATOM 3429 O O . PHE A 1 435 ? -17.448 -13.306 1.714 1.00 90.50 435 PHE A O 1
ATOM 3436 N N . ALA A 1 436 ? -15.933 -12.383 3.096 1.00 88.62 436 ALA A N 1
ATOM 3437 C CA . ALA A 1 436 ? -14.838 -13.296 2.762 1.00 88.62 436 ALA A CA 1
ATOM 3438 C C . ALA A 1 436 ? -15.210 -14.782 2.898 1.00 88.62 436 ALA A C 1
ATOM 3440 O O . ALA A 1 436 ? -14.779 -15.606 2.091 1.00 88.62 436 ALA A O 1
ATOM 3441 N N . GLU A 1 437 ? -16.055 -15.138 3.871 1.00 84.81 437 GLU A N 1
ATOM 3442 C CA . GLU A 1 437 ? -16.534 -16.516 4.036 1.00 84.81 437 GLU A CA 1
ATOM 3443 C C . GLU A 1 437 ? -17.337 -16.992 2.821 1.00 84.81 437 GLU A C 1
ATOM 3445 O O . GLU A 1 437 ? -17.009 -18.029 2.245 1.00 84.81 437 GLU A O 1
ATOM 3450 N N . LEU A 1 438 ? -18.300 -16.189 2.357 1.00 82.19 438 LEU A N 1
ATOM 3451 C CA . LEU A 1 438 ? -19.096 -16.492 1.163 1.00 82.19 438 LEU A CA 1
ATOM 3452 C C . LEU A 1 438 ? -18.215 -16.584 -0.090 1.00 82.19 438 LEU A C 1
ATOM 3454 O O . LEU A 1 438 ? -18.410 -17.464 -0.927 1.00 82.19 438 LEU A O 1
ATOM 3458 N N . TYR A 1 439 ? -17.214 -15.708 -0.192 1.00 77.81 439 TYR A N 1
ATOM 3459 C CA . TYR A 1 439 ? -16.241 -15.724 -1.285 1.00 77.81 439 TYR A CA 1
ATOM 3460 C C . TYR A 1 439 ? -15.410 -17.013 -1.301 1.00 77.81 439 TYR A C 1
ATOM 3462 O O . TYR A 1 439 ? -15.189 -17.607 -2.359 1.00 77.81 439 TYR A O 1
ATOM 3470 N N . SER A 1 440 ? -14.970 -17.469 -0.124 1.00 78.38 440 SER A N 1
ATOM 3471 C CA . SER A 1 440 ? -14.194 -18.702 0.015 1.00 78.38 440 SER A CA 1
ATOM 3472 C C . SER A 1 440 ? -15.010 -19.947 -0.352 1.00 78.38 440 SER A C 1
ATOM 3474 O O . SER A 1 440 ? -14.502 -20.830 -1.043 1.00 78.38 440 SER A O 1
ATOM 3476 N N . GLU A 1 441 ? -16.293 -19.989 0.022 1.00 81.75 441 GLU A N 1
ATOM 3477 C CA . GLU A 1 441 ? -17.204 -21.081 -0.336 1.00 81.75 441 GLU A CA 1
ATOM 3478 C C . GLU A 1 441 ? -17.502 -21.116 -1.839 1.00 81.75 441 GLU A C 1
ATOM 3480 O O . GLU A 1 441 ? -17.505 -22.185 -2.450 1.00 81.75 441 GLU A O 1
ATOM 3485 N N . GLU A 1 442 ? -17.729 -19.956 -2.464 1.00 78.88 442 GLU A N 1
ATOM 3486 C CA . GLU A 1 442 ? -17.965 -19.869 -3.908 1.00 78.88 442 GLU A CA 1
ATOM 3487 C C . GLU A 1 442 ? -16.745 -20.348 -4.705 1.00 78.88 442 GLU A C 1
ATOM 3489 O O . GLU A 1 442 ? -16.893 -21.053 -5.706 1.00 78.88 442 GLU A O 1
ATOM 3494 N N . LYS A 1 443 ? -15.536 -20.004 -4.247 1.00 75.88 443 LYS A N 1
ATOM 3495 C CA . LYS A 1 443 ? -14.284 -20.475 -4.846 1.00 75.88 443 LYS A CA 1
ATOM 3496 C C . LYS A 1 443 ? -14.158 -21.995 -4.756 1.00 75.88 443 LYS A C 1
ATOM 3498 O O . LYS A 1 443 ? -13.959 -22.638 -5.781 1.00 75.88 443 LYS A O 1
ATOM 3503 N N . GLN A 1 444 ? -14.378 -22.568 -3.572 1.00 75.62 444 GLN A N 1
ATOM 3504 C CA . GLN A 1 444 ? -14.344 -24.022 -3.378 1.00 75.62 444 GLN A CA 1
ATOM 3505 C C . GLN A 1 444 ? -15.372 -24.751 -4.256 1.00 75.62 444 GLN A C 1
ATOM 3507 O O . GLN A 1 444 ? -15.058 -25.789 -4.825 1.00 75.62 444 GLN A O 1
ATOM 3512 N N . ARG A 1 445 ? -16.578 -24.191 -4.432 1.00 78.62 445 ARG A N 1
ATOM 3513 C CA . ARG A 1 445 ? -17.604 -24.757 -5.330 1.00 78.62 445 ARG A CA 1
ATOM 3514 C C . ARG A 1 445 ? -17.243 -24.698 -6.812 1.00 78.62 445 ARG A C 1
ATOM 3516 O O . ARG A 1 445 ? -17.785 -25.482 -7.576 1.00 78.62 445 ARG A O 1
ATOM 3523 N N . LYS A 1 446 ? -16.424 -23.734 -7.234 1.00 77.31 446 LYS A N 1
ATOM 3524 C CA . LYS A 1 446 ? -15.972 -23.604 -8.630 1.00 77.31 446 LYS A CA 1
ATOM 3525 C C . LYS A 1 446 ? -14.772 -24.497 -8.946 1.00 77.31 446 LYS A C 1
ATOM 3527 O O . LYS A 1 446 ? -14.527 -24.770 -10.116 1.00 77.31 446 LYS A O 1
ATOM 3532 N N . GLU A 1 447 ? -14.009 -24.874 -7.925 1.00 74.94 447 GLU A N 1
ATOM 3533 C CA . GLU A 1 447 ? -12.823 -25.730 -8.039 1.00 74.94 447 GLU A CA 1
ATOM 3534 C C . GLU A 1 447 ? -13.143 -27.229 -7.884 1.00 74.94 447 GLU A C 1
ATOM 3536 O O . GLU A 1 447 ? -12.361 -28.057 -8.354 1.00 74.94 447 GLU A O 1
ATOM 3541 N N . ALA A 1 448 ? -14.270 -27.569 -7.247 1.00 64.38 448 ALA A N 1
ATOM 3542 C CA . ALA A 1 448 ? -14.840 -28.918 -7.172 1.00 64.38 448 ALA A CA 1
ATOM 3543 C C . ALA A 1 448 ? -15.684 -29.248 -8.411 1.00 64.38 448 ALA A C 1
ATOM 3545 O O . ALA A 1 448 ? -15.640 -30.425 -8.840 1.00 64.38 448 ALA A O 1
#

Foldseek 3Di:
DPVPPPPPPDDDDDDDDDDDDDDDDDDDDDDDDDDDDDDDDDDDDDDDDDDDDDDDPVVVVVVVVVVCVVPDDPDDDPVNVVVVVVVVVVVVVVVVVVVVVVVVVVVVVVVVVVVPPDDPPPQQPQDDPVRLVPDPAAQDDLVRLLVLLVPFDLLDQVSLLVSLSVNVSSVLLVLFQQCELVNDDDDQADQVNLCVVLVFRVVLAALDDLVVLLVVQLVVLVVQLVPVLVVLCPPVHDPRSNVVNVVSVCSSVVSVVCCVVDSVVSVLVSLLVCCVVPVVSVLLQLLLQLQLLSLCRSNNWGFNKQPLDVRDGHTDTDLFHWDQDPSRDTDPPDDLADEPSSLLSLLLSLLRSQLRSCVPPVGHNYRNVSLVVSLCCLCPRYPPRDDPSCSVRSNSSSNSVSNVSCVVQVLLSVQLSVCSVVSHMPSSSSSCNSPSVVSVVVVVVVVD

Radius of gyration: 31.2 Å; chains: 1; bounding box: 78×91×88 Å